Protein AF-A0A6V8E3Z1-F1 (afdb_monomer)

Radius of gyration: 27.83 Å; Cα contacts (8 Å, |Δi|>4): 1842; chains: 1; bounding box: 78×87×77 Å

Sequence (719 aa):
GAAIDVRRLSSWERVEYLELDKPLEFFYLPSEWGGQPNPGIMMHETTHVVRATDAWDRVIVTPSGEILRETDLSFTEWDGDGTAIVDLDTGVDAGHPDYDYLEPWTGEKTLYSAKWTPADNDWVETRNSDTSSGHGTHVGGTIAGNGDASAGRRAGVAKGGQLVALGAGDGASIFAGVQGLEWTHAHSVPGQNPYHIRVVSNSWGSDGDYNPDGAITQLTDRLTYENGVAVIFAASNSGGSGGECSGDLRTNVYANTPSAISVAALTHDGTAVTSFSSRGCMNQQHTWPDVGAPGRDIWATAPRGTAIDASTRTQGDLYYMSISGTSMATPHVGGMAGILIDVAPSLGAADYHRDDHDFGDSLVGGDGTAAYGQFEDWDERNNSRVHEVELILELTARYEGMENSCEDGNGDDSCNDIPEECYRSSTGQCHDWRIGHGLTDVDAAVALARTLQLMRDQDGDGIVDRPEYTVFDAFDIYESMMTTVSIPTNTDRIRHAWKGDWNHFNNGQTGAVYYTEDSHYVWIPNGTVRLEATFSATEVDLDTGQAGALQLAIDLGEDGSDDAQGQGNRLADSWYYDLPVDESAWGKWAHFDISGSAVTLWGFFNDIEFFESRIPYTVDVMLTMDLSQPVNVQFEQRPDFYSDLNPTTPSDEYDESMDGMLTFTRPAYDQATVVSLIQPKSMSGGTSSSDGFFSTLGGIIADHPFAVIFSLLMLIGAA

Foldseek 3Di:
DPPVVVVVLVPDPVDPDDDDQDWWFFWFDFCVGLPDFDLPDFLLLQLVLQCLLQQQQFFAQDLVRDTDADPQQFGDGLQLAPAEEELAEQWALCVFFQNCPPHPSPDRAEVFTWEQDPVVRDTHTDNTSNQAAFLSRQLSQQQARLCQLALRLHHHSRVNHHYYIYNQDHHRTGRCLLVSLVVLLQCQQVVNNPNNAQEYFERIAFFDAADCPDSLLVSLLCSQARRQHAAEYEQHQQAAALCQDDPRGGGGRNCLQLAHQYEFAAASSQQEGELRTGFHNQQAQSSAHAAYGHFRFNKGAGDPPYPVQVSFVVSQDHGIGTIGGSSSRRSSLSNLVSSLCVLAVPWGWALDFQQCHQAQQHLRPGGRRRDDDDDPCRNPDSRRTYTLSSVLQLLQADCPNHQLGYDPPSPRHNSPPQDPCARAGPSRAHAGRRGGSGYGHSNSSSLLSNLQRCLQCVVPPPDGPCPVDGSVNSSVCSVLQKDKDKAFDQAQKKKWKTKHKWKWKQQQVPRDIDIRWHKAKDAAAPQFFKKKKKKFKPQADPVQQKGKDKDKFKDQQPPPDRQQVPQWDDDPRMTIHMGTDDPNRHRGMIMMTMDIDMDGDPQCPPDPRIDMHIMMMMMMMMTGGDLPAQGEDDDDADSSHRIHMGDGDHDPPRDPVSGRSYIYIGIHRNSNSSSVVNDDDPPDDDDDPPPPPVVVVVVCCVVCVPVVVVVVVVVVVVD

Solvent-accessible surface area (backbone atoms only — not comparable to full-atom values): 36319 Å² total; per-residue (Å²): 135,53,78,70,50,55,60,51,51,70,67,36,94,86,46,90,78,85,80,81,91,64,85,25,35,52,34,72,40,57,56,92,77,56,42,82,65,67,82,82,70,50,21,24,40,42,29,48,58,31,25,34,54,59,33,35,66,24,40,38,27,36,70,86,64,49,75,47,56,46,98,66,51,30,62,44,65,60,34,5,49,91,21,22,33,30,35,48,33,32,6,27,37,30,71,42,66,37,28,25,41,85,40,96,64,68,43,68,36,32,76,44,38,19,25,61,38,86,90,76,73,43,76,45,78,35,62,57,20,25,78,34,27,26,58,23,20,24,30,46,14,31,16,26,12,43,9,24,56,22,42,43,33,38,25,19,43,4,41,50,17,24,34,32,30,35,6,27,30,57,58,71,32,37,75,31,61,59,61,47,48,51,50,48,42,66,42,19,32,79,98,54,34,93,61,52,40,40,34,38,28,30,38,46,42,49,66,30,77,51,49,82,86,35,72,58,46,47,43,43,42,45,26,20,72,73,37,34,23,47,36,36,19,12,17,26,57,65,8,57,62,21,79,38,38,95,96,57,29,29,20,10,22,64,19,36,30,53,32,30,41,12,17,10,15,12,28,49,77,49,58,22,36,36,55,39,24,14,15,5,23,52,36,27,53,58,42,25,24,46,30,16,30,44,9,32,65,43,36,18,36,38,26,79,88,10,55,49,36,74,73,45,62,86,60,78,50,74,58,41,44,63,47,24,23,8,26,47,6,24,19,40,55,38,8,46,48,29,31,33,39,46,63,12,72,82,56,29,64,34,101,42,51,64,70,53,43,31,63,43,39,16,95,70,66,35,85,67,43,24,55,67,92,60,55,100,55,47,94,77,39,76,76,32,24,24,32,33,67,48,56,39,41,41,75,39,23,53,40,88,80,36,74,45,31,58,36,90,83,35,81,69,36,85,51,75,78,64,54,96,85,49,43,65,45,87,88,68,44,55,39,42,33,59,31,11,17,17,32,42,32,40,40,55,25,42,38,31,35,32,37,35,30,48,61,18,24,75,84,68,82,83,56,79,78,32,78,86,63,46,68,67,68,17,61,77,48,18,69,64,17,63,45,74,47,78,46,64,36,79,30,45,22,35,33,38,74,52,52,29,36,50,39,36,38,47,40,67,89,77,72,49,75,49,67,50,66,38,50,42,63,45,81,33,54,71,51,39,46,31,42,38,36,41,40,34,46,57,37,67,37,82,90,72,32,32,40,44,49,77,47,76,42,32,18,70,34,71,76,84,48,58,74,40,69,91,57,59,48,76,58,92,62,31,34,42,35,76,42,82,40,53,82,83,29,40,77,31,42,31,42,34,39,52,49,70,53,59,44,54,77,62,50,75,79,83,41,84,63,58,53,69,22,73,35,47,34,39,42,41,40,37,38,36,45,56,60,94,49,78,38,74,46,69,82,79,80,51,68,68,41,86,65,71,81,22,51,31,74,53,52,96,85,60,55,82,90,43,56,52,26,31,29,38,51,44,49,24,40,30,38,29,58,37,63,73,64,66,72,85,79,73,94,72,78,74,82,84,76,80,72,56,73,66,43,57,51,47,46,51,45,69,78,34,52,66,60,54,52,51,54,52,50,53,56,61,71,74,108

Mean predicted aligned error: 9.28 Å

Nearest PDB structures (foldseek):
  1ea7-assembly1_A  TM=7.908E-01  e=9.989E-15  Lysinibacillus sphaericus
  3d43-assembly1_A  TM=7.743E-01  e=1.830E-14  Lysinibacillus sphaericus
  7eox-assembly2_B  TM=4.513E-01  e=3.327E-11  Euphorbia resinifera
  6yg8-assembly1_C  TM=3.545E-01  e=1.312E-02  Escherichia coli
  9fmt-assembly1_D  TM=2.488E-01  e=7.609E-03  Escherichia coli

Structure (mmCIF, N/CA/C/O backbone):
data_AF-A0A6V8E3Z1-F1
#
_entry.id   AF-A0A6V8E3Z1-F1
#
loop_
_atom_site.group_PDB
_atom_site.id
_atom_site.type_symbol
_atom_site.label_atom_id
_atom_site.label_alt_id
_atom_site.label_comp_id
_atom_site.label_asym_id
_atom_site.label_entity_id
_atom_site.label_seq_id
_atom_site.pdbx_PDB_ins_code
_atom_site.Cartn_x
_atom_site.Cartn_y
_atom_site.Cartn_z
_atom_site.occupancy
_atom_site.B_iso_or_equiv
_atom_site.auth_seq_id
_atom_site.auth_comp_id
_atom_site.auth_asym_id
_atom_site.auth_atom_id
_atom_site.pdbx_PDB_model_num
ATOM 1 N N . GLY A 1 1 ? 42.110 -3.058 -12.020 1.00 54.94 1 GLY A N 1
ATOM 2 C CA . GLY A 1 1 ? 41.184 -2.895 -13.147 1.00 54.94 1 GLY A CA 1
ATOM 3 C C . GLY A 1 1 ? 41.612 -1.733 -14.007 1.00 54.94 1 GLY A C 1
ATOM 4 O O . GLY A 1 1 ? 41.089 -0.643 -13.851 1.00 54.94 1 GLY A O 1
ATOM 5 N N . ALA A 1 2 ? 42.591 -1.936 -14.886 1.00 68.75 2 ALA A N 1
ATOM 6 C CA . ALA A 1 2 ? 42.811 -1.022 -16.005 1.00 68.75 2 ALA A CA 1
ATOM 7 C C . ALA A 1 2 ? 41.962 -1.487 -17.203 1.00 68.75 2 ALA A C 1
ATOM 9 O O . ALA A 1 2 ? 41.634 -2.668 -17.297 1.00 68.75 2 ALA A O 1
ATOM 10 N N . ALA A 1 3 ? 41.661 -0.608 -18.166 1.00 72.81 3 ALA A N 1
ATOM 11 C CA . ALA A 1 3 ? 40.892 -0.962 -19.372 1.00 72.81 3 ALA A CA 1
ATOM 12 C C . ALA A 1 3 ? 41.469 -2.172 -20.146 1.00 72.81 3 ALA A C 1
ATOM 14 O O . ALA A 1 3 ? 40.753 -2.895 -20.836 1.00 72.81 3 ALA A O 1
ATOM 15 N N . ILE A 1 4 ? 42.775 -2.428 -20.005 1.00 82.12 4 ILE A N 1
ATOM 16 C CA . ILE A 1 4 ? 43.441 -3.596 -20.589 1.00 82.12 4 ILE A CA 1
ATOM 17 C C . ILE A 1 4 ? 43.056 -4.923 -19.918 1.00 82.12 4 ILE A C 1
ATOM 19 O O . ILE A 1 4 ? 43.084 -5.956 -20.584 1.00 82.12 4 ILE A O 1
ATOM 23 N N . ASP A 1 5 ? 42.689 -4.906 -18.637 1.00 85.94 5 ASP A N 1
ATOM 24 C CA . ASP A 1 5 ? 42.245 -6.091 -17.900 1.00 85.94 5 ASP A CA 1
ATOM 25 C C . ASP A 1 5 ? 40.824 -6.469 -18.327 1.00 85.94 5 ASP A C 1
ATOM 27 O O . ASP A 1 5 ? 40.585 -7.622 -18.677 1.00 85.94 5 ASP A O 1
ATOM 31 N N . VAL A 1 6 ? 39.922 -5.484 -18.423 1.00 81.19 6 VAL A N 1
ATOM 32 C CA . VAL A 1 6 ? 38.545 -5.671 -18.922 1.00 81.19 6 VAL A CA 1
ATOM 33 C C . VAL A 1 6 ? 38.560 -6.231 -20.343 1.00 81.19 6 VAL A C 1
ATOM 35 O O . VAL A 1 6 ? 37.928 -7.243 -20.622 1.00 81.19 6 VAL A O 1
ATOM 38 N N . ARG A 1 7 ? 39.386 -5.660 -21.230 1.00 81.38 7 ARG A N 1
ATOM 39 C CA . ARG A 1 7 ? 39.561 -6.169 -22.600 1.00 81.38 7 ARG A CA 1
ATOM 40 C C . ARG A 1 7 ? 40.110 -7.599 -22.659 1.00 81.38 7 ARG A C 1
ATOM 42 O O . ARG A 1 7 ? 39.868 -8.319 -23.623 1.00 81.38 7 ARG A O 1
ATOM 49 N N . ARG A 1 8 ? 40.923 -8.010 -21.684 1.00 86.88 8 ARG A N 1
ATOM 50 C CA . ARG A 1 8 ? 41.407 -9.396 -21.612 1.00 86.88 8 ARG A CA 1
ATOM 51 C C . ARG A 1 8 ? 40.294 -10.322 -21.147 1.00 86.88 8 ARG A C 1
ATOM 53 O O . ARG A 1 8 ? 40.115 -11.361 -21.771 1.00 86.88 8 ARG A O 1
ATOM 60 N N . LEU A 1 9 ? 39.543 -9.939 -20.118 1.00 87.19 9 LEU A N 1
ATOM 61 C CA . LEU A 1 9 ? 38.388 -10.699 -19.636 1.00 87.19 9 LEU A CA 1
ATOM 62 C C . LEU A 1 9 ? 37.338 -10.876 -20.737 1.00 87.19 9 LEU A C 1
ATOM 64 O O . LEU A 1 9 ? 36.880 -11.990 -20.949 1.00 87.19 9 LEU A O 1
ATOM 68 N N . SER A 1 10 ? 37.077 -9.834 -21.530 1.00 84.38 10 SER A N 1
ATOM 69 C CA . SER A 1 10 ? 36.123 -9.882 -22.649 1.00 84.38 10 SER A CA 1
ATOM 70 C C . SER A 1 10 ? 36.515 -10.849 -23.771 1.00 84.38 10 SER A C 1
ATOM 72 O O . SER A 1 10 ? 35.745 -11.060 -24.698 1.00 84.38 10 SER A O 1
ATOM 74 N N . SER A 1 11 ? 37.743 -11.375 -23.754 1.00 88.25 11 SER A N 1
ATOM 75 C CA . SER A 1 11 ? 38.229 -12.363 -24.726 1.00 88.25 11 SER A CA 1
ATOM 76 C C . SER A 1 11 ? 38.246 -13.791 -24.183 1.00 88.25 11 SER A C 1
ATOM 78 O O . SER A 1 11 ? 38.696 -14.703 -24.876 1.00 88.25 11 SER A O 1
ATOM 80 N N . TRP A 1 12 ? 37.828 -13.999 -22.933 1.00 91.75 12 TRP A N 1
ATOM 81 C CA . TRP A 1 12 ? 37.769 -15.331 -22.347 1.00 91.75 12 TRP A CA 1
ATOM 82 C C . TRP A 1 12 ? 36.524 -16.057 -22.843 1.00 91.75 12 TRP A C 1
ATOM 84 O O . TRP A 1 12 ? 35.425 -15.544 -22.717 1.00 91.75 12 TRP A O 1
ATOM 94 N N . GLU A 1 13 ? 36.682 -17.297 -23.305 1.00 88.50 13 GLU A N 1
ATOM 95 C CA . GLU A 1 13 ? 35.562 -18.115 -23.810 1.00 88.50 13 GLU A CA 1
ATOM 96 C C . GLU A 1 13 ? 34.462 -18.383 -22.768 1.00 88.50 13 GLU A C 1
ATOM 98 O O . GLU A 1 13 ? 33.356 -18.754 -23.132 1.00 88.50 13 GLU A O 1
ATOM 103 N N . ARG A 1 14 ? 34.760 -18.210 -21.472 1.00 88.44 14 ARG A N 1
ATOM 104 C CA . ARG A 1 14 ? 33.788 -18.363 -20.375 1.00 88.44 14 ARG A CA 1
ATOM 105 C C . ARG A 1 14 ? 32.980 -17.097 -20.076 1.00 88.44 14 ARG A C 1
ATOM 107 O O . ARG A 1 14 ? 32.151 -17.127 -19.178 1.00 88.44 14 ARG A O 1
ATOM 114 N N . VAL A 1 15 ? 33.337 -15.975 -20.695 1.00 80.94 15 VAL A N 1
ATOM 115 C CA . VAL A 1 15 ? 32.708 -14.677 -20.465 1.00 80.94 15 VAL A CA 1
ATOM 116 C C . VAL A 1 15 ? 31.730 -14.455 -21.606 1.00 80.94 15 VAL A C 1
ATOM 118 O O . VAL A 1 15 ? 32.143 -14.211 -22.736 1.00 80.94 15 VAL A O 1
ATOM 121 N N . GLU A 1 16 ? 30.448 -14.602 -21.295 1.00 75.12 16 GLU A N 1
ATOM 122 C CA . GLU A 1 16 ? 29.352 -14.442 -22.251 1.00 75.12 16 GLU A CA 1
ATOM 123 C C . GLU A 1 16 ? 28.930 -12.974 -22.373 1.00 75.12 16 GLU A C 1
ATOM 125 O O . GLU A 1 16 ? 28.787 -12.460 -23.480 1.00 75.12 16 GLU A O 1
ATOM 130 N N . TYR A 1 17 ? 28.859 -12.272 -21.240 1.00 73.75 17 TYR A N 1
ATOM 131 C CA . TYR A 1 17 ? 28.532 -10.853 -21.162 1.00 73.75 17 TYR A CA 1
ATOM 132 C C . TYR A 1 17 ? 29.468 -10.117 -20.194 1.00 73.75 17 TYR A C 1
ATOM 134 O O . TYR A 1 17 ? 30.032 -10.710 -19.270 1.00 73.75 17 TYR A O 1
ATOM 142 N N . LEU A 1 18 ? 29.665 -8.819 -20.432 1.00 75.56 18 LEU A N 1
ATOM 143 C CA . LEU A 1 18 ? 30.359 -7.910 -19.523 1.00 75.56 18 LEU A CA 1
ATOM 144 C C . LEU A 1 18 ? 29.613 -6.590 -19.476 1.00 75.56 18 LEU A C 1
ATOM 146 O O . LEU A 1 18 ? 29.539 -5.884 -20.482 1.00 75.56 18 LEU A O 1
ATOM 150 N N . GLU A 1 19 ? 29.174 -6.232 -18.279 1.00 76.38 19 GLU A N 1
ATOM 151 C CA . GLU A 1 19 ? 28.590 -4.934 -17.994 1.00 76.38 19 GLU A CA 1
ATOM 152 C C . GLU A 1 19 ? 29.566 -4.068 -17.204 1.00 76.38 19 GLU A C 1
ATOM 154 O O . GLU A 1 19 ? 30.387 -4.567 -16.426 1.00 76.38 19 GLU A O 1
ATOM 159 N N . LEU A 1 20 ? 29.496 -2.756 -17.421 1.00 74.12 20 LEU A N 1
ATOM 160 C CA . LEU A 1 20 ? 30.153 -1.815 -16.529 1.00 74.12 20 LEU A CA 1
ATOM 161 C C . LEU A 1 20 ? 29.284 -1.668 -15.284 1.00 74.12 20 LEU A C 1
ATOM 163 O O . LEU A 1 20 ? 28.168 -1.175 -15.391 1.00 74.12 20 LEU A O 1
ATOM 167 N N . ASP A 1 21 ? 29.836 -2.018 -14.128 1.00 73.12 21 ASP A N 1
ATOM 168 C CA . ASP A 1 21 ? 29.236 -1.673 -12.844 1.00 73.12 21 ASP A CA 1
ATOM 169 C C . ASP A 1 21 ? 29.167 -0.143 -12.709 1.00 73.12 21 ASP A C 1
ATOM 171 O O . ASP A 1 21 ? 30.198 0.549 -12.735 1.00 73.12 21 ASP A O 1
ATOM 175 N N . LYS A 1 22 ? 27.944 0.388 -12.672 1.00 72.69 22 LYS A N 1
ATOM 176 C CA . LYS A 1 22 ? 27.664 1.816 -12.543 1.00 72.69 22 LYS A CA 1
ATOM 177 C C . LYS A 1 22 ? 27.099 2.061 -11.148 1.00 72.69 22 LYS A C 1
ATOM 179 O O . LYS A 1 22 ? 26.131 1.400 -10.787 1.00 72.69 22 LYS A O 1
ATOM 184 N N . PRO A 1 23 ? 27.634 3.038 -10.396 1.00 70.19 23 PRO A N 1
ATOM 185 C CA . PRO A 1 23 ? 26.958 3.530 -9.206 1.00 70.19 23 PRO A CA 1
ATOM 186 C C . PRO A 1 23 ? 25.550 3.990 -9.580 1.00 70.19 23 PRO A C 1
ATOM 188 O O . PRO A 1 23 ? 25.394 4.781 -10.513 1.00 70.19 23 PRO A O 1
ATOM 191 N N . LEU A 1 24 ? 24.557 3.467 -8.871 1.00 83.31 24 LEU A N 1
ATOM 192 C CA . LEU A 1 24 ? 23.164 3.873 -9.000 1.00 83.31 24 LEU A CA 1
ATOM 193 C C . LEU A 1 24 ? 22.839 4.840 -7.873 1.00 83.31 24 LEU A C 1
ATOM 195 O O . LEU A 1 24 ? 23.464 4.789 -6.812 1.00 83.31 24 LEU A O 1
ATOM 199 N N . GLU A 1 25 ? 21.875 5.717 -8.101 1.00 79.38 25 GLU A N 1
ATOM 200 C CA . GLU A 1 25 ? 21.430 6.690 -7.108 1.00 79.38 25 GLU A CA 1
ATOM 201 C C . GLU A 1 25 ? 19.988 6.363 -6.716 1.00 79.38 25 GLU A C 1
ATOM 203 O O . GLU A 1 25 ? 19.215 5.840 -7.523 1.00 79.38 25 GLU A O 1
ATOM 208 N N . PHE A 1 26 ? 19.630 6.630 -5.463 1.00 71.06 26 PHE A N 1
ATOM 209 C CA . PHE A 1 26 ? 18.222 6.653 -5.081 1.00 71.06 26 PHE A CA 1
ATOM 210 C C . PHE A 1 26 ? 17.612 8.015 -5.398 1.00 71.06 26 PHE A C 1
ATOM 212 O O . PHE A 1 26 ? 18.281 9.051 -5.368 1.00 71.06 26 PHE A O 1
ATOM 219 N N . PHE A 1 27 ? 16.314 8.024 -5.674 1.00 69.00 27 PHE A N 1
ATOM 220 C CA . PHE A 1 27 ? 15.602 9.206 -6.139 1.00 69.00 27 PHE A CA 1
ATOM 221 C C . PHE A 1 27 ? 15.003 9.999 -4.966 1.00 69.00 27 PHE A C 1
ATOM 223 O O . PHE A 1 27 ? 13.787 10.126 -4.821 1.00 69.00 27 PHE A O 1
ATOM 230 N N . TYR A 1 28 ? 15.873 10.587 -4.141 1.00 68.75 28 TYR A N 1
ATOM 231 C CA . TYR A 1 28 ? 15.505 11.520 -3.067 1.00 68.75 28 TYR A CA 1
ATOM 232 C C . TYR A 1 28 ? 15.688 12.977 -3.494 1.00 68.75 28 TYR A C 1
ATOM 234 O O . TYR A 1 28 ? 16.707 13.336 -4.089 1.00 68.75 28 TYR A O 1
ATOM 242 N N . LEU A 1 29 ? 14.745 13.841 -3.113 1.00 60.31 29 LEU A N 1
ATOM 243 C CA . LEU A 1 29 ? 14.886 15.288 -3.244 1.00 60.31 29 LEU A CA 1
ATOM 244 C C . LEU A 1 29 ? 15.178 15.944 -1.892 1.00 60.31 29 LEU A C 1
ATOM 246 O O . LEU A 1 29 ? 14.310 15.958 -1.018 1.00 60.31 29 LEU A O 1
ATOM 250 N N . PRO A 1 30 ? 16.358 16.573 -1.727 1.00 60.72 30 PRO A N 1
ATOM 251 C CA . PRO A 1 30 ? 16.638 17.409 -0.569 1.00 60.72 30 PRO A CA 1
ATOM 252 C C . PRO A 1 30 ? 15.585 18.508 -0.406 1.00 60.72 30 PRO A C 1
ATOM 254 O O . PRO A 1 30 ? 15.048 19.011 -1.392 1.00 60.72 30 PRO A O 1
ATOM 257 N N . SER A 1 31 ? 15.368 18.968 0.826 1.00 61.47 31 SER A N 1
ATOM 258 C CA . SER A 1 31 ? 14.378 20.011 1.157 1.00 61.47 31 SER A CA 1
ATOM 259 C C . SER A 1 31 ? 14.560 21.346 0.410 1.00 61.47 31 SER A C 1
ATOM 261 O O . SER A 1 31 ? 13.623 22.137 0.308 1.00 61.47 31 SER A O 1
ATOM 263 N N . GLU A 1 32 ? 15.743 21.609 -0.155 1.00 53.47 32 GLU A N 1
ATOM 264 C CA . GLU A 1 32 ? 15.988 22.752 -1.051 1.00 53.47 32 GLU A CA 1
ATOM 265 C C . GLU A 1 32 ? 15.201 22.662 -2.373 1.00 53.47 32 GLU A C 1
ATOM 267 O O . GLU A 1 32 ? 14.860 23.694 -2.949 1.00 53.47 32 GLU A O 1
ATOM 272 N N . TRP A 1 33 ? 14.900 21.442 -2.830 1.00 46.38 33 TRP A N 1
ATOM 273 C CA . TRP A 1 33 ? 14.231 21.129 -4.098 1.00 46.38 33 TRP A CA 1
ATOM 274 C C . TRP A 1 33 ? 12.840 20.518 -3.881 1.00 46.38 33 TRP A C 1
ATOM 276 O O . TRP A 1 33 ? 11.903 20.877 -4.586 1.00 46.38 33 TRP A O 1
ATOM 286 N N . GLY A 1 34 ? 12.684 19.661 -2.866 1.00 57.06 34 GLY A N 1
ATOM 287 C CA . GLY A 1 34 ? 11.402 19.066 -2.464 1.00 57.06 34 GLY A CA 1
ATOM 288 C C . GLY A 1 34 ? 10.471 20.024 -1.707 1.00 57.06 34 GLY A C 1
ATOM 289 O O . GLY A 1 34 ? 9.296 19.729 -1.523 1.00 57.06 34 GLY A O 1
ATOM 290 N N . GLY A 1 35 ? 10.966 21.198 -1.302 1.00 57.50 35 GLY A N 1
ATOM 291 C CA . GLY A 1 35 ? 10.232 22.144 -0.463 1.00 57.50 35 GLY A CA 1
ATOM 292 C C . GLY A 1 35 ? 10.381 21.859 1.036 1.00 57.50 35 GLY A C 1
ATOM 293 O O . GLY A 1 35 ? 11.034 20.906 1.458 1.00 57.50 35 GLY A O 1
ATOM 294 N N . GLN A 1 36 ? 9.817 22.748 1.859 1.00 59.56 36 GLN A N 1
ATOM 295 C CA . GLN A 1 36 ? 9.729 22.530 3.304 1.00 59.56 36 GLN A CA 1
ATOM 296 C C . GLN A 1 36 ? 8.416 21.798 3.594 1.00 59.56 36 GLN A C 1
ATOM 298 O O . GLN A 1 36 ? 7.362 22.393 3.347 1.00 59.56 36 GLN A O 1
ATOM 303 N N . PRO A 1 37 ? 8.459 20.561 4.113 1.00 60.28 37 PRO A N 1
ATOM 304 C CA . PRO A 1 37 ? 7.244 19.826 4.412 1.00 60.28 37 PRO A CA 1
ATOM 305 C C . PRO A 1 37 ? 6.446 20.538 5.501 1.00 60.28 37 PRO A C 1
ATOM 307 O O . PRO A 1 37 ? 7.003 21.149 6.421 1.00 60.28 37 PRO A O 1
ATOM 310 N N . ASN A 1 38 ? 5.122 20.479 5.388 1.00 62.12 38 ASN A N 1
ATOM 311 C CA . ASN A 1 38 ? 4.240 21.022 6.408 1.00 62.12 38 ASN A CA 1
ATOM 312 C C . ASN A 1 38 ? 4.260 20.074 7.625 1.00 62.12 38 ASN A C 1
ATOM 314 O O . ASN A 1 38 ? 3.937 18.897 7.465 1.00 62.12 38 ASN A O 1
ATOM 318 N N . PRO A 1 39 ? 4.617 20.550 8.834 1.00 55.09 39 PRO A N 1
ATOM 319 C CA . PRO A 1 39 ? 4.796 19.701 10.018 1.00 55.09 39 PRO A CA 1
ATOM 320 C C . PRO A 1 39 ? 3.516 19.010 10.523 1.00 55.09 39 PRO A C 1
ATOM 322 O O . PRO A 1 39 ? 3.588 18.272 11.496 1.00 55.09 39 PRO A O 1
ATOM 325 N N . GLY A 1 40 ? 2.354 19.270 9.912 1.00 61.06 40 GLY A N 1
ATOM 326 C CA . GLY A 1 40 ? 1.072 18.660 10.280 1.00 61.06 40 GLY A CA 1
ATOM 327 C C . GLY A 1 40 ? 0.542 17.590 9.321 1.00 61.06 40 GLY A C 1
ATOM 328 O O . GLY A 1 40 ? -0.563 17.121 9.558 1.00 61.06 40 GLY A O 1
ATOM 329 N N . ILE A 1 41 ? 1.271 17.249 8.252 1.00 67.00 41 ILE A N 1
ATOM 330 C CA . ILE A 1 41 ? 0.848 16.218 7.287 1.00 67.00 41 ILE A CA 1
ATOM 331 C C . ILE A 1 41 ? 1.107 14.819 7.874 1.00 67.00 41 ILE A C 1
ATOM 333 O O . ILE A 1 41 ? 2.097 14.613 8.581 1.00 67.00 41 ILE A O 1
ATOM 337 N N . MET A 1 42 ? 0.222 13.862 7.588 1.00 73.12 42 MET A N 1
ATOM 338 C CA . MET A 1 42 ? 0.295 12.480 8.082 1.00 73.12 42 MET A CA 1
ATOM 339 C C . MET A 1 42 ? 0.409 11.467 6.932 1.00 73.12 42 MET A C 1
ATOM 341 O O . MET A 1 42 ? -0.134 11.691 5.855 1.00 73.12 42 MET A O 1
ATOM 345 N N . MET A 1 43 ? 1.062 10.316 7.158 1.00 81.88 43 MET A N 1
ATOM 346 C CA . MET A 1 43 ? 1.112 9.221 6.161 1.00 81.88 43 MET A CA 1
ATOM 347 C C . MET A 1 43 ? -0.296 8.744 5.785 1.00 81.88 43 MET A C 1
ATOM 349 O O . MET A 1 43 ? -0.568 8.416 4.631 1.00 81.88 43 MET A O 1
ATOM 353 N N . HIS A 1 44 ? -1.202 8.761 6.766 1.00 83.88 44 HIS A N 1
ATOM 354 C CA . HIS A 1 44 ? -2.588 8.339 6.612 1.00 83.88 44 HIS A CA 1
ATOM 355 C C . HIS A 1 44 ? -3.346 9.067 5.501 1.00 83.88 44 HIS A C 1
ATOM 357 O O . HIS A 1 44 ? -4.208 8.493 4.842 1.00 83.88 44 HIS A O 1
ATOM 363 N N . GLU A 1 45 ? -2.999 10.329 5.250 1.00 89.38 45 GLU A N 1
ATOM 364 C CA . GLU A 1 45 ? -3.592 11.104 4.160 1.00 89.38 45 GLU A CA 1
ATOM 365 C C . GLU A 1 45 ? -3.306 10.431 2.808 1.00 89.38 45 GLU A C 1
ATOM 367 O O . GLU A 1 45 ? -4.197 10.299 1.971 1.00 89.38 45 GLU A O 1
ATOM 372 N N . THR A 1 46 ? -2.092 9.910 2.615 1.00 93.62 46 THR A N 1
ATOM 373 C CA . THR A 1 46 ? -1.701 9.253 1.361 1.00 93.62 46 THR A CA 1
ATOM 374 C C . THR A 1 46 ? -2.210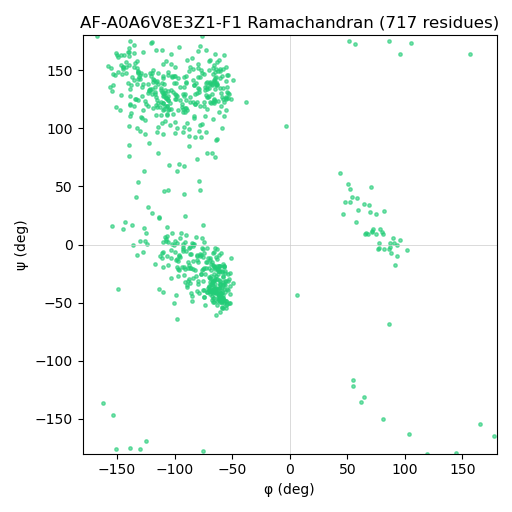 7.819 1.230 1.00 93.62 46 THR A C 1
ATOM 376 O O . THR A 1 46 ? -2.555 7.411 0.120 1.00 93.62 46 THR A O 1
ATOM 379 N N . THR A 1 47 ? -2.362 7.073 2.334 1.00 94.50 47 THR A N 1
ATOM 380 C CA . THR A 1 47 ? -3.025 5.753 2.307 1.00 94.50 47 THR A CA 1
ATOM 381 C C . THR A 1 47 ? -4.518 5.879 1.985 1.00 94.50 47 THR A C 1
ATOM 383 O O . THR A 1 47 ? -5.064 5.033 1.274 1.00 94.50 47 THR A O 1
ATOM 386 N N . HIS A 1 48 ? -5.165 6.973 2.405 1.00 93.44 48 HIS A N 1
ATOM 387 C CA . HIS A 1 48 ? -6.514 7.345 1.961 1.00 93.44 48 HIS A CA 1
ATOM 388 C C . HIS A 1 48 ? -6.577 7.745 0.492 1.00 93.44 48 HIS A C 1
ATOM 390 O O . HIS A 1 48 ? -7.478 7.306 -0.220 1.00 93.44 48 HIS A O 1
ATOM 396 N N . VAL A 1 49 ? -5.628 8.555 0.010 1.00 94.81 49 VAL A N 1
ATOM 397 C CA . VAL A 1 49 ? -5.581 8.975 -1.402 1.00 94.81 49 VAL A CA 1
ATOM 398 C C . VAL A 1 49 ? -5.545 7.759 -2.327 1.00 94.81 49 VAL A C 1
ATOM 400 O O . VAL A 1 49 ? -6.272 7.727 -3.318 1.00 94.81 49 VAL A O 1
ATOM 403 N N . VAL A 1 50 ? -4.784 6.719 -1.983 1.00 96.88 50 VAL A N 1
ATOM 404 C CA . VAL A 1 50 ? -4.732 5.470 -2.764 1.00 96.88 50 VAL A CA 1
ATOM 405 C C . VAL A 1 50 ? -5.850 4.474 -2.420 1.00 96.88 50 VAL A C 1
ATOM 407 O O . VAL A 1 50 ? -5.905 3.401 -3.011 1.00 96.88 50 VAL A O 1
ATOM 410 N N . ARG A 1 51 ? -6.766 4.819 -1.503 1.00 96.19 51 ARG A N 1
ATOM 411 C CA . ARG A 1 51 ? -7.868 3.970 -1.003 1.00 96.19 51 ARG A CA 1
ATOM 412 C C . ARG A 1 51 ? -7.442 2.653 -0.344 1.00 96.19 51 ARG A C 1
ATOM 414 O O . ARG A 1 51 ? -8.189 1.679 -0.357 1.00 96.19 51 ARG A O 1
ATOM 421 N N . ALA A 1 52 ? -6.260 2.608 0.269 1.00 96.06 52 ALA A N 1
ATOM 422 C CA . ALA A 1 52 ? -5.860 1.445 1.066 1.00 96.06 52 ALA A CA 1
ATOM 423 C C . ALA A 1 52 ? -6.769 1.280 2.295 1.00 96.06 52 ALA A C 1
ATOM 425 O O . ALA A 1 52 ? -7.200 0.180 2.616 1.00 96.06 52 ALA A O 1
ATOM 426 N N . THR A 1 53 ? -7.136 2.393 2.925 1.00 94.06 53 THR A N 1
ATOM 427 C CA . THR A 1 53 ? -8.034 2.447 4.087 1.00 94.06 53 THR A CA 1
ATOM 428 C C . THR A 1 53 ? -9.438 1.923 3.795 1.00 94.06 53 THR A C 1
ATOM 430 O O . THR A 1 53 ? -10.009 1.233 4.636 1.00 94.06 53 THR A O 1
ATOM 433 N N . ASP A 1 54 ? -9.976 2.202 2.604 1.00 94.38 54 ASP A N 1
ATOM 434 C CA . ASP A 1 54 ? -11.260 1.660 2.147 1.00 94.38 54 ASP A CA 1
ATOM 435 C C . ASP A 1 54 ? -11.185 0.133 1.989 1.00 94.38 54 ASP A C 1
ATOM 437 O O . ASP A 1 54 ? -12.107 -0.579 2.393 1.00 94.38 54 ASP A O 1
ATOM 441 N N . ALA A 1 55 ? -10.065 -0.379 1.465 1.00 95.38 55 ALA A N 1
ATOM 442 C CA . ALA A 1 55 ? -9.846 -1.814 1.331 1.00 95.38 55 ALA A CA 1
ATOM 443 C C . ALA A 1 55 ? -9.757 -2.516 2.697 1.00 95.38 55 ALA A C 1
ATOM 445 O O . ALA A 1 55 ? -10.330 -3.596 2.848 1.00 95.38 55 ALA A O 1
ATOM 446 N N . TRP A 1 56 ? -9.103 -1.894 3.687 1.00 94.56 56 TRP A N 1
ATOM 447 C CA . TRP A 1 56 ? -9.033 -2.404 5.063 1.00 94.56 56 TRP A CA 1
ATOM 448 C C . TRP A 1 56 ? -10.411 -2.401 5.750 1.00 94.56 56 TRP A C 1
ATOM 450 O O . TRP A 1 56 ? -10.747 -3.344 6.460 1.00 94.56 56 TRP A O 1
ATOM 460 N N . ASP A 1 57 ? -11.234 -1.371 5.506 1.00 93.19 57 ASP A N 1
ATOM 461 C CA . ASP A 1 57 ? -12.545 -1.187 6.153 1.00 93.19 57 ASP A CA 1
ATOM 462 C C . ASP A 1 57 ? -13.646 -2.116 5.601 1.00 93.19 57 ASP A C 1
ATOM 464 O O . ASP A 1 57 ? -14.672 -2.349 6.253 1.00 93.19 57 ASP A O 1
ATOM 468 N N . ARG A 1 58 ? -13.482 -2.653 4.388 1.00 95.06 58 ARG A N 1
ATOM 469 C CA . ARG A 1 58 ? -14.518 -3.472 3.748 1.00 95.06 58 ARG A CA 1
ATOM 470 C C . ARG A 1 58 ? -14.742 -4.794 4.465 1.00 95.06 58 ARG A C 1
ATOM 472 O O . ARG A 1 58 ? -13.848 -5.615 4.623 1.00 95.06 58 ARG A O 1
ATOM 479 N N . VAL A 1 59 ? -16.009 -5.085 4.759 1.00 96.50 59 VAL A N 1
ATOM 480 C CA . VAL A 1 59 ? -16.406 -6.409 5.254 1.00 96.50 59 VAL A CA 1
ATOM 481 C C . VAL A 1 59 ? -16.344 -7.457 4.146 1.00 96.50 59 VAL A C 1
ATOM 483 O O . VAL A 1 59 ? -16.842 -7.263 3.035 1.00 96.50 59 VAL A O 1
ATOM 486 N N . ILE A 1 60 ? -15.789 -8.618 4.469 1.00 97.81 60 ILE A N 1
ATOM 487 C CA . ILE A 1 60 ? -15.625 -9.709 3.512 1.00 97.81 60 ILE A CA 1
ATOM 488 C C . ILE A 1 60 ? -16.833 -10.646 3.598 1.00 97.81 60 ILE A C 1
ATOM 490 O O . ILE A 1 60 ? -17.067 -11.302 4.616 1.00 97.81 60 ILE A O 1
ATOM 494 N N . VAL A 1 61 ? -17.601 -10.754 2.512 1.00 97.88 61 VAL A N 1
ATOM 495 C CA . VAL A 1 61 ? -18.620 -11.800 2.356 1.00 97.88 61 VAL A CA 1
ATOM 496 C C . VAL A 1 61 ? -17.957 -12.955 1.611 1.00 97.88 61 VAL A C 1
ATOM 498 O O . VAL A 1 61 ? -17.440 -12.792 0.507 1.00 97.88 61 VAL A O 1
ATOM 501 N N . THR A 1 62 ? -17.939 -14.131 2.224 1.00 96.81 62 THR A N 1
ATOM 502 C CA . THR A 1 62 ? -17.350 -15.348 1.653 1.00 96.81 62 THR A CA 1
ATOM 503 C C . THR A 1 62 ? -18.109 -15.810 0.400 1.00 96.81 62 THR A C 1
ATOM 505 O O . THR A 1 62 ? -19.275 -15.452 0.221 1.00 96.81 62 THR A O 1
ATOM 508 N N . PRO A 1 63 ? -17.528 -16.701 -0.429 1.00 96.00 63 PRO A N 1
ATOM 509 C CA . PRO A 1 63 ? -18.230 -17.326 -1.558 1.00 96.00 63 PRO A CA 1
ATOM 510 C C . PRO A 1 63 ? -19.572 -17.988 -1.201 1.00 96.00 63 PRO A C 1
ATOM 512 O O . PRO A 1 63 ? -20.445 -18.142 -2.052 1.00 96.00 63 PRO A O 1
ATOM 515 N N . SER A 1 64 ? -19.747 -18.385 0.064 1.00 95.31 64 SER A N 1
ATOM 516 C CA . SER A 1 64 ? -20.972 -19.010 0.573 1.00 95.31 64 SER A CA 1
ATOM 517 C C . SER A 1 64 ? -22.054 -18.015 1.021 1.00 95.31 64 SER A C 1
ATOM 519 O O . SER A 1 64 ? -23.181 -18.427 1.301 1.00 95.31 64 SER A O 1
ATOM 521 N N . GLY A 1 65 ? -21.737 -16.717 1.077 1.00 95.50 65 GLY A N 1
ATOM 522 C CA . GLY A 1 65 ? -22.625 -15.655 1.560 1.00 95.50 65 GLY A CA 1
ATOM 523 C C . GLY A 1 65 ? -22.503 -15.356 3.059 1.00 95.50 65 GLY A C 1
ATOM 524 O O . GLY A 1 65 ? -23.224 -14.504 3.576 1.00 95.50 65 GLY A O 1
ATOM 525 N N . GLU A 1 66 ? -21.614 -16.046 3.777 1.00 96.38 66 GLU A N 1
ATOM 526 C CA . GLU A 1 66 ? -21.323 -15.762 5.186 1.00 96.38 66 GLU A CA 1
ATOM 527 C C . GLU A 1 66 ? -20.381 -14.562 5.322 1.00 96.38 66 GLU A C 1
ATOM 529 O O . GLU A 1 66 ? -19.475 -14.402 4.508 1.00 96.38 66 GLU A O 1
ATOM 534 N N . ILE A 1 67 ? -20.561 -13.743 6.362 1.00 96.94 67 ILE A N 1
ATOM 535 C CA . ILE A 1 67 ? -19.627 -12.657 6.693 1.00 96.94 67 ILE A CA 1
ATOM 536 C C . ILE A 1 67 ? -18.430 -13.240 7.444 1.00 96.94 67 ILE A C 1
ATOM 538 O O . ILE A 1 67 ? -18.619 -13.848 8.504 1.00 96.94 67 ILE A O 1
ATOM 542 N N . LEU A 1 68 ? -17.233 -13.025 6.904 1.00 95.88 68 LEU A N 1
ATOM 543 C CA . LEU A 1 68 ? -15.978 -13.465 7.499 1.00 95.88 68 LEU A CA 1
ATOM 544 C C . LEU A 1 68 ? -15.676 -12.645 8.760 1.00 95.88 68 LEU A C 1
ATOM 546 O O . LEU A 1 68 ? -15.883 -11.429 8.792 1.00 95.88 68 LEU A O 1
ATOM 550 N N . ARG A 1 69 ? -15.270 -13.341 9.821 1.00 94.94 69 ARG A N 1
ATOM 551 C CA . ARG A 1 69 ? -14.987 -12.765 11.135 1.00 94.94 69 ARG A CA 1
ATOM 552 C C . ARG A 1 69 ? -13.840 -13.493 11.800 1.00 94.94 69 ARG A C 1
ATOM 554 O O . ARG A 1 69 ? -13.700 -14.707 11.637 1.00 94.94 69 ARG A O 1
ATOM 561 N N . GLU A 1 70 ? -13.157 -12.764 12.663 1.00 93.25 70 GLU A N 1
ATOM 562 C CA . GLU A 1 70 ? -12.195 -13.312 13.597 1.00 93.25 70 GLU A CA 1
ATOM 563 C C . GLU A 1 70 ? -12.871 -13.962 14.807 1.00 93.25 70 GLU A C 1
ATOM 565 O O . GLU A 1 70 ? -14.081 -13.867 15.051 1.00 93.25 70 GLU A O 1
ATOM 570 N N . THR A 1 71 ? -12.057 -14.648 15.607 1.00 89.50 71 THR A N 1
ATOM 571 C CA . THR A 1 71 ? -12.518 -15.371 16.804 1.00 89.50 71 THR A CA 1
ATOM 572 C C . THR A 1 71 ? -13.170 -14.486 17.870 1.00 89.50 71 THR A C 1
ATOM 574 O O . THR A 1 71 ? -13.963 -14.992 18.667 1.00 89.50 71 THR A O 1
ATOM 577 N N . ASP A 1 72 ? -12.874 -13.186 17.882 1.00 88.88 72 ASP A N 1
ATOM 578 C CA . ASP A 1 72 ? -13.421 -12.198 18.817 1.00 88.88 72 ASP A CA 1
ATOM 579 C C . ASP A 1 72 ? -14.656 -11.454 18.274 1.00 88.88 72 ASP A C 1
ATOM 581 O O . ASP A 1 72 ? -15.141 -10.523 18.919 1.00 88.88 72 ASP A O 1
ATOM 585 N N . LEU A 1 73 ? -15.202 -11.925 17.143 1.00 91.94 73 LEU A N 1
ATOM 586 C CA . LEU A 1 73 ? -16.326 -11.367 16.381 1.00 91.94 73 LEU A CA 1
ATOM 587 C C . LEU A 1 73 ? -16.000 -10.145 15.518 1.00 91.94 73 LEU A C 1
ATOM 589 O O . LEU A 1 73 ? -16.892 -9.720 14.775 1.00 91.94 73 LEU A O 1
ATOM 593 N N . SER A 1 74 ? -14.771 -9.623 15.554 1.00 93.44 74 SER A N 1
ATOM 594 C CA . SER A 1 74 ? -14.362 -8.558 14.638 1.00 93.44 74 SER A CA 1
ATOM 595 C C . SER A 1 74 ? -14.462 -9.009 13.183 1.00 93.44 74 SER A C 1
ATOM 597 O O . SER A 1 74 ? -14.408 -10.201 12.866 1.00 93.44 74 SER A O 1
ATOM 599 N N . PHE A 1 75 ? -14.705 -8.057 12.289 1.00 95.25 75 PHE A N 1
ATOM 600 C CA . PHE A 1 75 ? -14.676 -8.324 10.862 1.00 95.25 75 PHE A CA 1
ATOM 601 C C . PHE A 1 75 ? -13.222 -8.482 10.410 1.00 95.25 75 PHE A C 1
ATOM 603 O O . PHE A 1 75 ? -12.374 -7.689 10.802 1.00 95.25 75 PHE A O 1
ATOM 610 N N . THR A 1 76 ? -12.954 -9.499 9.593 1.00 94.62 76 THR A N 1
ATOM 611 C CA . THR A 1 76 ? -11.629 -9.714 8.995 1.00 94.62 76 THR A CA 1
ATOM 612 C C . THR A 1 76 ? -11.292 -8.580 8.024 1.00 94.62 76 THR A C 1
ATOM 614 O O . THR A 1 76 ? -12.169 -8.151 7.270 1.00 94.62 76 THR A O 1
ATOM 617 N N . GLU A 1 77 ? -10.032 -8.146 8.018 1.00 93.06 77 GLU A N 1
ATOM 618 C CA . GLU A 1 77 ? -9.490 -7.120 7.117 1.00 93.06 77 GLU A CA 1
ATOM 619 C C . GLU A 1 77 ? -8.568 -7.749 6.056 1.00 93.06 77 GLU A C 1
ATOM 621 O O . GLU A 1 77 ? -8.023 -8.835 6.254 1.00 93.06 77 GLU A O 1
ATOM 626 N N . TRP A 1 78 ? -8.381 -7.056 4.930 1.00 95.25 78 TRP A N 1
ATOM 627 C CA . TRP A 1 78 ? -7.326 -7.350 3.953 1.00 95.25 78 TRP A CA 1
ATOM 628 C C . TRP A 1 78 ? -6.346 -6.183 3.900 1.00 95.25 78 TRP A C 1
ATOM 630 O O . TRP A 1 78 ? -6.586 -5.189 3.216 1.00 95.25 78 TRP A O 1
ATOM 640 N N . ASP A 1 79 ? -5.247 -6.298 4.638 1.00 94.12 79 ASP A N 1
ATOM 641 C CA . ASP A 1 79 ? -4.244 -5.247 4.839 1.00 94.12 79 ASP A CA 1
ATOM 642 C C . ASP A 1 79 ? -2.806 -5.701 4.507 1.00 94.12 79 ASP A C 1
ATOM 644 O O . ASP A 1 79 ? -1.828 -5.011 4.827 1.00 94.12 79 ASP A O 1
ATOM 648 N N . GLY A 1 80 ? -2.689 -6.843 3.818 1.00 93.69 80 GLY A N 1
ATOM 649 C CA . GLY A 1 80 ? -1.440 -7.420 3.328 1.00 93.69 80 GLY A CA 1
ATOM 650 C C . GLY A 1 80 ? -0.822 -8.471 4.247 1.00 93.69 80 GLY A C 1
ATOM 651 O O . GLY A 1 80 ? 0.277 -8.940 3.930 1.00 93.69 80 GLY A O 1
ATOM 652 N N . ASP A 1 81 ? -1.481 -8.835 5.353 1.00 90.12 81 ASP A N 1
ATOM 653 C CA . ASP A 1 81 ? -1.044 -9.930 6.226 1.00 90.12 81 ASP A CA 1
ATOM 654 C C . ASP A 1 81 ? -0.724 -11.211 5.428 1.00 90.12 81 ASP A C 1
ATOM 656 O O . ASP A 1 81 ? -1.339 -11.530 4.416 1.00 90.12 81 ASP A O 1
ATOM 660 N N . GLY A 1 82 ? 0.319 -11.933 5.838 1.00 81.38 82 GLY A N 1
ATOM 661 C CA . GLY A 1 82 ? 0.770 -13.149 5.154 1.00 81.38 82 GLY A CA 1
ATOM 662 C C . GLY A 1 82 ? 1.584 -12.947 3.865 1.00 81.38 82 GLY A C 1
ATOM 663 O O . GLY A 1 82 ? 2.018 -13.939 3.270 1.00 81.38 82 GLY A O 1
ATOM 664 N N . THR A 1 83 ? 1.867 -11.708 3.444 1.00 88.31 83 THR A N 1
ATOM 665 C CA . THR A 1 83 ? 2.781 -11.429 2.318 1.00 88.31 83 THR A CA 1
ATOM 666 C C . THR A 1 83 ? 4.082 -10.78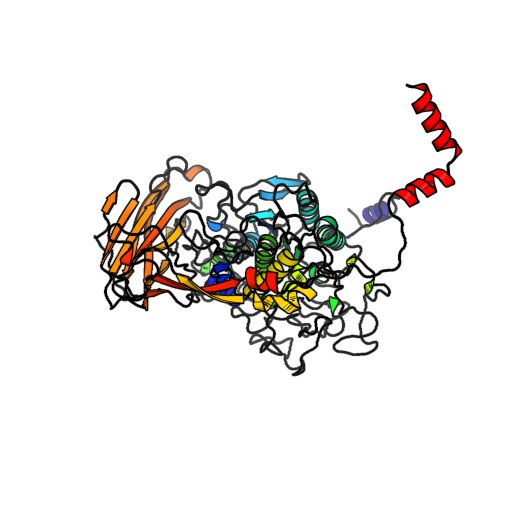7 2.765 1.00 88.31 83 THR A C 1
ATOM 668 O O . THR A 1 83 ? 4.097 -9.965 3.676 1.00 88.31 83 THR A O 1
ATOM 671 N N . ALA A 1 84 ? 5.192 -11.147 2.110 1.00 92.25 84 ALA A N 1
ATOM 672 C CA . ALA A 1 84 ? 6.471 -10.484 2.323 1.00 92.25 84 ALA A CA 1
ATOM 673 C C . ALA A 1 84 ? 6.870 -9.640 1.115 1.00 92.25 84 ALA A C 1
ATOM 675 O O . ALA A 1 84 ? 6.954 -10.130 -0.020 1.00 92.25 84 ALA A O 1
ATOM 676 N N . ILE A 1 85 ? 7.178 -8.380 1.399 1.00 97.81 85 ILE A N 1
ATOM 677 C CA . ILE A 1 85 ? 7.658 -7.403 0.437 1.00 97.81 85 ILE A CA 1
ATOM 678 C C . ILE A 1 85 ? 9.145 -7.168 0.695 1.00 97.81 85 ILE A C 1
ATOM 680 O O . ILE A 1 85 ? 9.561 -6.861 1.814 1.00 97.81 85 ILE A O 1
ATOM 684 N N . VAL A 1 86 ? 9.962 -7.327 -0.345 1.00 98.44 86 VAL A N 1
ATOM 685 C CA . VAL A 1 86 ? 11.385 -6.993 -0.276 1.00 98.44 86 VAL A CA 1
ATOM 686 C C . VAL A 1 86 ? 11.555 -5.496 -0.504 1.00 98.44 86 VAL A C 1
ATOM 688 O O . VAL A 1 86 ? 11.205 -4.984 -1.567 1.00 98.44 86 VAL A O 1
ATOM 691 N N . ASP A 1 87 ? 12.139 -4.820 0.476 1.00 97.81 87 ASP A N 1
ATOM 692 C CA . ASP A 1 87 ? 12.704 -3.484 0.328 1.00 97.81 87 ASP A CA 1
ATOM 693 C C . ASP A 1 87 ? 14.189 -3.618 -0.028 1.00 97.81 87 ASP A C 1
ATOM 695 O O . ASP A 1 87 ? 15.030 -3.942 0.821 1.00 97.81 87 ASP A O 1
ATOM 699 N N . LEU A 1 88 ? 14.501 -3.451 -1.315 1.00 97.62 88 LEU A N 1
ATOM 700 C CA . LEU A 1 88 ? 15.868 -3.472 -1.822 1.00 97.62 88 LEU A CA 1
ATOM 701 C C . LEU A 1 88 ? 16.348 -2.034 -2.004 1.00 97.62 88 LEU A C 1
ATOM 703 O O . LEU A 1 88 ? 16.104 -1.424 -3.041 1.00 97.62 88 LEU A O 1
ATOM 707 N N . ASP A 1 89 ? 17.057 -1.506 -1.009 1.00 95.06 89 ASP A N 1
ATOM 708 C CA . ASP A 1 89 ? 17.438 -0.091 -0.961 1.00 95.06 89 ASP A CA 1
ATOM 709 C C . ASP A 1 89 ? 18.736 0.112 -0.142 1.00 95.06 89 ASP A C 1
ATOM 711 O O . ASP A 1 89 ? 19.639 -0.727 -0.157 1.00 95.06 89 ASP A O 1
ATOM 715 N N . THR A 1 90 ? 18.909 1.223 0.575 1.00 92.19 90 THR A N 1
ATOM 716 C CA . THR A 1 90 ? 20.079 1.494 1.422 1.00 92.19 90 THR A CA 1
ATOM 717 C C . THR A 1 90 ? 20.105 0.637 2.685 1.00 92.19 90 THR A C 1
ATOM 719 O O . THR A 1 90 ? 21.166 0.492 3.302 1.00 92.19 90 THR A O 1
ATOM 722 N N . GLY A 1 91 ? 18.977 0.010 3.012 1.00 91.38 91 GLY A N 1
ATOM 723 C CA . GLY A 1 91 ? 18.726 -0.822 4.185 1.00 91.38 91 GLY A CA 1
ATOM 724 C C . GLY A 1 91 ? 17.600 -0.233 5.026 1.00 91.38 91 GLY A C 1
ATOM 725 O O . GLY A 1 91 ? 17.091 0.835 4.705 1.00 91.38 91 GLY A O 1
ATOM 726 N N . VAL A 1 92 ? 17.265 -0.893 6.132 1.00 91.56 92 VAL A N 1
ATOM 727 C CA . VAL A 1 92 ? 16.241 -0.442 7.086 1.00 91.56 92 VAL A CA 1
ATOM 728 C C . VAL A 1 92 ? 16.811 -0.445 8.507 1.00 91.56 92 VAL A C 1
ATOM 730 O O . VAL A 1 92 ? 17.459 -1.417 8.924 1.00 91.56 92 VAL A O 1
ATOM 733 N N . ASP A 1 93 ? 16.561 0.619 9.281 1.00 90.75 93 ASP A N 1
ATOM 734 C CA . ASP A 1 93 ? 16.661 0.567 10.747 1.00 90.75 93 ASP A CA 1
ATOM 735 C C . ASP A 1 93 ? 15.481 -0.245 11.291 1.00 90.75 93 ASP A C 1
ATOM 737 O O . ASP A 1 93 ? 14.499 0.303 11.788 1.00 90.75 93 ASP A O 1
ATOM 741 N N . ALA A 1 94 ? 15.572 -1.575 11.209 1.00 88.12 94 ALA A N 1
ATOM 742 C CA . ALA A 1 94 ? 14.520 -2.474 11.683 1.00 88.12 94 ALA A CA 1
ATOM 743 C C . ALA A 1 94 ? 14.347 -2.412 13.216 1.00 88.12 94 ALA A C 1
ATOM 745 O O . ALA A 1 94 ? 13.418 -2.987 13.770 1.00 88.12 94 ALA A O 1
ATOM 746 N N . GLY A 1 95 ? 15.221 -1.680 13.919 1.00 83.12 95 GLY A N 1
ATOM 747 C CA . GLY A 1 95 ? 15.026 -1.318 15.314 1.00 83.12 95 GLY A CA 1
ATOM 748 C C . GLY A 1 95 ? 14.022 -0.192 15.562 1.00 83.12 95 GLY A C 1
ATOM 749 O O . GLY A 1 95 ? 13.826 0.141 16.733 1.00 83.12 95 GLY A O 1
ATOM 750 N N . HIS A 1 96 ? 13.452 0.414 14.522 1.00 87.56 96 HIS A N 1
ATOM 751 C CA . HIS A 1 96 ? 12.318 1.330 14.625 1.00 87.56 96 HIS A CA 1
ATOM 752 C C . HIS A 1 96 ? 11.061 0.578 15.118 1.00 87.56 96 HIS A C 1
ATOM 754 O O . HIS A 1 96 ? 10.865 -0.566 14.700 1.00 87.56 96 HIS A O 1
ATOM 760 N N . PRO A 1 97 ? 10.205 1.177 15.977 1.00 85.94 97 PRO A N 1
ATOM 761 C CA . PRO A 1 97 ? 9.004 0.508 16.486 1.00 85.94 97 PRO A CA 1
ATOM 762 C C . PRO A 1 97 ? 8.115 -0.088 15.397 1.00 85.94 97 PRO A C 1
ATOM 764 O O . PRO A 1 97 ? 7.753 -1.249 15.496 1.00 85.94 97 PRO A O 1
ATOM 767 N N . ASP A 1 98 ? 7.902 0.640 14.302 1.00 90.50 98 ASP A N 1
ATOM 768 C CA . ASP A 1 98 ? 7.032 0.186 13.212 1.00 90.50 98 ASP A CA 1
ATOM 769 C C . ASP A 1 98 ? 7.434 -1.120 12.491 1.00 90.50 98 ASP A C 1
ATOM 771 O O . ASP A 1 98 ? 6.667 -1.622 11.665 1.00 90.50 98 ASP A O 1
ATOM 775 N N . TYR A 1 99 ? 8.629 -1.657 12.766 1.00 90.56 99 TYR A N 1
ATOM 776 C CA . TYR A 1 99 ? 9.171 -2.868 12.139 1.00 90.56 99 TYR A CA 1
ATOM 777 C C . TYR A 1 99 ? 9.287 -4.077 13.060 1.00 90.56 99 TYR A C 1
ATOM 779 O O . TYR A 1 99 ? 9.645 -5.148 12.559 1.00 90.56 99 TYR A O 1
ATOM 787 N N . ASP A 1 100 ? 9.041 -3.918 14.366 1.00 80.19 100 ASP A N 1
ATOM 788 C CA . ASP A 1 100 ? 8.961 -4.997 15.364 1.00 80.19 100 ASP A CA 1
ATOM 789 C C . ASP A 1 100 ? 10.099 -6.054 15.305 1.00 80.19 100 ASP A C 1
ATOM 791 O O . ASP A 1 100 ? 9.941 -7.217 15.699 1.00 80.19 100 ASP A O 1
ATOM 795 N N . TYR A 1 101 ? 11.290 -5.691 14.807 1.00 78.44 101 TYR A N 1
ATOM 796 C CA . TYR A 1 101 ? 12.356 -6.667 14.570 1.00 78.44 101 TYR A CA 1
ATOM 797 C C . TYR A 1 101 ? 13.144 -6.956 15.848 1.00 78.44 101 TYR A C 1
ATOM 799 O O . TYR A 1 101 ? 13.934 -6.134 16.323 1.00 78.44 101 TYR A O 1
ATOM 807 N N . LEU A 1 102 ? 12.974 -8.179 16.367 1.00 61.88 102 LEU A N 1
ATOM 808 C CA . LEU A 1 102 ? 13.599 -8.651 17.610 1.00 61.88 102 LEU A CA 1
ATOM 809 C C . LEU A 1 102 ? 13.231 -7.769 18.825 1.00 61.88 102 LEU A C 1
ATOM 811 O O . LEU A 1 102 ? 14.084 -7.479 19.665 1.00 61.88 102 LEU A O 1
ATOM 815 N N . GLU A 1 103 ? 11.967 -7.343 18.888 1.00 65.19 103 GLU A N 1
ATOM 816 C CA . GLU A 1 103 ? 11.390 -6.432 19.891 1.00 65.19 103 GLU A CA 1
ATOM 817 C C . GLU A 1 103 ? 10.225 -7.094 20.678 1.00 65.19 103 GLU A C 1
ATOM 819 O O . GLU A 1 103 ? 9.855 -8.230 20.364 1.00 65.19 103 GLU A O 1
ATOM 824 N N . PRO A 1 104 ? 9.668 -6.445 21.730 1.00 51.38 104 PRO A N 1
ATOM 825 C CA . PRO A 1 104 ? 8.604 -6.985 22.587 1.00 51.38 104 PRO A CA 1
ATOM 826 C C . PRO A 1 104 ? 7.372 -7.507 21.843 1.00 51.38 104 PRO A C 1
ATOM 828 O O . PRO A 1 104 ? 6.792 -8.513 22.258 1.00 51.38 104 PRO A O 1
ATOM 831 N N . TRP A 1 105 ? 6.997 -6.857 20.739 1.00 55.25 105 TRP A N 1
ATOM 832 C CA . TRP A 1 105 ? 6.089 -7.412 19.740 1.00 55.25 105 TRP A CA 1
ATOM 833 C C . TRP A 1 105 ? 6.937 -8.314 18.837 1.00 55.25 105 TRP A C 1
ATOM 835 O O . TRP A 1 105 ? 7.639 -7.853 17.946 1.00 55.25 105 TRP A O 1
ATOM 845 N N . THR A 1 106 ? 7.026 -9.600 19.153 1.00 52.59 106 THR A N 1
ATOM 846 C CA . THR A 1 106 ? 8.080 -10.454 18.592 1.00 52.59 106 THR A CA 1
ATOM 847 C C . THR A 1 106 ? 7.954 -10.670 17.077 1.00 52.59 106 THR A C 1
ATOM 849 O O . THR A 1 106 ? 7.137 -11.477 16.659 1.00 52.59 106 THR A O 1
ATOM 852 N N . GLY A 1 107 ? 8.840 -10.064 16.274 1.00 57.03 107 GLY A N 1
ATOM 853 C CA . GLY A 1 107 ? 9.499 -10.674 15.102 1.00 57.03 107 GLY A CA 1
ATOM 854 C C . GLY A 1 107 ? 8.655 -11.061 13.882 1.00 57.03 107 GLY A C 1
ATOM 855 O O . GLY A 1 107 ? 9.179 -11.736 12.998 1.00 57.03 107 GLY A O 1
ATOM 856 N N . GLU A 1 108 ? 7.387 -10.664 13.816 1.00 71.44 108 GLU A N 1
ATOM 857 C CA . GLU A 1 108 ? 6.501 -11.006 12.694 1.00 71.44 108 GLU A CA 1
ATOM 858 C C . GLU A 1 108 ? 6.510 -9.949 11.591 1.00 71.44 108 GLU A C 1
ATOM 860 O O . GLU A 1 108 ? 6.172 -10.259 10.456 1.00 71.44 108 GLU A O 1
ATOM 865 N N . LYS A 1 109 ? 6.942 -8.718 11.875 1.00 88.06 109 LYS A N 1
ATOM 866 C CA . LYS A 1 109 ? 6.850 -7.637 10.894 1.00 88.06 109 LYS A CA 1
ATOM 867 C C . LYS A 1 109 ? 8.027 -7.591 9.923 1.00 88.06 109 LYS A C 1
ATOM 869 O O . LYS A 1 109 ? 7.819 -7.549 8.718 1.00 88.06 109 LYS A O 1
ATOM 874 N N . THR A 1 110 ? 9.261 -7.649 10.420 1.00 92.19 110 THR A N 1
ATOM 875 C CA . THR A 1 110 ? 10.455 -7.813 9.573 1.00 92.19 110 THR A CA 1
ATOM 876 C C . THR A 1 110 ? 10.951 -9.249 9.662 1.00 92.19 110 THR A C 1
ATOM 878 O O . THR A 1 110 ? 11.376 -9.695 10.724 1.00 92.19 110 THR A O 1
ATOM 881 N N . LEU A 1 111 ? 10.934 -9.973 8.544 1.00 91.94 111 LEU A N 1
ATOM 882 C CA . LEU A 1 111 ? 11.369 -11.372 8.479 1.00 91.94 111 LEU A CA 1
ATOM 883 C C . LEU A 1 111 ? 12.889 -11.510 8.409 1.00 91.94 111 LEU A C 1
ATOM 885 O O . LEU A 1 111 ? 13.460 -12.478 8.913 1.00 91.94 111 LEU A O 1
ATOM 889 N N . TYR A 1 112 ? 13.540 -10.557 7.747 1.00 92.88 112 TYR A N 1
ATOM 890 C CA . TYR A 1 112 ? 14.979 -10.552 7.533 1.00 92.88 112 TYR A CA 1
ATOM 891 C C . TYR A 1 112 ? 15.458 -9.124 7.284 1.00 92.88 112 TYR A C 1
ATOM 893 O O . TYR A 1 112 ? 14.838 -8.393 6.516 1.00 92.88 112 TYR A O 1
ATOM 901 N N . SER A 1 113 ? 16.563 -8.728 7.916 1.00 93.31 113 SER A N 1
ATOM 902 C CA . SER A 1 113 ? 17.249 -7.466 7.628 1.00 93.31 113 SER A CA 1
ATOM 903 C C . SER A 1 113 ? 18.741 -7.720 7.512 1.00 93.31 113 SER A C 1
ATOM 905 O O . SER A 1 113 ? 19.358 -8.290 8.415 1.00 93.31 113 SER A O 1
ATOM 907 N N . ALA A 1 114 ? 19.338 -7.327 6.391 1.00 93.88 114 ALA A N 1
ATOM 908 C CA . ALA A 1 114 ? 20.752 -7.562 6.143 1.00 93.88 114 ALA A CA 1
ATOM 909 C C . ALA A 1 114 ? 21.415 -6.431 5.371 1.00 93.88 114 ALA A C 1
ATOM 911 O O . ALA A 1 114 ? 20.792 -5.727 4.582 1.00 93.88 114 ALA A O 1
ATOM 912 N N . LYS A 1 115 ? 22.723 -6.284 5.584 1.00 93.81 115 LYS A N 1
ATOM 913 C CA . LYS A 1 115 ? 23.585 -5.381 4.824 1.00 93.81 115 LYS A CA 1
ATOM 914 C C . LYS A 1 115 ? 24.492 -6.185 3.907 1.00 93.81 115 LYS A C 1
ATOM 916 O O . LYS A 1 115 ? 25.165 -7.106 4.368 1.00 93.81 115 LYS A O 1
ATOM 921 N N . TRP A 1 116 ? 24.587 -5.789 2.645 1.00 93.94 116 TRP A N 1
ATOM 922 C CA . TRP A 1 116 ? 25.625 -6.305 1.764 1.00 93.94 116 TRP A CA 1
ATOM 923 C C . TRP A 1 116 ? 26.996 -5.741 2.147 1.00 93.94 116 TRP A C 1
ATOM 925 O O . TRP A 1 116 ? 27.179 -4.521 2.210 1.00 93.94 116 TRP A O 1
ATOM 935 N N . THR A 1 117 ? 27.988 -6.608 2.364 1.00 88.62 117 THR A N 1
ATOM 936 C CA . THR A 1 117 ? 29.359 -6.175 2.663 1.00 88.62 117 THR A CA 1
ATOM 937 C C . THR A 1 117 ? 30.294 -6.460 1.480 1.00 88.62 117 THR A C 1
ATOM 939 O O . THR A 1 117 ? 30.576 -7.614 1.151 1.00 88.62 117 THR A O 1
ATOM 942 N N . PRO A 1 118 ? 30.884 -5.427 0.843 1.00 82.38 118 PRO A N 1
ATOM 943 C CA . PRO A 1 118 ? 31.847 -5.643 -0.242 1.00 82.38 118 PRO A CA 1
ATOM 944 C C . PRO A 1 118 ? 33.113 -6.401 0.187 1.00 82.38 118 PRO A C 1
ATOM 946 O O . PRO A 1 118 ? 33.806 -6.975 -0.649 1.00 82.38 118 PRO A O 1
ATOM 949 N N . ALA A 1 119 ? 33.450 -6.368 1.482 1.00 83.50 119 ALA A N 1
ATOM 950 C CA . ALA A 1 119 ? 34.631 -7.036 2.024 1.00 83.50 119 ALA A CA 1
ATOM 951 C C . ALA A 1 119 ? 34.497 -8.566 2.015 1.00 83.50 119 ALA A C 1
ATOM 953 O O . ALA A 1 119 ? 35.474 -9.250 1.701 1.00 83.50 119 ALA A O 1
ATOM 954 N N . ASP A 1 120 ? 33.304 -9.073 2.329 1.00 81.31 120 ASP A N 1
ATOM 955 C CA . ASP A 1 120 ? 33.026 -10.508 2.409 1.00 81.31 120 ASP A CA 1
ATOM 956 C C . ASP A 1 120 ? 32.264 -11.020 1.177 1.00 81.31 120 ASP A C 1
ATOM 958 O O . ASP A 1 120 ? 32.228 -12.227 0.945 1.00 81.31 120 ASP A O 1
ATOM 962 N N . ASN A 1 121 ? 31.746 -10.104 0.343 1.00 85.94 121 ASN A N 1
ATOM 963 C CA . ASN A 1 121 ? 30.883 -10.397 -0.801 1.00 85.94 121 ASN A CA 1
ATOM 964 C C . ASN A 1 121 ? 29.700 -11.277 -0.369 1.00 85.94 121 ASN A C 1
ATOM 966 O O . ASN A 1 121 ? 29.431 -12.313 -0.984 1.00 85.94 121 ASN A O 1
ATOM 970 N N . ASP A 1 122 ? 29.061 -10.876 0.732 1.00 91.75 122 ASP A N 1
ATOM 971 C CA . ASP A 1 122 ? 27.975 -11.613 1.368 1.00 91.75 122 ASP A CA 1
ATOM 972 C C . ASP A 1 122 ? 26.989 -10.671 2.085 1.00 91.75 122 ASP A C 1
ATOM 974 O O . ASP A 1 122 ? 27.297 -9.505 2.366 1.00 91.75 122 ASP A O 1
ATOM 978 N N . TRP A 1 123 ? 25.802 -11.199 2.384 1.00 94.19 123 TRP A N 1
ATOM 979 C CA . TRP A 1 123 ? 24.772 -10.542 3.184 1.00 94.19 123 TRP A CA 1
ATOM 980 C C . TRP A 1 123 ? 25.000 -10.823 4.668 1.00 94.19 123 TRP A C 1
ATOM 982 O O . TRP A 1 123 ? 25.018 -11.972 5.108 1.00 94.19 123 TRP A O 1
ATOM 992 N N . VAL A 1 124 ? 25.151 -9.765 5.462 1.00 93.50 124 VAL A N 1
ATOM 993 C CA . VAL A 1 124 ? 25.306 -9.866 6.915 1.00 93.50 124 VAL A CA 1
ATOM 994 C C . VAL A 1 124 ? 24.016 -9.410 7.580 1.00 93.50 124 VAL A C 1
ATOM 996 O O . VAL A 1 124 ? 23.668 -8.230 7.514 1.00 93.50 124 VAL A O 1
ATOM 999 N N . GLU A 1 125 ? 23.318 -10.348 8.220 1.00 91.56 125 GLU A N 1
ATOM 1000 C CA . GLU A 1 125 ? 22.106 -10.063 8.992 1.00 91.56 125 GLU A CA 1
ATOM 1001 C C . GLU A 1 125 ? 22.415 -9.073 10.122 1.00 91.56 125 GLU A C 1
ATOM 1003 O O . GLU A 1 125 ? 23.387 -9.221 10.871 1.00 91.56 125 GLU A O 1
ATOM 1008 N N . THR A 1 126 ? 21.604 -8.027 10.218 1.00 88.00 126 THR A N 1
ATOM 1009 C CA . THR A 1 126 ? 21.763 -6.951 11.190 1.00 88.00 126 THR A CA 1
ATOM 1010 C C . THR A 1 126 ? 20.412 -6.327 11.478 1.00 88.00 126 THR A C 1
ATOM 1012 O O . THR A 1 126 ? 19.571 -6.182 10.600 1.00 88.00 126 THR A O 1
ATOM 1015 N N . ARG A 1 127 ? 20.220 -5.884 12.717 1.00 85.25 127 ARG A N 1
ATOM 1016 C CA . ARG A 1 127 ? 19.006 -5.169 13.107 1.00 85.25 127 ARG A CA 1
ATOM 1017 C C . ARG A 1 127 ? 18.899 -3.778 12.476 1.00 85.25 127 ARG A C 1
ATOM 1019 O O . ARG A 1 127 ? 17.797 -3.302 12.252 1.00 85.25 127 ARG A O 1
ATOM 1026 N N . ASN A 1 128 ? 20.022 -3.137 12.176 1.00 87.69 128 ASN A N 1
ATOM 1027 C CA . ASN A 1 128 ? 20.035 -1.884 11.431 1.00 87.69 128 ASN A CA 1
ATOM 1028 C C . ASN A 1 128 ? 20.959 -2.051 10.222 1.00 87.69 128 ASN A C 1
ATOM 1030 O O . ASN A 1 128 ? 22.181 -2.150 10.376 1.00 87.69 128 ASN A O 1
ATOM 1034 N N . SER A 1 129 ? 20.358 -2.149 9.035 1.00 89.38 129 SER A N 1
ATOM 1035 C CA . SER A 1 129 ? 21.061 -2.201 7.750 1.00 89.38 129 SER A CA 1
ATOM 1036 C C . SER A 1 129 ? 21.148 -0.820 7.078 1.00 89.38 129 SER A C 1
ATOM 1038 O O . SER A 1 129 ? 21.937 -0.645 6.147 1.00 89.38 129 SER A O 1
ATOM 1040 N N . ASP A 1 130 ? 20.437 0.193 7.581 1.00 87.31 130 ASP A N 1
ATOM 1041 C CA . ASP A 1 130 ? 20.462 1.575 7.081 1.00 87.31 130 ASP A CA 1
ATOM 1042 C C . ASP A 1 130 ? 21.426 2.468 7.874 1.00 87.31 130 ASP A C 1
ATOM 1044 O O . ASP A 1 130 ? 21.054 3.364 8.630 1.00 87.31 130 ASP A O 1
ATOM 1048 N N . THR A 1 131 ? 22.722 2.216 7.725 1.00 79.56 131 THR A N 1
ATOM 1049 C CA . THR A 1 131 ? 23.746 2.835 8.582 1.00 79.56 131 THR A CA 1
ATOM 1050 C C . THR A 1 131 ? 24.197 4.233 8.148 1.00 79.56 131 THR A C 1
ATOM 1052 O O . THR A 1 131 ? 25.091 4.801 8.773 1.00 79.56 131 THR A O 1
ATOM 1055 N N . SER A 1 132 ? 23.673 4.773 7.044 1.00 75.19 132 SER A N 1
ATOM 1056 C CA . SER A 1 132 ? 24.291 5.931 6.375 1.00 75.19 132 SER A CA 1
ATOM 1057 C C . SER A 1 132 ? 23.330 6.873 5.659 1.00 75.19 132 SER A C 1
ATOM 1059 O O . SER A 1 132 ? 23.567 8.081 5.671 1.00 75.19 132 SER A O 1
ATOM 1061 N N . SER A 1 133 ? 22.286 6.354 5.007 1.00 82.56 133 SER A N 1
ATOM 1062 C CA . SER A 1 133 ? 21.431 7.149 4.119 1.00 82.56 133 SER A CA 1
ATOM 1063 C C . SER A 1 133 ? 20.178 7.605 4.838 1.00 82.56 133 SER A C 1
ATOM 1065 O O . SER A 1 133 ? 20.004 8.793 5.101 1.00 82.56 133 SER A O 1
ATOM 1067 N N . GLY A 1 134 ? 19.362 6.633 5.221 1.00 85.75 134 GLY A N 1
ATOM 1068 C CA . GLY A 1 134 ? 18.054 6.820 5.795 1.00 85.75 134 GLY A CA 1
ATOM 1069 C C . GLY A 1 134 ? 16.877 6.605 4.841 1.00 85.75 134 GLY A C 1
ATOM 1070 O O . GLY A 1 134 ? 15.724 6.698 5.255 1.00 85.75 134 GLY A O 1
ATOM 1071 N N . HIS A 1 135 ? 17.178 6.360 3.566 1.00 91.81 135 HIS A N 1
ATOM 1072 C CA . HIS A 1 135 ? 16.204 6.281 2.487 1.00 91.81 135 HIS A CA 1
ATOM 1073 C C . HIS A 1 135 ? 15.382 4.988 2.544 1.00 91.81 135 HIS A C 1
ATOM 1075 O O . HIS A 1 135 ? 14.158 5.062 2.595 1.00 91.81 135 HIS A O 1
ATOM 1081 N N . GLY A 1 136 ? 16.039 3.827 2.615 1.00 93.19 136 GLY A N 1
ATOM 1082 C CA . GLY A 1 136 ? 15.357 2.533 2.676 1.00 93.19 136 GLY A CA 1
ATOM 1083 C C . GLY A 1 136 ? 14.447 2.396 3.896 1.00 93.19 136 GLY A C 1
ATOM 1084 O O . GLY A 1 136 ? 13.324 1.933 3.772 1.00 93.19 136 GLY A O 1
ATOM 1085 N N . THR A 1 137 ? 14.837 2.934 5.056 1.00 94.00 137 THR A N 1
ATOM 1086 C CA . THR A 1 137 ? 13.926 2.970 6.213 1.00 94.00 137 THR A CA 1
ATOM 1087 C C . THR A 1 137 ? 12.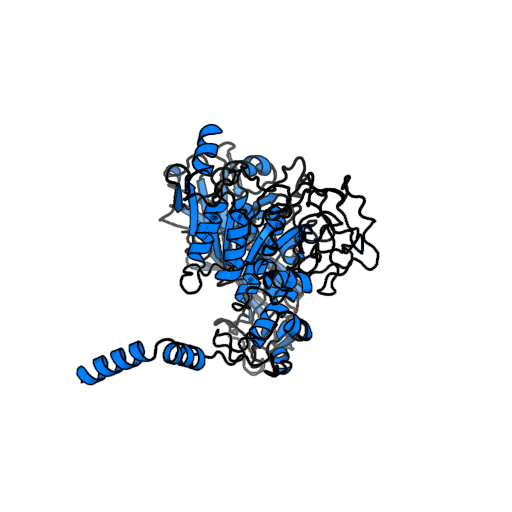623 3.694 5.862 1.00 94.00 137 THR A C 1
ATOM 1089 O O . THR A 1 137 ? 11.555 3.124 6.023 1.00 94.00 137 THR A O 1
ATOM 1092 N N . HIS A 1 138 ? 12.675 4.890 5.278 1.00 94.19 138 HIS A N 1
ATOM 1093 C CA . HIS A 1 138 ? 11.458 5.605 4.873 1.00 94.19 138 HIS A CA 1
ATOM 1094 C C . HIS A 1 138 ? 10.616 4.824 3.844 1.00 94.19 138 HIS A C 1
ATOM 1096 O O . HIS A 1 138 ? 9.390 4.720 3.977 1.00 94.19 138 HIS A O 1
ATOM 1102 N N . VAL A 1 139 ? 11.281 4.196 2.868 1.00 96.19 139 VAL A N 1
ATOM 1103 C CA . VAL A 1 139 ? 10.661 3.327 1.853 1.00 96.19 139 VAL A CA 1
ATOM 1104 C C . VAL A 1 139 ? 9.927 2.159 2.516 1.00 96.19 139 VAL A C 1
ATOM 1106 O O . VAL A 1 139 ? 8.721 2.013 2.316 1.00 96.19 139 VAL A O 1
ATOM 1109 N N . GLY A 1 140 ? 10.593 1.378 3.369 1.00 96.38 140 GLY A N 1
ATOM 1110 C CA . GLY A 1 140 ? 9.985 0.260 4.090 1.00 96.38 140 GLY A CA 1
ATOM 1111 C C . GLY A 1 140 ? 8.794 0.676 4.959 1.00 96.38 140 GLY A C 1
ATOM 1112 O O . GLY A 1 140 ? 7.843 -0.089 5.118 1.00 96.38 140 GLY A O 1
ATOM 1113 N N . GLY A 1 141 ? 8.808 1.899 5.502 1.00 95.88 141 GLY A N 1
ATOM 1114 C CA . GLY A 1 141 ? 7.707 2.448 6.300 1.00 95.88 141 GLY A CA 1
ATOM 1115 C C . GLY A 1 141 ? 6.481 2.747 5.447 1.00 95.88 141 GLY A C 1
ATOM 1116 O O . GLY A 1 141 ? 5.365 2.418 5.834 1.00 95.88 141 GLY A O 1
ATOM 1117 N N . THR A 1 142 ? 6.704 3.281 4.248 1.00 97.75 142 THR A N 1
ATOM 1118 C CA . THR A 1 142 ? 5.648 3.530 3.259 1.00 97.75 142 THR A CA 1
ATOM 1119 C C . THR A 1 142 ? 5.025 2.219 2.757 1.00 97.75 142 THR A C 1
ATOM 1121 O O . THR A 1 142 ? 3.804 2.138 2.612 1.00 97.75 142 THR A O 1
ATOM 1124 N N . ILE A 1 143 ? 5.844 1.176 2.546 1.00 98.00 143 ILE A N 1
ATOM 1125 C CA . ILE A 1 143 ? 5.371 -0.163 2.152 1.00 98.00 143 ILE A CA 1
ATOM 1126 C C . ILE A 1 143 ? 4.505 -0.755 3.260 1.00 98.00 143 ILE A C 1
ATOM 1128 O O . ILE A 1 143 ? 3.342 -1.072 3.026 1.00 98.00 143 ILE A O 1
ATOM 1132 N N . ALA A 1 144 ? 5.084 -0.935 4.449 1.00 95.56 144 ALA A N 1
ATOM 1133 C CA . ALA A 1 144 ? 4.510 -1.803 5.464 1.00 95.56 144 ALA A CA 1
ATOM 1134 C C . ALA A 1 144 ? 4.710 -1.313 6.901 1.00 95.56 144 ALA A C 1
ATOM 1136 O O . ALA A 1 144 ? 4.477 -2.099 7.796 1.00 95.56 144 ALA A O 1
ATOM 1137 N N . GLY A 1 145 ? 5.115 -0.078 7.205 1.00 94.31 145 GLY A N 1
ATOM 1138 C CA . GLY A 1 145 ? 5.193 0.364 8.611 1.00 94.31 145 GLY A CA 1
ATOM 1139 C C . GLY A 1 145 ? 3.858 0.145 9.342 1.00 94.31 145 GLY A C 1
ATOM 1140 O O . GLY A 1 145 ? 2.811 0.496 8.805 1.00 94.31 145 GLY A O 1
ATOM 1141 N N . ASN A 1 146 ? 3.854 -0.469 10.530 1.00 91.50 146 ASN A N 1
ATOM 1142 C CA . ASN A 1 146 ? 2.596 -0.754 11.244 1.00 91.50 146 ASN A CA 1
ATOM 1143 C C . ASN A 1 146 ? 2.031 0.471 12.007 1.00 91.50 146 ASN A C 1
ATOM 1145 O O . ASN A 1 146 ? 0.899 0.429 12.482 1.00 91.50 146 ASN A O 1
ATOM 1149 N N . GLY A 1 147 ? 2.793 1.569 12.102 1.00 90.81 147 GLY A N 1
ATOM 1150 C CA . GLY A 1 147 ? 2.385 2.796 12.782 1.00 90.81 147 GLY A CA 1
ATOM 1151 C C . GLY A 1 147 ? 2.517 2.780 14.310 1.00 90.81 147 GLY A C 1
ATOM 1152 O O . GLY A 1 147 ? 2.003 3.703 14.945 1.00 90.81 147 GLY A O 1
ATOM 1153 N N . ASP A 1 148 ? 3.175 1.791 14.921 1.00 89.19 148 ASP A N 1
ATOM 1154 C CA . ASP A 1 148 ? 3.262 1.644 16.382 1.00 89.19 148 ASP A CA 1
ATOM 1155 C C . ASP A 1 148 ? 3.847 2.884 17.086 1.00 89.19 148 ASP A C 1
ATOM 1157 O O . ASP A 1 148 ? 3.375 3.242 18.166 1.00 89.19 148 ASP A O 1
ATOM 1161 N N . ALA A 1 149 ? 4.801 3.604 16.477 1.00 87.00 149 ALA A N 1
ATOM 1162 C CA . ALA A 1 149 ? 5.355 4.850 17.035 1.00 87.00 149 ALA A CA 1
ATOM 1163 C C . ALA A 1 149 ? 4.432 6.083 16.891 1.00 87.00 149 ALA A C 1
ATOM 1165 O O . ALA A 1 149 ? 4.850 7.208 17.176 1.00 87.00 149 ALA A O 1
ATOM 1166 N N . SER A 1 150 ? 3.204 5.898 16.400 1.00 87.31 150 SER A N 1
ATOM 1167 C CA . SER A 1 150 ? 2.215 6.961 16.167 1.00 87.31 150 SER A CA 1
ATOM 1168 C C . SER A 1 150 ? 0.775 6.529 16.471 1.00 87.31 150 SER A C 1
ATOM 1170 O O . SER A 1 150 ? -0.169 7.132 15.959 1.00 87.31 150 SER A O 1
ATOM 1172 N N . ALA A 1 151 ? 0.592 5.455 17.249 1.00 88.50 151 ALA A N 1
ATOM 1173 C CA . ALA A 1 151 ? -0.715 4.845 17.514 1.00 88.50 151 ALA A CA 1
ATOM 1174 C C . ALA A 1 151 ? -1.513 4.520 16.229 1.00 88.50 151 ALA A C 1
ATOM 1176 O O . ALA A 1 151 ? -2.731 4.690 16.189 1.00 88.50 151 ALA A O 1
ATOM 1177 N N . GLY A 1 152 ? -0.831 4.099 15.158 1.00 88.12 152 GLY A N 1
ATOM 1178 C CA . GLY A 1 152 ? -1.427 3.739 13.866 1.00 88.12 152 GLY A CA 1
ATOM 1179 C C . GLY A 1 152 ? -1.606 4.898 12.875 1.00 88.12 152 GLY A C 1
ATOM 1180 O O . GLY A 1 152 ? -1.915 4.655 11.712 1.00 88.12 152 GLY A O 1
ATOM 1181 N N . ARG A 1 153 ? -1.361 6.157 13.274 1.00 85.31 153 ARG A N 1
ATOM 1182 C CA . ARG A 1 153 ? -1.541 7.348 12.410 1.00 85.31 153 ARG A CA 1
ATOM 1183 C C . ARG A 1 153 ? -0.610 7.400 11.209 1.00 85.31 153 ARG A C 1
ATOM 1185 O O . ARG A 1 153 ? -0.847 8.166 10.276 1.00 85.31 153 ARG A O 1
ATOM 1192 N N . ARG A 1 154 ? 0.507 6.682 11.269 1.00 89.00 154 ARG A N 1
ATOM 1193 C CA . ARG A 1 154 ? 1.510 6.676 10.206 1.00 89.00 154 ARG A CA 1
ATOM 1194 C C . ARG A 1 154 ? 1.802 5.288 9.651 1.00 89.00 154 ARG A C 1
ATOM 1196 O O . ARG A 1 154 ? 2.925 5.011 9.242 1.00 89.00 154 ARG A O 1
ATOM 1203 N N . ALA A 1 155 ? 0.779 4.437 9.638 1.00 92.44 155 ALA A N 1
ATOM 1204 C CA . ALA A 1 155 ? 0.858 3.132 9.006 1.00 92.44 155 ALA A CA 1
ATOM 1205 C C . ALA A 1 155 ? 1.053 3.248 7.479 1.00 92.44 155 ALA A C 1
ATOM 1207 O O . ALA A 1 155 ? 0.511 4.151 6.837 1.00 92.44 155 ALA A O 1
ATOM 1208 N N . GLY A 1 156 ? 1.838 2.330 6.915 1.00 95.50 156 GLY A N 1
ATOM 1209 C CA . GLY A 1 156 ? 2.063 2.188 5.478 1.00 95.50 156 GLY A CA 1
ATOM 1210 C C . GLY A 1 156 ? 0.878 1.552 4.747 1.00 95.50 156 GLY A C 1
ATOM 1211 O O . GLY A 1 156 ? -0.151 1.234 5.341 1.00 95.50 156 GLY A O 1
ATOM 1212 N N . VAL A 1 157 ? 1.031 1.340 3.438 1.00 97.56 157 VAL A N 1
ATOM 1213 C CA . VAL A 1 157 ? -0.045 0.808 2.581 1.00 97.56 157 VAL A CA 1
ATOM 1214 C C . VAL A 1 157 ? -0.409 -0.640 2.927 1.00 97.56 157 VAL A C 1
ATOM 1216 O O . VAL A 1 157 ? -1.587 -0.967 2.959 1.00 97.56 157 VAL A O 1
ATOM 1219 N N . ALA A 1 158 ? 0.563 -1.503 3.222 1.00 96.62 158 ALA A N 1
ATOM 1220 C CA . ALA A 1 158 ? 0.345 -2.871 3.694 1.00 96.62 158 ALA A CA 1
ATOM 1221 C C . ALA A 1 158 ? 0.639 -2.965 5.199 1.00 96.62 158 ALA A C 1
ATOM 1223 O O . ALA A 1 158 ? 1.636 -3.560 5.625 1.00 96.62 158 ALA A O 1
ATOM 1224 N N . LYS A 1 159 ? -0.197 -2.328 6.030 1.00 93.69 159 LYS A N 1
ATOM 1225 C CA . LYS A 1 159 ? 0.002 -2.268 7.491 1.00 93.69 159 LYS A CA 1
ATOM 1226 C C . LYS A 1 159 ? 0.046 -3.652 8.166 1.00 93.69 159 LYS A C 1
ATOM 1228 O O . LYS A 1 159 ? 0.696 -3.768 9.206 1.00 93.69 159 LYS A O 1
ATOM 1233 N N . GLY A 1 160 ? -0.535 -4.691 7.559 1.00 93.25 160 GLY A N 1
ATOM 1234 C CA . GLY A 1 160 ? -0.429 -6.089 7.999 1.00 93.25 160 GLY A CA 1
ATOM 1235 C C . GLY A 1 160 ? 0.738 -6.859 7.366 1.00 93.25 160 GLY A C 1
ATOM 1236 O O . GLY A 1 160 ? 1.231 -7.819 7.945 1.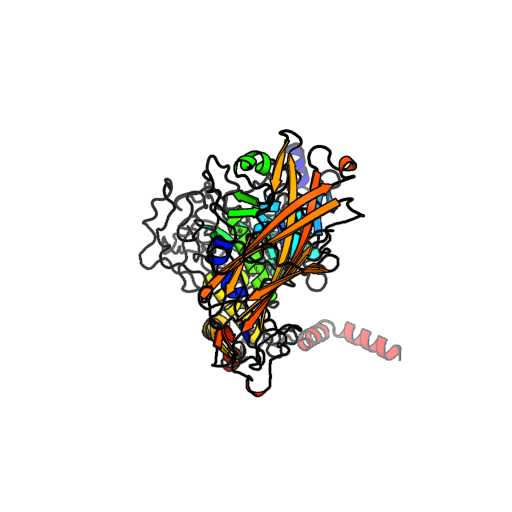00 93.25 160 GLY A O 1
ATOM 1237 N N . GLY A 1 161 ? 1.263 -6.399 6.224 1.00 94.19 161 GLY A N 1
ATOM 1238 C CA . GLY A 1 161 ? 2.304 -7.101 5.463 1.00 94.19 161 GLY A CA 1
ATOM 1239 C C . GLY A 1 161 ? 3.677 -7.157 6.130 1.00 94.19 161 GLY A C 1
ATOM 1240 O O . GLY A 1 161 ? 4.011 -6.354 6.998 1.00 94.19 161 GLY A O 1
ATOM 1241 N N . GLN A 1 162 ? 4.505 -8.107 5.714 1.00 94.62 162 GLN A N 1
ATOM 1242 C CA . GLN A 1 162 ? 5.830 -8.353 6.276 1.00 94.62 162 GLN A CA 1
ATOM 1243 C C . GLN A 1 162 ? 6.937 -7.801 5.368 1.00 94.62 162 GLN A C 1
ATOM 1245 O O . GLN A 1 162 ? 6.770 -7.674 4.155 1.00 94.62 162 GLN A O 1
ATOM 1250 N N . LEU A 1 163 ? 8.097 -7.490 5.946 1.00 95.25 163 LEU A N 1
ATOM 1251 C CA . LEU A 1 163 ? 9.221 -6.867 5.252 1.00 95.25 163 LEU A CA 1
ATOM 1252 C C . LEU A 1 163 ? 10.453 -7.777 5.213 1.00 95.25 163 LEU A C 1
ATOM 1254 O O . LEU A 1 163 ? 10.828 -8.400 6.210 1.00 95.25 163 LEU A O 1
ATOM 1258 N N . VAL A 1 164 ? 11.140 -7.784 4.074 1.00 96.25 164 VAL A N 1
ATOM 1259 C CA . VAL A 1 164 ? 12.523 -8.253 3.942 1.00 96.25 164 VAL A CA 1
ATOM 1260 C C . VAL A 1 164 ? 13.388 -7.066 3.529 1.00 96.25 164 VAL A C 1
ATOM 1262 O O . VAL A 1 164 ? 13.263 -6.563 2.419 1.00 96.25 164 VAL A O 1
ATOM 1265 N N . ALA A 1 165 ? 14.269 -6.615 4.417 1.00 95.19 165 ALA A N 1
ATOM 1266 C CA . ALA A 1 165 ? 15.106 -5.440 4.207 1.00 95.19 165 ALA A CA 1
ATOM 1267 C C . ALA A 1 165 ? 16.505 -5.826 3.707 1.00 95.19 165 ALA A C 1
ATOM 1269 O O . ALA A 1 165 ? 17.296 -6.453 4.421 1.00 95.19 165 ALA A O 1
ATOM 1270 N N . LEU A 1 166 ? 16.840 -5.405 2.489 1.00 96.56 166 LEU A N 1
ATOM 1271 C CA . LEU A 1 166 ? 18.137 -5.642 1.865 1.00 96.56 166 LEU A CA 1
ATOM 1272 C C . LEU A 1 166 ? 18.880 -4.318 1.670 1.00 96.56 166 LEU A C 1
ATOM 1274 O O . LEU A 1 166 ? 18.643 -3.575 0.722 1.00 96.56 166 LEU A O 1
ATOM 1278 N N . GLY A 1 167 ? 19.837 -4.040 2.556 1.00 95.19 167 GLY A N 1
ATOM 1279 C CA . GLY A 1 167 ? 20.727 -2.888 2.456 1.00 95.19 167 GLY A CA 1
ATOM 1280 C C . GLY A 1 167 ? 21.838 -3.077 1.427 1.00 95.19 167 GLY A C 1
ATOM 1281 O O . GLY A 1 167 ? 22.921 -3.568 1.752 1.00 95.19 167 GLY A O 1
ATOM 1282 N N . ALA A 1 168 ? 21.579 -2.628 0.202 1.00 92.69 168 ALA A N 1
ATOM 1283 C CA . ALA A 1 168 ? 22.432 -2.740 -0.979 1.00 92.69 168 ALA A CA 1
ATOM 1284 C C . ALA A 1 168 ? 23.276 -1.486 -1.298 1.00 92.69 168 ALA A C 1
ATOM 1286 O O . ALA A 1 168 ? 23.995 -1.458 -2.305 1.00 92.69 168 ALA A O 1
ATOM 1287 N N . GLY A 1 169 ? 23.190 -0.438 -0.476 1.00 86.19 169 GLY A N 1
ATOM 1288 C CA . GLY A 1 169 ? 23.853 0.846 -0.727 1.00 86.19 169 GLY A CA 1
ATOM 1289 C C . GLY A 1 169 ? 24.495 1.507 0.489 1.00 86.19 169 GLY A C 1
ATOM 1290 O O . GLY A 1 169 ? 24.368 1.029 1.609 1.00 86.19 169 GLY A O 1
ATOM 1291 N N . ASP A 1 170 ? 25.191 2.620 0.277 1.00 79.12 170 ASP A N 1
ATOM 1292 C CA . ASP A 1 170 ? 25.789 3.476 1.314 1.00 79.12 170 ASP A CA 1
ATOM 1293 C C . ASP A 1 170 ? 25.794 4.930 0.809 1.00 79.12 170 ASP A C 1
ATOM 1295 O O . ASP A 1 170 ? 25.906 5.188 -0.394 1.00 79.12 170 ASP A O 1
ATOM 1299 N N . GLY A 1 171 ? 25.669 5.897 1.715 1.00 78.00 171 GLY A N 1
ATOM 1300 C CA . GLY A 1 171 ? 25.533 7.309 1.362 1.00 78.00 171 GLY A CA 1
ATOM 1301 C C . GLY A 1 171 ? 24.361 7.544 0.408 1.00 78.00 171 GLY A C 1
ATOM 1302 O O . GLY A 1 171 ? 23.241 7.215 0.761 1.00 78.00 171 GLY A O 1
ATOM 1303 N N . ALA A 1 172 ? 24.628 8.109 -0.776 1.00 72.62 172 ALA A N 1
ATOM 1304 C CA . ALA A 1 172 ? 23.632 8.370 -1.823 1.00 72.62 172 ALA A CA 1
ATOM 1305 C C . ALA A 1 172 ? 23.538 7.258 -2.895 1.00 72.62 172 ALA A C 1
ATOM 1307 O O . ALA A 1 172 ? 22.889 7.445 -3.921 1.00 72.62 172 ALA A O 1
ATOM 1308 N N . SER A 1 173 ? 24.254 6.140 -2.717 1.00 82.25 173 SER A N 1
ATOM 1309 C CA . SER A 1 173 ? 24.525 5.194 -3.803 1.00 82.25 173 SER A CA 1
ATOM 1310 C C . SER A 1 173 ? 24.060 3.775 -3.502 1.00 82.25 173 SER A C 1
ATOM 1312 O O . SER A 1 173 ? 24.340 3.247 -2.428 1.00 82.25 173 SER A O 1
ATOM 1314 N N . ILE A 1 174 ? 23.460 3.122 -4.497 1.00 87.62 174 ILE A N 1
ATOM 1315 C CA . ILE A 1 174 ? 23.220 1.676 -4.533 1.00 87.62 174 ILE A CA 1
ATOM 1316 C C . ILE A 1 174 ? 24.316 1.027 -5.384 1.00 87.62 174 ILE A C 1
ATOM 1318 O O . ILE A 1 174 ? 24.549 1.421 -6.528 1.00 87.62 174 ILE A O 1
ATOM 1322 N N . PHE A 1 175 ? 25.010 0.039 -4.818 1.00 87.62 175 PHE A N 1
ATOM 1323 C CA . PHE A 1 175 ? 26.102 -0.680 -5.492 1.00 87.62 175 PHE A CA 1
ATOM 1324 C C . PHE A 1 175 ? 25.934 -2.202 -5.472 1.00 87.62 175 PHE A C 1
ATOM 1326 O O . PHE A 1 175 ? 26.722 -2.905 -6.094 1.00 87.62 175 PHE A O 1
ATOM 1333 N N . ALA A 1 176 ? 24.926 -2.718 -4.765 1.00 91.31 176 ALA A N 1
ATOM 1334 C CA . ALA A 1 176 ? 24.633 -4.146 -4.688 1.00 91.31 176 ALA A CA 1
ATOM 1335 C C . ALA A 1 176 ? 23.233 -4.503 -5.220 1.00 91.31 176 ALA A C 1
ATOM 1337 O O . ALA A 1 176 ? 22.641 -5.488 -4.788 1.00 91.31 176 ALA A O 1
ATOM 1338 N N . GLY A 1 177 ? 22.690 -3.707 -6.152 1.00 93.12 177 GLY A N 1
ATOM 1339 C CA . GLY A 1 177 ? 21.360 -3.945 -6.733 1.00 93.12 177 GLY A CA 1
ATOM 1340 C C . GLY A 1 177 ? 21.252 -5.308 -7.428 1.00 93.12 177 GLY A C 1
ATOM 1341 O O . GLY A 1 177 ? 20.290 -6.038 -7.210 1.00 93.12 177 GLY A O 1
ATOM 1342 N N . VAL A 1 178 ? 22.290 -5.712 -8.174 1.00 94.00 178 VAL A N 1
ATOM 1343 C CA . VAL A 1 178 ? 22.369 -7.053 -8.789 1.00 94.00 178 VAL A CA 1
ATOM 1344 C C . VAL A 1 178 ? 22.326 -8.145 -7.718 1.00 94.00 178 VAL A C 1
ATOM 1346 O O . VAL A 1 178 ? 21.517 -9.059 -7.814 1.00 94.00 178 VAL A O 1
ATOM 1349 N N . GLN A 1 179 ? 23.149 -8.035 -6.673 1.00 95.31 179 GLN A N 1
ATOM 1350 C CA . GLN A 1 179 ? 23.216 -9.038 -5.605 1.00 95.31 179 GLN A CA 1
ATOM 1351 C C . GLN A 1 179 ? 21.929 -9.100 -4.778 1.00 95.31 179 GLN A C 1
ATOM 1353 O O . GLN A 1 179 ? 21.573 -10.168 -4.284 1.00 95.31 179 GLN A O 1
ATOM 1358 N N . GLY A 1 180 ? 21.228 -7.974 -4.635 1.00 96.75 180 GLY A N 1
ATOM 1359 C CA . GLY A 1 180 ? 19.906 -7.913 -4.020 1.00 96.75 180 GLY A CA 1
ATOM 1360 C C . GLY A 1 180 ? 18.880 -8.702 -4.814 1.00 96.75 180 GLY A C 1
ATOM 1361 O O . GLY A 1 180 ? 18.242 -9.592 -4.264 1.00 96.75 180 GLY A O 1
ATOM 1362 N N . LEU A 1 181 ? 18.776 -8.452 -6.120 1.00 98.12 181 LEU A N 1
ATOM 1363 C CA . LEU A 1 181 ? 17.844 -9.184 -6.980 1.00 98.12 181 LEU A CA 1
ATOM 1364 C C . LEU A 1 181 ? 18.218 -10.669 -7.128 1.00 98.12 181 LEU A C 1
ATOM 1366 O O . LEU A 1 181 ? 17.327 -11.514 -7.161 1.00 98.12 181 LEU A O 1
ATOM 1370 N N . GLU A 1 182 ? 19.510 -11.016 -7.150 1.00 97.19 182 GLU A N 1
ATOM 1371 C CA . GLU A 1 182 ? 19.971 -12.414 -7.093 1.00 97.19 182 GLU A CA 1
ATOM 1372 C C . GLU A 1 182 ? 19.544 -13.100 -5.789 1.00 97.19 182 GLU A C 1
ATOM 1374 O O . GLU A 1 182 ? 19.065 -14.237 -5.815 1.00 97.19 182 GLU A O 1
ATOM 1379 N N . TRP A 1 183 ? 19.690 -12.417 -4.648 1.00 97.19 183 TRP A N 1
ATOM 1380 C CA . TRP A 1 183 ? 19.232 -12.929 -3.359 1.00 97.19 183 TRP A CA 1
ATOM 1381 C C . TRP A 1 183 ? 17.715 -13.119 -3.364 1.00 97.19 183 TRP A C 1
ATOM 1383 O O . TRP A 1 183 ? 17.240 -14.196 -3.005 1.00 97.19 183 TRP A O 1
ATOM 1393 N N . THR A 1 184 ? 16.964 -12.121 -3.836 1.00 98.19 184 THR A N 1
ATOM 1394 C CA . THR A 1 184 ? 15.503 -12.181 -3.950 1.00 98.19 184 THR A CA 1
ATOM 1395 C C . THR A 1 184 ? 15.076 -13.347 -4.828 1.00 98.19 184 THR A C 1
ATOM 1397 O O . THR A 1 184 ? 14.204 -14.115 -4.430 1.00 98.19 184 THR A O 1
ATOM 1400 N N . HIS A 1 185 ? 15.712 -13.548 -5.986 1.00 98.00 185 HIS A N 1
ATOM 1401 C CA . HIS A 1 185 ? 15.412 -14.666 -6.886 1.00 98.00 185 HIS A CA 1
ATOM 1402 C C . HIS A 1 185 ? 15.657 -16.010 -6.202 1.00 98.00 185 HIS A C 1
ATOM 1404 O O . HIS A 1 185 ? 14.771 -16.862 -6.193 1.00 98.00 185 HIS A O 1
ATOM 1410 N N . ALA A 1 186 ? 16.802 -16.170 -5.536 1.00 96.81 186 ALA A N 1
ATOM 1411 C CA . ALA A 1 186 ? 17.141 -17.403 -4.832 1.00 96.81 186 ALA A CA 1
ATOM 1412 C C . ALA A 1 186 ? 16.180 -17.737 -3.674 1.00 96.81 186 ALA A C 1
ATOM 1414 O O . ALA A 1 186 ? 15.971 -18.916 -3.390 1.00 96.81 186 ALA A O 1
ATOM 1415 N N . HIS A 1 187 ? 15.588 -16.727 -3.026 1.00 96.38 187 HIS A N 1
ATOM 1416 C CA . HIS A 1 187 ? 14.690 -16.895 -1.876 1.00 96.38 187 HIS A CA 1
ATOM 1417 C C . HIS A 1 187 ? 13.201 -16.794 -2.224 1.00 96.38 187 HIS A C 1
ATOM 1419 O O . HIS A 1 187 ? 12.375 -16.964 -1.334 1.00 96.38 187 HIS A O 1
ATOM 1425 N N . SER A 1 188 ? 12.852 -16.559 -3.492 1.00 96.94 188 SER A N 1
ATOM 1426 C CA . SER A 1 188 ? 11.462 -16.510 -3.975 1.00 96.94 188 SER A CA 1
ATOM 1427 C C . SER A 1 188 ? 11.081 -17.690 -4.871 1.00 96.94 188 SER A C 1
ATOM 1429 O O . SER A 1 188 ? 9.942 -17.765 -5.330 1.00 96.94 188 SER A O 1
ATOM 1431 N N . VAL A 1 189 ? 11.995 -18.644 -5.093 1.00 96.69 189 VAL A N 1
ATOM 1432 C CA . VAL A 1 189 ? 11.738 -19.824 -5.933 1.00 96.69 189 VAL A CA 1
ATOM 1433 C C . VAL A 1 189 ? 10.491 -20.575 -5.437 1.00 96.69 189 VAL A C 1
ATOM 1435 O O . VAL A 1 189 ? 10.447 -20.968 -4.265 1.00 96.69 189 VAL A O 1
ATOM 1438 N N . PRO A 1 190 ? 9.489 -20.846 -6.297 1.00 91.62 190 PRO A N 1
ATOM 1439 C CA . PRO A 1 190 ? 8.281 -21.566 -5.908 1.00 91.62 190 PRO A CA 1
ATOM 1440 C C . PRO A 1 190 ? 8.592 -22.908 -5.229 1.00 91.62 190 PRO A C 1
ATOM 1442 O O . PRO A 1 190 ? 9.383 -23.717 -5.718 1.00 91.62 190 PRO A O 1
ATOM 1445 N N . GLY A 1 191 ? 7.985 -23.144 -4.063 1.00 87.62 191 GLY A N 1
ATOM 1446 C CA . GLY A 1 191 ? 8.249 -24.322 -3.224 1.00 87.62 191 GLY A CA 1
ATOM 1447 C C . GLY A 1 191 ? 9.558 -24.278 -2.415 1.00 87.62 191 GLY A C 1
ATOM 1448 O O . GLY A 1 191 ? 9.806 -25.185 -1.621 1.00 87.62 191 GLY A O 1
ATOM 1449 N N . GLN A 1 192 ? 10.379 -23.238 -2.583 1.00 91.25 192 GLN A N 1
ATOM 1450 C CA . GLN A 1 192 ? 11.599 -22.938 -1.818 1.00 91.25 192 GLN A CA 1
ATOM 1451 C C . GLN A 1 192 ? 11.619 -21.459 -1.395 1.00 91.25 192 GLN A C 1
ATOM 1453 O O . GLN A 1 192 ? 12.650 -20.796 -1.448 1.00 91.25 192 GLN A O 1
ATOM 1458 N N . ASN A 1 193 ? 10.460 -20.954 -0.974 1.00 92.12 193 ASN A N 1
ATOM 1459 C CA . ASN A 1 193 ? 10.247 -19.560 -0.609 1.00 92.12 193 ASN A CA 1
ATOM 1460 C C . ASN A 1 193 ? 9.921 -19.458 0.894 1.00 92.12 193 ASN A C 1
ATOM 1462 O O . ASN A 1 193 ? 8.747 -19.399 1.259 1.00 92.12 193 ASN A O 1
ATOM 1466 N N . PRO A 1 194 ? 10.930 -19.535 1.786 1.00 88.94 194 PRO A N 1
ATOM 1467 C CA . PRO A 1 194 ? 10.717 -19.581 3.237 1.00 88.94 194 PRO A CA 1
ATOM 1468 C C . PRO A 1 194 ? 10.180 -18.267 3.812 1.00 88.94 194 PRO A C 1
ATOM 1470 O O . PRO A 1 194 ? 9.704 -18.258 4.943 1.00 88.94 194 PRO A O 1
ATOM 1473 N N . TYR A 1 195 ? 10.293 -17.187 3.042 1.00 90.44 195 TYR A N 1
ATOM 1474 C CA . TYR A 1 195 ? 9.829 -15.854 3.393 1.00 90.44 195 TYR A CA 1
ATOM 1475 C C . TYR A 1 195 ? 8.607 -15.442 2.579 1.00 90.44 195 TYR A C 1
ATOM 1477 O O . TYR A 1 195 ? 8.255 -14.280 2.649 1.00 90.44 195 TYR A O 1
ATOM 1485 N N . HIS A 1 196 ? 8.010 -16.330 1.767 1.00 91.06 196 HIS A N 1
ATOM 1486 C CA . HIS A 1 196 ? 6.818 -16.030 0.949 1.00 91.06 196 HIS A CA 1
ATOM 1487 C C . HIS A 1 196 ? 6.933 -14.713 0.150 1.00 91.06 196 HIS A C 1
ATOM 1489 O O . HIS A 1 196 ? 5.961 -13.993 -0.065 1.00 91.06 196 HIS A O 1
ATOM 1495 N N . ILE A 1 197 ? 8.143 -14.425 -0.343 1.00 95.75 197 ILE A N 1
ATOM 1496 C CA . ILE A 1 197 ? 8.469 -13.248 -1.151 1.00 95.75 197 ILE A CA 1
ATOM 1497 C C . ILE A 1 197 ? 7.758 -13.337 -2.491 1.00 95.75 197 ILE A C 1
ATOM 1499 O O . ILE A 1 197 ? 7.980 -14.279 -3.257 1.00 95.75 197 ILE A O 1
ATOM 1503 N N . ARG A 1 198 ? 6.949 -12.324 -2.789 1.00 96.06 198 ARG A N 1
ATOM 1504 C CA . ARG A 1 198 ? 6.233 -12.180 -4.065 1.00 96.06 198 ARG A CA 1
ATOM 1505 C C . ARG A 1 198 ? 6.278 -10.757 -4.621 1.00 96.06 198 ARG A C 1
ATOM 1507 O O . ARG A 1 198 ? 5.753 -10.516 -5.702 1.00 96.06 198 ARG A O 1
ATOM 1514 N N . VAL A 1 199 ? 6.935 -9.837 -3.917 1.00 98.50 199 VAL A N 1
ATOM 1515 C CA . VAL A 1 199 ? 7.087 -8.435 -4.315 1.00 98.50 199 VAL A CA 1
ATOM 1516 C C . VAL A 1 199 ? 8.502 -7.969 -3.982 1.00 98.50 199 VAL A C 1
ATOM 1518 O O . VAL A 1 199 ? 9.023 -8.289 -2.912 1.00 98.50 199 VAL A O 1
ATOM 1521 N N . VAL A 1 200 ? 9.116 -7.195 -4.875 1.00 98.69 200 VAL A N 1
ATOM 1522 C CA . VAL A 1 200 ? 10.335 -6.428 -4.590 1.00 98.69 200 VAL A CA 1
ATOM 1523 C C . VAL A 1 200 ? 10.177 -4.989 -5.075 1.00 98.69 200 VAL A C 1
ATOM 1525 O O . VAL A 1 200 ? 9.876 -4.740 -6.243 1.00 98.69 200 VAL A O 1
ATOM 1528 N N . SER A 1 201 ? 10.376 -4.046 -4.158 1.00 98.50 201 SER A N 1
ATOM 1529 C CA . SER A 1 201 ? 10.309 -2.606 -4.406 1.00 98.50 201 SER A CA 1
ATOM 1530 C C . SER A 1 201 ? 11.719 -2.033 -4.526 1.00 98.50 201 SER A C 1
ATOM 1532 O O . SER A 1 201 ? 12.575 -2.308 -3.685 1.00 98.50 201 SER A O 1
ATOM 1534 N N . ASN A 1 202 ? 11.958 -1.237 -5.571 1.00 98.12 202 ASN A N 1
ATOM 1535 C CA . ASN A 1 202 ? 13.271 -0.690 -5.908 1.00 98.12 202 ASN A CA 1
ATOM 1536 C C . ASN A 1 202 ? 13.179 0.825 -6.150 1.00 98.12 202 ASN A C 1
ATOM 1538 O O . ASN A 1 202 ? 12.849 1.294 -7.244 1.00 98.12 202 ASN A O 1
ATOM 1542 N N . SER A 1 203 ? 13.516 1.613 -5.132 1.00 96.12 203 SER A N 1
ATOM 1543 C CA . SER A 1 203 ? 13.454 3.082 -5.170 1.00 96.12 203 SER A CA 1
ATOM 1544 C C . SER A 1 203 ? 14.783 3.724 -5.611 1.00 96.12 203 SER A C 1
ATOM 1546 O O . SER A 1 203 ? 15.261 4.712 -5.049 1.00 96.12 203 SER A O 1
ATOM 1548 N N . TRP A 1 204 ? 15.405 3.151 -6.642 1.00 94.88 204 TRP A N 1
ATOM 1549 C CA . TRP A 1 204 ? 16.717 3.545 -7.158 1.00 94.88 204 TRP A CA 1
ATOM 1550 C C . TRP A 1 204 ? 16.851 3.270 -8.652 1.00 94.88 204 TRP A C 1
ATOM 1552 O O . TRP A 1 204 ? 16.077 2.519 -9.251 1.00 94.88 204 TRP A O 1
ATOM 1562 N N . GLY A 1 205 ? 17.860 3.873 -9.276 1.00 92.81 205 GLY A N 1
ATOM 1563 C CA . GLY A 1 205 ? 18.122 3.639 -10.685 1.00 92.81 205 GLY A CA 1
ATOM 1564 C C . GLY A 1 205 ? 19.063 4.642 -11.321 1.00 92.81 205 GLY A C 1
ATOM 1565 O O . GLY A 1 205 ? 19.927 5.234 -10.673 1.00 92.81 205 GLY A O 1
ATOM 1566 N N . SER A 1 206 ? 18.905 4.789 -12.632 1.00 90.25 206 SER A N 1
ATOM 1567 C CA . SER A 1 206 ? 19.594 5.802 -13.427 1.00 90.25 206 SER A CA 1
ATOM 1568 C C . SER A 1 206 ? 18.800 6.116 -14.683 1.00 90.25 206 SER A C 1
ATOM 1570 O O . SER A 1 206 ? 18.147 5.226 -15.221 1.00 90.25 206 SER A O 1
ATOM 1572 N N . ASP A 1 207 ? 18.935 7.331 -15.193 1.00 91.94 207 ASP A N 1
ATOM 1573 C CA . ASP A 1 207 ? 18.251 7.749 -16.412 1.00 91.94 207 ASP A CA 1
ATOM 1574 C C . ASP A 1 207 ? 18.780 7.016 -17.650 1.00 91.94 207 ASP A C 1
ATOM 1576 O O . ASP A 1 207 ? 19.994 6.837 -17.834 1.00 91.94 207 ASP A O 1
ATOM 1580 N N . GLY A 1 208 ? 17.863 6.615 -18.520 1.00 89.62 208 GLY A N 1
ATOM 1581 C CA . GLY A 1 208 ? 18.177 6.039 -19.813 1.00 89.62 208 GLY A CA 1
ATOM 1582 C C . GLY A 1 208 ? 17.205 4.948 -20.220 1.00 89.62 208 GLY A C 1
ATOM 1583 O O . GLY A 1 208 ? 16.259 4.614 -19.518 1.00 89.62 208 GLY A O 1
ATOM 1584 N N . ASP A 1 209 ? 17.459 4.390 -21.394 1.00 85.69 209 ASP A N 1
ATOM 1585 C CA . ASP A 1 209 ? 16.644 3.315 -21.941 1.00 85.69 209 ASP A CA 1
ATOM 1586 C C . ASP A 1 209 ? 17.205 1.947 -21.544 1.00 85.69 209 ASP A C 1
ATOM 1588 O O . ASP A 1 209 ? 18.432 1.787 -21.454 1.00 85.69 209 ASP A O 1
ATOM 1592 N N . TYR A 1 210 ? 16.314 0.986 -21.299 1.00 87.00 210 TYR A N 1
ATOM 1593 C CA . TYR A 1 210 ? 16.663 -0.334 -20.797 1.00 87.00 210 TYR A CA 1
ATOM 1594 C C . TYR A 1 210 ? 17.531 -1.108 -21.791 1.00 87.00 210 TYR A C 1
ATOM 1596 O O . TYR A 1 210 ? 17.487 -0.937 -23.011 1.00 87.00 210 TYR A O 1
ATOM 1604 N N . ASN A 1 211 ? 18.367 -1.988 -21.247 1.00 85.44 211 ASN A N 1
ATOM 1605 C CA . ASN A 1 211 ? 19.107 -2.956 -22.039 1.00 85.44 211 ASN A CA 1
ATOM 1606 C C . ASN A 1 211 ? 18.536 -4.352 -21.755 1.00 85.44 211 ASN A C 1
ATOM 1608 O O . ASN A 1 211 ? 18.705 -4.819 -20.625 1.00 85.44 211 ASN A O 1
ATOM 1612 N N . PRO A 1 212 ? 17.934 -5.043 -22.743 1.00 84.00 212 PRO A N 1
ATOM 1613 C CA . PRO A 1 212 ? 17.442 -6.415 -22.587 1.00 84.00 212 PRO A CA 1
ATOM 1614 C C . PRO A 1 212 ? 18.503 -7.399 -22.074 1.00 84.00 212 PRO A C 1
ATOM 1616 O O . PRO A 1 212 ? 18.187 -8.330 -21.342 1.00 84.00 212 PRO A O 1
ATOM 1619 N N . ASP A 1 213 ? 19.776 -7.171 -22.415 1.00 84.44 213 ASP A N 1
ATOM 1620 C CA . ASP A 1 213 ? 20.891 -8.022 -21.983 1.00 84.44 213 ASP A CA 1
ATOM 1621 C C . ASP A 1 213 ? 21.485 -7.601 -20.621 1.00 84.44 213 ASP A C 1
ATOM 1623 O O . ASP A 1 213 ? 22.417 -8.242 -20.132 1.00 84.44 213 ASP A O 1
ATOM 1627 N N . GLY A 1 214 ? 20.995 -6.516 -20.010 1.00 88.38 214 GLY A N 1
ATOM 1628 C CA . GLY A 1 214 ? 21.497 -5.994 -18.734 1.00 88.38 214 GLY A CA 1
ATOM 1629 C C . GLY A 1 214 ? 21.232 -6.945 -17.566 1.00 88.38 214 GLY A C 1
ATOM 1630 O O . GLY A 1 214 ? 20.217 -7.641 -17.539 1.00 88.38 214 GLY A O 1
ATOM 1631 N N . ALA A 1 215 ? 22.138 -6.986 -16.586 1.00 92.12 215 ALA A N 1
ATOM 1632 C CA . ALA A 1 215 ? 22.039 -7.939 -15.477 1.00 92.12 215 ALA A CA 1
ATOM 1633 C C . ALA A 1 215 ? 20.758 -7.752 -14.646 1.00 92.12 215 ALA A C 1
ATOM 1635 O O . ALA A 1 215 ? 20.090 -8.732 -14.323 1.00 92.12 215 ALA A O 1
ATOM 1636 N N . ILE A 1 216 ? 20.402 -6.501 -14.336 1.00 94.25 216 ILE A N 1
ATOM 1637 C CA . ILE A 1 216 ? 19.180 -6.177 -13.585 1.00 94.25 216 ILE A CA 1
ATOM 1638 C C . ILE A 1 216 ? 17.938 -6.528 -14.406 1.00 94.25 216 ILE A C 1
ATOM 1640 O O . ILE A 1 216 ? 17.076 -7.220 -13.884 1.00 94.25 216 ILE A O 1
ATOM 1644 N N . THR A 1 217 ? 17.888 -6.170 -15.692 1.00 92.19 217 THR A N 1
ATOM 1645 C CA . THR A 1 217 ? 16.785 -6.524 -16.601 1.00 92.19 217 THR A CA 1
ATOM 1646 C C . THR A 1 217 ? 16.540 -8.033 -16.642 1.00 92.19 217 THR A C 1
ATOM 1648 O O . THR A 1 217 ? 15.419 -8.495 -16.457 1.00 92.19 217 THR A O 1
ATOM 1651 N N . GLN A 1 218 ? 17.602 -8.828 -16.812 1.00 93.19 218 GLN A N 1
ATOM 1652 C CA . GLN A 1 218 ? 17.488 -10.287 -16.836 1.00 93.19 218 GLN A CA 1
ATOM 1653 C C . GLN A 1 218 ? 17.025 -10.861 -15.491 1.00 93.19 218 GLN A C 1
ATOM 1655 O O . GLN A 1 218 ? 16.338 -11.882 -15.464 1.00 93.19 218 GLN A O 1
ATOM 1660 N N . LEU A 1 219 ? 17.417 -10.250 -14.370 1.00 96.56 219 LEU A N 1
ATOM 1661 C CA . LEU A 1 219 ? 16.951 -10.660 -13.046 1.00 96.56 219 LEU A CA 1
ATOM 1662 C C . LEU A 1 219 ? 15.485 -10.281 -12.825 1.00 96.56 219 LEU A C 1
ATOM 1664 O O . LEU A 1 219 ? 14.750 -11.116 -12.308 1.00 96.56 219 LEU A O 1
ATOM 1668 N N . THR A 1 220 ? 15.054 -9.095 -13.265 1.00 96.88 220 THR A N 1
ATOM 1669 C CA . THR A 1 220 ? 13.644 -8.676 -13.286 1.00 96.88 220 THR A CA 1
ATOM 1670 C C . THR A 1 220 ? 12.804 -9.693 -14.054 1.00 96.88 220 THR A C 1
ATOM 1672 O O . THR A 1 220 ? 11.867 -10.255 -13.494 1.00 96.88 220 THR A O 1
ATOM 1675 N N . ASP A 1 221 ? 13.202 -10.034 -15.284 1.00 94.44 221 ASP A N 1
ATOM 1676 C CA . ASP A 1 221 ? 12.497 -11.031 -16.093 1.00 94.44 221 ASP A CA 1
ATOM 1677 C C . ASP A 1 221 ? 12.418 -12.388 -15.377 1.00 94.44 221 ASP A C 1
ATOM 1679 O O . ASP A 1 221 ? 11.356 -13.004 -15.298 1.00 94.44 221 ASP A O 1
ATOM 1683 N N . ARG A 1 222 ? 13.525 -12.874 -14.804 1.00 95.94 222 ARG A N 1
ATOM 1684 C CA . ARG A 1 222 ? 13.517 -14.156 -14.079 1.00 95.94 222 ARG A CA 1
ATOM 1685 C C . ARG A 1 222 ? 12.622 -14.119 -12.845 1.00 95.94 222 ARG A C 1
ATOM 1687 O O . ARG A 1 222 ? 11.897 -15.077 -12.601 1.00 95.94 222 ARG A O 1
ATOM 1694 N N . LEU A 1 223 ? 12.648 -13.033 -12.079 1.00 97.62 223 LEU A N 1
ATOM 1695 C CA . LEU A 1 223 ? 11.773 -12.838 -10.924 1.00 97.62 223 LEU A CA 1
ATOM 1696 C C . LEU A 1 223 ? 10.297 -12.897 -11.334 1.00 97.62 223 LEU A C 1
ATOM 1698 O O . LEU A 1 223 ? 9.539 -13.681 -10.759 1.00 97.62 223 LEU A O 1
ATOM 1702 N N . THR A 1 224 ? 9.916 -12.158 -12.374 1.00 95.94 224 THR A N 1
ATOM 1703 C CA . THR A 1 224 ? 8.541 -12.112 -12.880 1.00 95.94 224 THR A CA 1
ATOM 1704 C C . THR A 1 224 ? 8.097 -13.463 -13.453 1.00 95.94 224 THR A C 1
ATOM 1706 O O . THR A 1 224 ? 7.048 -13.981 -13.069 1.00 95.94 224 THR A O 1
ATOM 1709 N N . TYR A 1 225 ? 8.883 -14.091 -14.334 1.00 94.25 225 TYR A N 1
ATOM 1710 C CA . TYR A 1 225 ? 8.429 -15.273 -15.085 1.00 94.25 225 TYR A CA 1
ATOM 1711 C C . TYR A 1 225 ? 8.724 -16.619 -14.424 1.00 94.25 225 TYR A C 1
ATOM 1713 O O . TYR A 1 225 ? 7.967 -17.567 -14.630 1.00 94.25 225 TYR A O 1
ATOM 1721 N N . GLU A 1 226 ? 9.824 -16.744 -13.677 1.00 95.00 226 GLU A N 1
ATOM 1722 C CA . GLU A 1 226 ? 10.184 -18.006 -13.017 1.00 95.00 226 GLU A CA 1
ATOM 1723 C C . GLU A 1 226 ? 9.567 -18.100 -11.620 1.00 95.00 226 GLU A C 1
ATOM 1725 O O . GLU A 1 226 ? 9.139 -19.184 -11.215 1.00 95.00 226 GLU A O 1
ATOM 1730 N N . ASN A 1 227 ? 9.486 -16.970 -10.906 1.00 96.00 227 ASN A N 1
ATOM 1731 C CA . ASN A 1 227 ? 9.058 -16.939 -9.508 1.00 96.00 227 ASN A CA 1
ATOM 1732 C C . ASN A 1 227 ? 7.713 -16.231 -9.277 1.00 96.00 227 ASN A C 1
ATOM 1734 O O . ASN A 1 227 ? 7.168 -16.331 -8.178 1.00 96.00 227 ASN A O 1
ATOM 1738 N N . GLY A 1 228 ? 7.155 -15.544 -10.283 1.00 95.38 228 GLY A N 1
ATOM 1739 C CA . GLY A 1 228 ? 5.907 -14.789 -10.133 1.00 95.38 228 GLY A CA 1
ATOM 1740 C C . GLY A 1 228 ? 6.044 -13.624 -9.152 1.00 95.38 228 GLY A C 1
ATOM 1741 O O . GLY A 1 228 ? 5.132 -13.379 -8.366 1.00 95.38 228 GLY A O 1
ATOM 1742 N N . VAL A 1 229 ? 7.212 -12.983 -9.104 1.00 97.94 229 VAL A N 1
ATOM 1743 C CA . VAL A 1 229 ? 7.471 -11.831 -8.234 1.00 97.94 229 VAL A CA 1
ATOM 1744 C C . VAL A 1 229 ? 7.133 -10.550 -8.991 1.00 97.94 229 VAL A C 1
ATOM 1746 O O . VAL A 1 229 ? 7.639 -10.344 -10.089 1.00 97.94 229 VAL A O 1
ATOM 1749 N N . ALA A 1 230 ? 6.332 -9.668 -8.393 1.00 98.12 230 ALA A N 1
ATOM 1750 C CA . ALA A 1 230 ? 6.120 -8.321 -8.911 1.00 98.12 230 ALA A CA 1
ATOM 1751 C C . ALA A 1 230 ? 7.359 -7.457 -8.619 1.00 98.12 230 ALA A C 1
ATOM 1753 O O . ALA A 1 230 ? 7.735 -7.276 -7.456 1.00 98.12 230 ALA A O 1
ATOM 1754 N N . VAL A 1 231 ? 8.004 -6.942 -9.667 1.00 98.56 231 VAL A N 1
ATOM 1755 C CA . VAL A 1 231 ? 9.210 -6.111 -9.561 1.00 98.56 231 VAL A CA 1
ATOM 1756 C C . VAL A 1 231 ? 8.841 -4.666 -9.864 1.00 98.56 231 VAL A C 1
ATOM 1758 O O . VAL A 1 231 ? 8.364 -4.366 -10.951 1.00 98.56 231 VAL A O 1
ATOM 1761 N N . ILE A 1 232 ? 9.048 -3.766 -8.907 1.00 98.75 232 ILE A N 1
ATOM 1762 C CA . ILE A 1 232 ? 8.544 -2.389 -8.977 1.00 98.75 232 ILE A CA 1
ATOM 1763 C C . ILE A 1 232 ? 9.731 -1.430 -8.928 1.00 98.75 232 ILE A C 1
ATOM 1765 O O . ILE A 1 232 ? 10.621 -1.599 -8.090 1.00 98.75 232 ILE A O 1
ATOM 1769 N N . PHE A 1 233 ? 9.748 -0.434 -9.813 1.00 98.31 233 PHE A N 1
ATOM 1770 C CA . PHE A 1 233 ? 10.803 0.568 -9.912 1.00 98.31 233 PHE A CA 1
ATOM 1771 C C . PHE A 1 233 ? 10.249 1.995 -9.981 1.00 98.31 233 PHE A C 1
ATOM 1773 O O . PHE A 1 233 ? 9.265 2.292 -10.658 1.00 98.31 233 PHE A O 1
ATOM 1780 N N . ALA A 1 234 ? 10.964 2.910 -9.334 1.00 97.88 234 ALA A N 1
ATOM 1781 C CA . ALA A 1 234 ? 10.736 4.344 -9.470 1.00 97.88 234 ALA A CA 1
ATOM 1782 C C . ALA A 1 234 ? 11.018 4.830 -10.898 1.00 97.88 234 ALA A C 1
ATOM 1784 O O . ALA A 1 234 ? 12.058 4.486 -11.466 1.00 97.88 234 ALA A O 1
ATOM 1785 N N . ALA A 1 235 ? 10.160 5.701 -11.444 1.00 95.81 235 ALA A N 1
ATOM 1786 C CA . ALA A 1 235 ? 10.324 6.242 -12.796 1.00 95.81 235 ALA A CA 1
ATOM 1787 C C . ALA A 1 235 ? 11.514 7.212 -12.966 1.00 95.81 235 ALA A C 1
ATOM 1789 O O . ALA A 1 235 ? 11.887 7.468 -14.108 1.00 95.81 235 ALA A O 1
ATOM 1790 N N . SER A 1 236 ? 12.149 7.684 -11.877 1.00 94.81 236 SER A N 1
ATOM 1791 C CA . SER A 1 236 ? 13.194 8.738 -11.785 1.00 94.81 236 SER A CA 1
ATOM 1792 C C . SER A 1 236 ? 12.664 10.149 -11.446 1.00 94.81 236 SER A C 1
ATOM 1794 O O . SER A 1 236 ? 11.463 10.415 -11.487 1.00 94.81 236 SER A O 1
ATOM 1796 N N . ASN A 1 237 ? 13.567 11.048 -11.030 1.00 93.94 237 ASN A N 1
ATOM 1797 C CA . ASN A 1 237 ? 13.293 12.416 -10.554 1.00 93.94 237 ASN A CA 1
ATOM 1798 C C . ASN A 1 237 ? 13.840 13.519 -11.485 1.00 93.94 237 ASN A C 1
ATOM 1800 O O . ASN A 1 237 ? 14.115 14.640 -11.045 1.00 93.94 237 ASN A O 1
ATOM 1804 N N . SER A 1 238 ? 14.033 13.211 -12.763 1.00 92.69 238 SER A N 1
ATOM 1805 C CA . SER A 1 238 ? 14.664 14.120 -13.723 1.00 92.69 238 SER A CA 1
ATOM 1806 C C . SER A 1 238 ? 13.665 15.020 -14.468 1.00 92.69 238 SER A C 1
ATOM 1808 O O . SER A 1 238 ? 14.072 15.835 -15.300 1.00 92.69 238 SER A O 1
ATOM 1810 N N . GLY A 1 239 ? 12.366 14.940 -14.163 1.00 92.62 239 GLY A N 1
ATOM 1811 C CA . GLY A 1 239 ? 11.326 15.777 -14.766 1.00 92.62 239 GLY A CA 1
ATOM 1812 C C . GLY A 1 239 ? 11.216 15.579 -16.281 1.00 92.62 239 GLY A C 1
ATOM 1813 O O . GLY A 1 239 ? 11.263 14.457 -16.788 1.00 92.62 239 GLY A O 1
ATOM 1814 N N . GLY A 1 240 ? 11.112 16.685 -17.016 1.00 92.19 240 GLY A N 1
ATOM 1815 C CA . GLY A 1 240 ? 11.051 16.697 -18.480 1.00 92.19 240 GLY A CA 1
ATOM 1816 C C . GLY A 1 240 ? 9.656 16.975 -19.027 1.00 92.19 240 GLY A C 1
ATOM 1817 O O . GLY A 1 240 ? 8.685 17.069 -18.284 1.00 92.19 240 GLY A O 1
ATOM 1818 N N . SER A 1 241 ? 9.584 17.122 -20.347 1.00 91.88 241 SER A N 1
ATOM 1819 C CA . SER A 1 241 ? 8.381 17.492 -21.109 1.00 91.88 241 SER A CA 1
ATOM 1820 C C . SER A 1 241 ? 7.778 16.330 -21.901 1.00 91.88 241 SER A C 1
ATOM 1822 O O . SER A 1 241 ? 6.694 16.455 -22.465 1.00 91.88 241 SER A O 1
ATOM 1824 N N . GLY A 1 242 ? 8.502 15.213 -21.980 1.00 91.00 242 GLY A N 1
ATOM 1825 C CA . GLY A 1 242 ? 8.231 14.105 -22.896 1.00 91.00 242 GLY A CA 1
ATOM 1826 C C . GLY A 1 242 ? 8.865 14.283 -24.279 1.00 91.00 242 GLY A C 1
ATOM 1827 O O . GLY A 1 242 ? 8.809 13.378 -25.111 1.00 91.00 242 GLY A O 1
ATOM 1828 N N . GLY A 1 243 ? 9.519 15.422 -24.537 1.00 90.62 243 GLY A N 1
ATOM 1829 C CA . GLY A 1 243 ? 10.368 15.621 -25.715 1.00 90.62 243 GLY A CA 1
ATOM 1830 C C . GLY A 1 243 ? 11.762 14.995 -25.579 1.00 90.62 243 GLY A C 1
ATOM 1831 O O . GLY A 1 243 ? 12.483 14.863 -26.571 1.00 90.62 243 GLY A O 1
ATOM 1832 N N . GLU A 1 244 ? 12.150 14.629 -24.360 1.00 91.94 244 GLU A N 1
ATOM 1833 C CA . GLU A 1 244 ? 13.417 13.991 -24.034 1.00 91.94 244 GLU A CA 1
ATOM 1834 C C . GLU A 1 244 ? 13.390 12.501 -24.380 1.00 91.94 244 GLU A C 1
ATOM 1836 O O . GLU A 1 244 ? 12.812 11.674 -23.681 1.00 91.94 244 GLU A O 1
ATOM 1841 N N . CYS A 1 245 ? 14.031 12.171 -25.495 1.00 86.44 245 CYS A N 1
ATOM 1842 C CA . CYS A 1 245 ? 14.111 10.821 -26.043 1.00 86.44 245 CYS A CA 1
ATOM 1843 C C . CYS A 1 245 ? 15.584 10.424 -26.249 1.00 86.44 245 CYS A C 1
ATOM 1845 O O . CYS A 1 245 ? 16.495 11.123 -25.805 1.00 86.44 245 CYS A O 1
ATOM 1847 N N . SER A 1 246 ? 15.825 9.306 -26.944 1.00 75.38 246 SER A N 1
ATOM 1848 C CA . SER A 1 246 ? 17.135 8.768 -27.370 1.00 75.38 246 SER A CA 1
ATOM 1849 C C . SER A 1 246 ? 18.376 9.631 -27.047 1.00 75.38 246 SER A C 1
ATOM 1851 O O . SER A 1 246 ? 18.713 10.570 -27.772 1.00 75.38 246 SER A O 1
ATOM 1853 N N . GLY A 1 247 ? 19.113 9.246 -26.001 1.00 76.69 247 GLY A N 1
ATOM 1854 C CA . GLY A 1 247 ? 20.356 9.903 -25.570 1.00 76.69 247 GLY A CA 1
ATOM 1855 C C . GLY A 1 247 ? 20.191 10.984 -24.495 1.00 76.69 247 GLY A C 1
ATOM 1856 O O . GLY A 1 247 ? 21.204 11.402 -23.941 1.00 76.69 247 GLY A O 1
ATOM 1857 N N . ASP A 1 248 ? 18.954 11.383 -24.194 1.00 86.75 248 ASP A N 1
ATOM 1858 C CA . ASP A 1 248 ? 18.573 12.277 -23.087 1.00 86.75 248 ASP A CA 1
ATOM 1859 C C . ASP A 1 248 ? 17.308 11.773 -22.358 1.00 86.75 248 ASP A C 1
ATOM 1861 O O . ASP A 1 248 ? 16.650 12.532 -21.658 1.00 86.75 248 ASP A O 1
ATOM 1865 N N . LEU A 1 249 ? 16.931 10.499 -22.555 1.00 90.38 249 LEU A N 1
ATOM 1866 C CA . LEU A 1 249 ? 15.767 9.901 -21.895 1.00 90.38 249 LEU A CA 1
ATOM 1867 C C . LEU A 1 249 ? 15.943 9.982 -20.375 1.00 90.38 249 LEU A C 1
ATOM 1869 O O . LEU A 1 249 ? 16.965 9.540 -19.852 1.00 90.38 249 LEU A O 1
ATOM 1873 N N . ARG A 1 250 ? 14.940 10.546 -19.698 1.00 92.56 250 ARG A N 1
ATOM 1874 C CA . ARG A 1 250 ? 14.985 10.880 -18.269 1.00 92.56 250 ARG A CA 1
ATOM 1875 C C . ARG A 1 250 ? 14.372 9.814 -17.364 1.00 92.56 250 ARG A C 1
ATOM 1877 O O . ARG A 1 250 ? 14.459 9.941 -16.146 1.00 92.56 250 ARG A O 1
ATOM 1884 N N . THR A 1 251 ? 13.715 8.803 -17.926 1.00 93.62 251 THR A N 1
ATOM 1885 C CA . THR A 1 251 ? 13.125 7.721 -17.135 1.00 93.62 251 THR A CA 1
ATOM 1886 C C . THR A 1 251 ? 14.168 6.704 -16.711 1.00 93.62 251 THR A C 1
ATOM 1888 O O . THR A 1 251 ? 15.229 6.576 -17.326 1.00 93.62 251 THR A O 1
ATOM 1891 N N . ASN A 1 252 ? 13.878 6.002 -15.621 1.00 94.31 252 ASN A N 1
ATOM 1892 C CA . ASN A 1 252 ? 14.762 4.997 -15.062 1.00 94.31 252 ASN A CA 1
ATOM 1893 C C . ASN A 1 252 ? 14.926 3.806 -16.018 1.00 94.31 252 ASN A C 1
ATOM 1895 O O . ASN A 1 252 ? 13.960 3.122 -16.355 1.00 94.31 252 ASN A O 1
ATOM 1899 N N . VAL A 1 253 ? 16.179 3.504 -16.355 1.00 92.12 253 VAL A N 1
ATOM 1900 C CA . VAL A 1 253 ? 16.600 2.377 -17.197 1.00 92.12 253 VAL A CA 1
ATOM 1901 C C . VAL A 1 253 ? 15.995 1.040 -16.774 1.00 92.12 253 VAL A C 1
ATOM 1903 O O . VAL A 1 253 ? 15.741 0.198 -17.626 1.00 92.12 253 VAL A O 1
ATOM 1906 N N . TYR A 1 254 ? 15.759 0.828 -15.479 1.00 94.75 254 TYR A N 1
ATOM 1907 C CA . TYR A 1 254 ? 15.205 -0.430 -14.978 1.00 94.75 254 TYR A CA 1
ATOM 1908 C C . TYR A 1 254 ? 13.678 -0.436 -14.964 1.00 94.75 254 TYR A C 1
ATOM 1910 O O . TYR A 1 254 ? 13.090 -1.486 -15.208 1.00 94.75 254 TYR A O 1
ATOM 1918 N N . ALA A 1 255 ? 13.051 0.725 -14.751 1.00 94.31 255 ALA A N 1
ATOM 1919 C CA . ALA A 1 255 ? 11.598 0.883 -14.806 1.00 94.31 255 ALA A CA 1
ATOM 1920 C C . ALA A 1 255 ? 11.051 0.723 -16.231 1.00 94.31 255 ALA A C 1
ATOM 1922 O O . ALA A 1 255 ? 9.934 0.269 -16.404 1.00 94.31 255 ALA A O 1
ATOM 1923 N N . ASN A 1 256 ? 11.864 1.016 -17.250 1.00 90.62 256 ASN A N 1
ATOM 1924 C CA . ASN A 1 256 ? 11.524 0.780 -18.658 1.00 90.62 256 ASN A CA 1
ATOM 1925 C C . ASN A 1 256 ? 11.596 -0.715 -19.061 1.00 90.62 256 ASN A C 1
ATOM 1927 O O . ASN A 1 256 ? 11.422 -1.046 -20.233 1.00 90.62 256 ASN A O 1
ATOM 1931 N N . THR A 1 257 ? 11.909 -1.630 -18.130 1.00 91.06 257 THR A N 1
ATOM 1932 C CA . THR A 1 257 ? 11.871 -3.076 -18.400 1.00 91.06 257 THR A CA 1
ATOM 1933 C C . THR A 1 257 ? 10.412 -3.526 -18.499 1.00 91.06 257 THR A C 1
ATOM 1935 O O . THR A 1 257 ? 9.680 -3.300 -17.545 1.00 91.06 257 THR A O 1
ATOM 1938 N N . PRO A 1 258 ? 9.979 -4.240 -19.554 1.00 88.06 258 PRO A N 1
ATOM 1939 C CA . PRO A 1 258 ? 8.557 -4.559 -19.750 1.00 88.06 258 PRO A CA 1
ATOM 1940 C C . PRO A 1 258 ? 7.907 -5.407 -18.650 1.00 88.06 258 PRO A C 1
ATOM 1942 O O . PRO A 1 258 ? 6.692 -5.433 -18.537 1.00 88.06 258 PRO A O 1
ATOM 1945 N N . SER A 1 259 ? 8.711 -6.152 -17.890 1.00 91.88 259 SER A N 1
ATOM 1946 C CA . SER A 1 259 ? 8.270 -6.995 -16.775 1.00 91.88 259 SER A CA 1
ATOM 1947 C C . SER A 1 259 ? 8.318 -6.288 -15.414 1.00 91.88 259 SER A C 1
ATOM 1949 O O . SER A 1 259 ? 8.043 -6.930 -14.393 1.00 91.88 259 SER A O 1
ATOM 1951 N N . ALA A 1 260 ? 8.726 -5.014 -15.393 1.00 95.44 260 ALA A N 1
ATOM 1952 C CA . ALA A 1 260 ? 8.791 -4.162 -14.216 1.00 95.44 260 ALA A CA 1
ATOM 1953 C C . ALA A 1 260 ? 7.664 -3.125 -14.224 1.00 95.44 260 ALA A C 1
ATOM 1955 O O . ALA A 1 260 ? 7.338 -2.565 -15.261 1.00 95.44 260 ALA A O 1
ATOM 1956 N N . ILE A 1 261 ? 7.172 -2.800 -13.031 1.00 97.81 261 ILE A N 1
ATOM 1957 C CA . ILE A 1 261 ? 6.148 -1.777 -12.817 1.00 97.81 261 ILE A CA 1
ATOM 1958 C C . ILE A 1 261 ? 6.836 -0.430 -12.572 1.00 97.81 261 ILE A C 1
ATOM 1960 O O . ILE A 1 261 ? 7.512 -0.253 -11.554 1.00 97.81 261 ILE A O 1
ATOM 1964 N N . SER A 1 262 ? 6.661 0.518 -13.487 1.00 97.38 262 SER A N 1
ATOM 1965 C CA . SER A 1 262 ? 7.199 1.878 -13.455 1.00 97.38 262 SER A CA 1
ATOM 1966 C C . SER A 1 262 ? 6.238 2.847 -12.771 1.00 97.38 262 SER A C 1
ATOM 1968 O O . SER A 1 262 ? 5.084 2.994 -13.176 1.00 97.38 262 SER A O 1
ATOM 1970 N N . VAL A 1 263 ? 6.715 3.548 -11.737 1.00 98.62 263 VAL A N 1
ATOM 1971 C CA . VAL A 1 263 ? 5.854 4.387 -10.887 1.00 98.62 263 VAL A CA 1
ATOM 1972 C C . VAL A 1 263 ? 6.206 5.873 -10.986 1.00 98.62 263 VAL A C 1
ATOM 1974 O O . VAL A 1 263 ? 7.305 6.297 -10.608 1.00 98.62 263 VAL A O 1
ATOM 1977 N N . ALA A 1 264 ? 5.244 6.676 -11.446 1.00 98.06 264 ALA A N 1
ATOM 1978 C CA . ALA A 1 264 ? 5.303 8.137 -11.444 1.00 98.06 264 ALA A CA 1
ATOM 1979 C C . ALA A 1 264 ? 4.963 8.731 -10.068 1.00 98.06 264 ALA A C 1
ATOM 1981 O O . ALA A 1 264 ? 4.178 8.174 -9.298 1.00 98.06 264 ALA A O 1
ATOM 1982 N N . ALA A 1 265 ? 5.516 9.912 -9.777 1.00 97.56 265 ALA A N 1
ATOM 1983 C CA . ALA A 1 265 ? 5.218 10.659 -8.561 1.00 97.56 265 ALA A CA 1
ATOM 1984 C C . ALA A 1 265 ? 4.122 11.702 -8.792 1.00 97.56 265 ALA A C 1
ATOM 1986 O O . ALA A 1 265 ? 4.251 12.608 -9.622 1.00 97.56 265 ALA A O 1
ATOM 1987 N N . LEU A 1 266 ? 3.077 11.607 -7.978 1.00 97.31 266 LEU A N 1
ATOM 1988 C CA . LEU A 1 266 ? 1.986 12.568 -7.894 1.00 97.31 266 LEU A CA 1
ATOM 1989 C C . LEU A 1 266 ? 2.133 13.456 -6.653 1.00 97.31 266 LEU A C 1
ATOM 1991 O O . LEU A 1 266 ? 2.909 13.159 -5.735 1.00 97.31 266 LEU A O 1
ATOM 1995 N N . THR A 1 267 ? 1.400 14.566 -6.630 1.00 94.75 267 THR A N 1
ATOM 1996 C CA . THR A 1 267 ? 1.252 15.421 -5.449 1.00 94.75 267 THR A CA 1
ATOM 1997 C C . THR A 1 267 ? 0.696 14.629 -4.264 1.00 94.75 267 THR A C 1
ATOM 1999 O O . THR A 1 267 ? 0.163 13.534 -4.429 1.00 94.75 267 THR A O 1
ATOM 2002 N N . HIS A 1 268 ? 0.828 15.176 -3.054 1.00 92.94 268 HIS A N 1
ATOM 2003 C CA . HIS A 1 268 ? 0.411 14.509 -1.816 1.00 92.94 268 HIS A CA 1
ATOM 2004 C C . HIS A 1 268 ? -1.058 14.043 -1.860 1.00 92.94 268 HIS A C 1
ATOM 2006 O O . HIS A 1 268 ? -1.382 12.942 -1.435 1.00 92.94 268 HIS A O 1
ATOM 2012 N N . ASP A 1 269 ? -1.930 14.864 -2.450 1.00 93.06 269 ASP A N 1
ATOM 2013 C CA . ASP A 1 269 ? -3.357 14.591 -2.649 1.00 93.06 269 ASP A CA 1
ATOM 2014 C C . ASP A 1 269 ? -3.675 13.762 -3.911 1.00 93.06 269 ASP A C 1
ATOM 2016 O O . ASP A 1 269 ? -4.840 13.493 -4.199 1.00 93.06 269 ASP A O 1
ATOM 2020 N N . GLY A 1 270 ? -2.655 13.378 -4.685 1.00 94.94 270 GLY A N 1
ATOM 2021 C CA . GLY A 1 270 ? -2.779 12.581 -5.903 1.00 94.94 270 GLY A CA 1
ATOM 2022 C C . GLY A 1 270 ? -3.391 13.310 -7.105 1.00 94.94 270 GLY A C 1
ATOM 2023 O O . GLY A 1 270 ? -3.723 12.658 -8.090 1.00 94.94 270 GLY A O 1
ATOM 2024 N N . THR A 1 271 ? -3.562 14.635 -7.055 1.00 94.62 271 THR A N 1
ATOM 2025 C CA . THR A 1 271 ? -4.324 15.384 -8.076 1.00 94.62 271 THR A CA 1
ATOM 2026 C C . THR A 1 271 ? -3.509 15.840 -9.286 1.00 94.62 271 THR A C 1
ATOM 2028 O O . THR A 1 271 ? -4.083 16.183 -10.322 1.00 94.62 271 THR A O 1
ATOM 2031 N N . ALA A 1 272 ? -2.181 15.872 -9.180 1.00 95.31 272 ALA A N 1
ATOM 2032 C CA . ALA A 1 272 ? -1.301 16.368 -10.232 1.00 95.31 272 ALA A CA 1
ATOM 2033 C C . ALA A 1 272 ? 0.029 15.613 -10.262 1.00 95.31 272 ALA A C 1
ATOM 2035 O O . ALA A 1 272 ? 0.499 15.123 -9.236 1.00 95.31 272 ALA A O 1
ATOM 2036 N N . VAL A 1 273 ? 0.688 15.570 -11.422 1.00 96.00 273 VAL A N 1
ATOM 2037 C CA . VAL A 1 273 ? 2.068 15.069 -11.500 1.00 96.00 273 VAL A CA 1
ATOM 2038 C C . VAL A 1 273 ? 3.035 16.079 -10.885 1.00 96.00 273 VAL A C 1
ATOM 2040 O O . VAL A 1 273 ? 2.913 17.291 -11.097 1.00 96.00 273 VAL A O 1
ATOM 2043 N N . THR A 1 274 ? 4.024 15.601 -10.132 1.00 94.50 274 THR A N 1
ATOM 2044 C CA . THR A 1 274 ? 5.031 16.487 -9.533 1.00 94.50 274 THR A CA 1
ATOM 2045 C C . THR A 1 274 ? 5.965 17.063 -10.592 1.00 94.50 274 THR A C 1
ATOM 2047 O O . THR A 1 274 ? 6.136 16.501 -11.675 1.00 94.50 274 THR A O 1
ATOM 2050 N N . SER A 1 275 ? 6.610 18.189 -10.293 1.00 92.12 275 SER A N 1
ATOM 2051 C CA . SER A 1 275 ? 7.585 18.816 -11.201 1.00 92.12 275 SER A CA 1
ATOM 2052 C C . SER A 1 275 ? 8.813 17.937 -11.489 1.00 92.12 275 SER A C 1
ATOM 2054 O O . SER A 1 275 ? 9.437 18.062 -12.540 1.00 92.12 275 SER A O 1
ATOM 2056 N N . PHE A 1 276 ? 9.146 17.030 -10.571 1.00 92.31 276 PHE A N 1
ATOM 2057 C CA . PHE A 1 276 ? 10.337 16.192 -10.647 1.00 92.31 276 PHE A CA 1
ATOM 2058 C C . PHE A 1 276 ? 10.093 14.802 -11.231 1.00 92.31 276 PHE A C 1
ATOM 2060 O O . PHE A 1 276 ? 11.053 14.205 -11.699 1.00 92.31 276 PHE A O 1
ATOM 2067 N N . SER A 1 277 ? 8.866 14.263 -11.215 1.00 95.81 277 SER A N 1
ATOM 2068 C CA . SER A 1 277 ? 8.612 12.918 -11.759 1.00 95.81 277 SER A CA 1
ATOM 2069 C C . SER A 1 277 ? 9.129 12.820 -13.195 1.00 95.81 277 SER A C 1
ATOM 2071 O O . SER A 1 277 ? 8.791 13.663 -14.022 1.00 95.81 277 SER A O 1
ATOM 2073 N N . SER A 1 278 ? 9.964 11.845 -13.529 1.00 95.81 278 SER A N 1
ATOM 2074 C CA . SER A 1 278 ? 10.442 11.740 -14.908 1.00 95.81 278 SER A CA 1
ATOM 2075 C C . SER A 1 278 ? 9.289 11.471 -15.875 1.00 95.81 278 SER A C 1
ATOM 2077 O O . SER A 1 278 ? 8.390 10.683 -15.584 1.00 95.81 278 SER A O 1
ATOM 2079 N N . ARG A 1 279 ? 9.313 12.152 -17.024 1.00 94.56 279 ARG A N 1
ATOM 2080 C CA . ARG A 1 279 ? 8.382 11.926 -18.136 1.00 94.56 279 ARG A CA 1
ATOM 2081 C C . ARG A 1 279 ? 8.983 10.916 -19.107 1.00 94.56 279 ARG A C 1
ATOM 2083 O O . ARG A 1 279 ? 10.151 11.052 -19.476 1.00 94.56 279 ARG A O 1
ATOM 2090 N N . GLY A 1 280 ? 8.179 9.956 -19.554 1.00 93.19 280 GLY A N 1
ATOM 2091 C CA . GLY A 1 280 ? 8.530 9.082 -20.671 1.00 93.19 280 GLY A CA 1
ATOM 2092 C C . GLY A 1 280 ? 8.695 9.873 -21.969 1.00 93.19 280 GLY A C 1
ATOM 2093 O O . GLY A 1 280 ? 8.139 10.962 -22.128 1.00 93.19 280 GLY A O 1
ATOM 2094 N N . CYS A 1 281 ? 9.444 9.337 -22.927 1.00 91.44 281 CYS A N 1
ATOM 2095 C CA . CYS A 1 281 ? 9.499 9.919 -24.261 1.00 91.44 281 CYS A CA 1
ATOM 2096 C C . CYS A 1 281 ? 8.141 9.734 -24.944 1.00 91.44 281 CYS A C 1
ATOM 2098 O O . CYS A 1 281 ? 7.684 8.619 -25.175 1.00 91.44 281 CYS A O 1
ATOM 2100 N N . MET A 1 282 ? 7.514 10.834 -25.351 1.00 89.94 282 MET A N 1
ATOM 2101 C CA . MET A 1 282 ? 6.171 10.877 -25.937 1.00 89.94 282 MET A CA 1
ATOM 2102 C C . MET A 1 282 ? 5.994 9.980 -27.180 1.00 89.94 282 MET A C 1
ATOM 2104 O O . MET A 1 282 ? 4.880 9.604 -27.513 1.00 89.94 282 MET A O 1
ATOM 2108 N N . ASN A 1 283 ? 7.078 9.626 -27.879 1.00 86.50 283 ASN A N 1
ATOM 2109 C CA . ASN A 1 283 ? 7.029 8.731 -29.043 1.00 86.50 283 ASN A CA 1
ATOM 2110 C C . ASN A 1 283 ? 7.588 7.320 -28.765 1.00 86.50 283 ASN A C 1
ATOM 2112 O O . ASN A 1 283 ? 7.934 6.616 -29.715 1.00 86.50 283 ASN A O 1
ATOM 2116 N N . GLN A 1 284 ? 7.766 6.956 -27.491 1.00 85.56 284 GLN A N 1
ATOM 2117 C CA . GLN A 1 284 ? 8.307 5.670 -27.042 1.00 85.56 284 GLN A CA 1
ATOM 2118 C C . GLN A 1 284 ? 7.535 5.178 -25.813 1.00 85.56 284 GLN A C 1
ATOM 2120 O O . GLN A 1 284 ? 7.915 5.467 -24.677 1.00 85.56 284 GLN A O 1
ATOM 2125 N N . GLN A 1 285 ? 6.417 4.489 -26.014 1.00 85.81 285 GLN A N 1
ATOM 2126 C CA . GLN A 1 285 ? 5.477 4.235 -24.916 1.00 85.81 285 GLN A CA 1
ATOM 2127 C C . GLN A 1 285 ? 5.968 3.196 -23.894 1.00 85.81 285 GLN A C 1
ATOM 2129 O O . GLN A 1 285 ? 5.565 3.261 -22.736 1.00 85.81 285 GLN A O 1
ATOM 2134 N N . HIS A 1 286 ? 6.929 2.334 -24.244 1.00 84.50 286 HIS A N 1
ATOM 2135 C CA . HIS A 1 286 ? 7.620 1.490 -23.253 1.00 84.50 286 HIS A CA 1
ATOM 2136 C C . HIS A 1 286 ? 8.377 2.303 -22.186 1.00 84.50 286 HIS A C 1
ATOM 2138 O O . HIS A 1 286 ? 8.736 1.772 -21.142 1.00 84.50 286 HIS A O 1
ATOM 2144 N N . THR A 1 287 ? 8.661 3.582 -22.458 1.00 90.12 287 THR A N 1
ATOM 2145 C CA . THR A 1 287 ? 9.330 4.474 -21.501 1.00 90.12 287 THR A CA 1
ATOM 2146 C C . THR A 1 287 ? 8.352 5.214 -20.598 1.00 90.12 287 THR A C 1
ATOM 2148 O O . THR A 1 287 ? 8.780 5.984 -19.740 1.00 90.12 287 THR A O 1
ATOM 2151 N N . TRP A 1 288 ? 7.044 5.081 -20.831 1.00 93.19 288 TRP A N 1
ATOM 2152 C CA . TRP A 1 288 ? 6.036 5.777 -20.039 1.00 93.19 288 TRP A CA 1
ATOM 2153 C C . TRP A 1 288 ? 5.918 5.108 -18.662 1.00 93.19 288 TRP A C 1
ATOM 2155 O O . TRP A 1 288 ? 6.130 3.901 -18.549 1.00 93.19 288 TRP A O 1
ATOM 2165 N N . PRO A 1 289 ? 5.632 5.863 -17.592 1.00 95.81 289 PRO A N 1
ATOM 2166 C CA . PRO A 1 289 ? 5.234 5.253 -16.327 1.00 95.81 289 PRO A CA 1
ATOM 2167 C C . PRO A 1 289 ? 3.985 4.391 -16.518 1.00 95.81 289 PRO A C 1
ATOM 2169 O O . PRO A 1 289 ? 3.162 4.724 -17.359 1.00 95.81 289 PRO A O 1
ATOM 2172 N N . ASP A 1 290 ? 3.811 3.340 -15.723 1.00 96.19 290 ASP A N 1
ATOM 2173 C CA . ASP A 1 290 ? 2.622 2.479 -15.806 1.00 96.19 290 ASP A CA 1
ATOM 2174 C C . ASP A 1 290 ? 1.484 3.063 -14.980 1.00 96.19 290 ASP A C 1
ATOM 2176 O O . ASP A 1 290 ? 0.348 3.179 -15.434 1.00 96.19 290 ASP A O 1
ATOM 2180 N N . VAL A 1 291 ? 1.807 3.519 -13.769 1.00 98.19 291 VAL A N 1
ATOM 2181 C CA . VAL A 1 291 ? 0.857 4.117 -12.829 1.00 98.19 291 VAL A CA 1
ATOM 2182 C C . VAL A 1 291 ? 1.500 5.248 -12.028 1.00 98.19 291 VAL A C 1
ATOM 2184 O O . VAL A 1 291 ? 2.724 5.365 -11.930 1.00 98.19 291 VAL A O 1
ATOM 2187 N N . GLY A 1 292 ? 0.670 6.087 -11.415 1.00 98.25 292 GLY A N 1
ATOM 2188 C CA . GLY A 1 292 ? 1.075 7.138 -10.492 1.00 98.25 292 GLY A CA 1
ATOM 2189 C C . GLY A 1 292 ? 0.657 6.843 -9.053 1.00 98.25 292 GLY A C 1
ATOM 2190 O O . GLY A 1 292 ? -0.422 6.314 -8.794 1.00 98.25 292 GLY A O 1
ATOM 2191 N N . ALA A 1 293 ? 1.494 7.246 -8.101 1.00 98.50 293 ALA A N 1
ATOM 2192 C CA . ALA A 1 293 ? 1.175 7.230 -6.675 1.00 98.50 293 ALA A CA 1
ATOM 2193 C C . ALA A 1 293 ? 1.719 8.496 -5.982 1.00 98.50 293 ALA A C 1
ATOM 2195 O O . ALA A 1 293 ? 2.585 9.178 -6.546 1.00 98.50 293 ALA A O 1
ATOM 2196 N N . PRO A 1 294 ? 1.234 8.851 -4.776 1.00 97.62 294 PRO A N 1
ATOM 2197 C CA . PRO A 1 294 ? 1.740 10.008 -4.043 1.00 97.62 294 PRO A CA 1
ATOM 2198 C C . PRO A 1 294 ? 3.254 9.919 -3.805 1.00 97.62 294 PRO A C 1
ATOM 2200 O O . PRO A 1 294 ? 3.756 8.965 -3.217 1.00 97.62 294 PRO A O 1
ATOM 2203 N N . GLY A 1 295 ? 3.998 10.925 -4.267 1.00 95.12 295 GLY A N 1
ATOM 2204 C CA . GLY A 1 295 ? 5.458 11.003 -4.120 1.00 95.12 295 GLY A CA 1
ATOM 2205 C C . GLY A 1 295 ? 5.953 12.337 -3.562 1.00 95.12 295 GLY A C 1
ATOM 2206 O O . GLY A 1 295 ? 7.160 12.560 -3.475 1.00 95.12 295 GLY A O 1
ATOM 2207 N N . ARG A 1 296 ? 5.041 13.247 -3.212 1.00 91.56 296 ARG A N 1
ATOM 2208 C CA . ARG A 1 296 ? 5.324 14.575 -2.659 1.00 91.56 296 ARG A CA 1
ATOM 2209 C C . ARG A 1 296 ? 4.947 14.617 -1.184 1.00 91.56 296 ARG A C 1
ATOM 2211 O O . ARG A 1 296 ? 3.822 14.276 -0.839 1.00 91.56 296 ARG A O 1
ATOM 2218 N N . ASP A 1 297 ? 5.864 15.106 -0.355 1.00 89.31 297 ASP A N 1
ATOM 2219 C CA . ASP A 1 297 ? 5.661 15.317 1.082 1.00 89.31 297 ASP A CA 1
ATOM 2220 C C . ASP A 1 297 ? 5.098 14.067 1.789 1.00 89.31 297 ASP A C 1
ATOM 2222 O O . ASP A 1 297 ? 4.068 14.112 2.463 1.00 89.31 297 ASP A O 1
ATOM 2226 N N . ILE A 1 298 ? 5.761 12.926 1.576 1.00 91.31 298 ILE A N 1
ATOM 2227 C CA . ILE A 1 298 ? 5.337 11.630 2.109 1.00 91.31 298 ILE A CA 1
ATOM 2228 C C . ILE A 1 298 ? 5.981 11.417 3.468 1.00 91.31 298 ILE A C 1
ATOM 2230 O O . ILE A 1 298 ? 7.207 11.345 3.579 1.00 91.31 298 ILE A O 1
ATOM 2234 N N . TRP A 1 299 ? 5.148 11.306 4.498 1.00 89.50 299 TRP A N 1
ATOM 2235 C CA . TRP A 1 299 ? 5.573 11.000 5.858 1.00 89.50 299 TRP A CA 1
ATOM 2236 C C . TRP A 1 299 ? 5.720 9.501 6.042 1.00 89.50 299 TRP A C 1
ATOM 2238 O O . TRP A 1 299 ? 4.755 8.780 5.882 1.00 89.50 299 TRP A O 1
ATOM 2248 N N . ALA A 1 300 ? 6.890 9.029 6.443 1.00 91.81 300 ALA A N 1
ATOM 2249 C CA . ALA A 1 300 ? 7.079 7.638 6.838 1.00 91.81 300 ALA A CA 1
ATOM 2250 C C . ALA A 1 300 ? 8.204 7.551 7.866 1.00 91.81 300 ALA A C 1
ATOM 2252 O O . ALA A 1 300 ? 8.705 8.577 8.337 1.00 91.81 300 ALA A O 1
ATOM 2253 N N . THR A 1 301 ? 8.544 6.332 8.263 1.00 90.88 301 THR A N 1
ATOM 2254 C CA . THR A 1 301 ? 9.543 6.034 9.290 1.00 90.88 301 THR A CA 1
ATOM 2255 C C . THR A 1 301 ? 10.890 6.704 8.998 1.00 90.88 301 THR A C 1
ATOM 2257 O O . THR A 1 301 ? 11.322 6.874 7.856 1.00 90.88 301 THR A O 1
ATOM 2260 N N . ALA A 1 302 ? 11.573 7.104 10.062 1.00 86.25 302 ALA A N 1
ATOM 2261 C CA . ALA A 1 302 ? 12.843 7.798 10.033 1.00 86.25 302 ALA A CA 1
ATOM 2262 C C . ALA A 1 302 ? 13.908 6.963 10.755 1.00 86.25 302 ALA A C 1
ATOM 2264 O O . ALA A 1 302 ? 13.705 6.558 11.900 1.00 86.25 302 ALA A O 1
ATOM 2265 N N . PRO A 1 303 ? 15.074 6.723 10.140 1.00 79.62 303 PRO A N 1
ATOM 2266 C CA . PRO A 1 303 ? 16.180 6.066 10.819 1.00 79.62 303 PRO A CA 1
ATOM 2267 C C . PRO A 1 303 ? 17.047 7.074 11.558 1.00 79.62 303 PRO A C 1
ATOM 2269 O O . PRO A 1 303 ? 17.257 8.203 11.119 1.00 79.62 303 PRO A O 1
ATOM 2272 N N . ARG A 1 304 ? 17.645 6.626 12.658 1.00 69.94 304 ARG A N 1
ATOM 2273 C CA . ARG A 1 304 ? 18.469 7.472 13.525 1.00 69.94 304 ARG A CA 1
ATOM 2274 C C . ARG A 1 304 ? 19.903 7.587 13.005 1.00 69.94 304 ARG A C 1
ATOM 2276 O O . ARG A 1 304 ? 20.529 6.595 12.644 1.00 69.94 304 ARG A O 1
ATOM 2283 N N . GLY A 1 305 ? 20.466 8.795 13.041 1.00 61.78 305 GLY A N 1
ATOM 2284 C CA . GLY A 1 305 ? 21.906 9.014 12.843 1.00 61.78 305 GLY A CA 1
ATOM 2285 C C . GLY A 1 305 ? 22.379 8.971 11.388 1.00 61.78 305 GLY A C 1
ATOM 2286 O O . GLY A 1 305 ? 23.584 8.916 11.144 1.00 61.78 305 GLY A O 1
ATOM 2287 N N . THR A 1 306 ? 21.456 9.024 10.429 1.00 66.69 306 THR A N 1
ATOM 2288 C CA . THR A 1 306 ? 21.745 8.945 8.992 1.00 66.69 306 THR A CA 1
ATOM 2289 C C . THR A 1 306 ? 21.843 10.328 8.335 1.00 66.69 306 THR A C 1
ATOM 2291 O O . THR A 1 306 ? 21.556 11.360 8.952 1.00 66.69 306 THR A O 1
ATOM 2294 N N . ALA A 1 307 ? 22.302 10.382 7.079 1.00 60.97 307 ALA A N 1
ATOM 2295 C CA . ALA A 1 307 ? 22.462 11.635 6.344 1.00 60.97 307 ALA A CA 1
ATOM 2296 C C . ALA A 1 307 ? 21.127 12.359 6.101 1.00 60.97 307 ALA A C 1
ATOM 2298 O O . ALA A 1 307 ? 21.070 13.582 6.259 1.00 60.97 307 ALA A O 1
ATOM 2299 N N . ILE A 1 308 ? 20.065 11.623 5.749 1.00 65.06 308 ILE A N 1
ATOM 2300 C CA . ILE A 1 308 ? 18.734 12.201 5.546 1.00 65.06 308 ILE A CA 1
ATOM 2301 C C . ILE A 1 308 ? 18.186 12.702 6.883 1.00 65.06 308 ILE A C 1
ATOM 2303 O O . ILE A 1 308 ? 17.824 13.875 6.948 1.00 65.06 308 ILE A O 1
ATOM 2307 N N . ASP A 1 309 ? 18.260 11.906 7.958 1.00 64.50 309 ASP A N 1
ATOM 2308 C CA . ASP A 1 309 ? 17.883 12.331 9.320 1.00 64.50 309 ASP A CA 1
ATOM 2309 C C . ASP A 1 309 ? 18.586 13.637 9.717 1.00 64.50 309 ASP A C 1
ATOM 2311 O O . ASP A 1 309 ? 17.953 14.633 10.067 1.00 64.50 309 ASP A O 1
ATOM 2315 N N . ALA A 1 310 ? 19.908 13.717 9.544 1.00 57.41 310 ALA A N 1
ATOM 2316 C CA . ALA A 1 310 ? 20.656 14.935 9.848 1.00 57.41 310 ALA A CA 1
ATOM 2317 C C . ALA A 1 310 ? 20.167 16.179 9.073 1.00 57.41 310 ALA A C 1
ATOM 2319 O O . ALA A 1 310 ? 20.319 17.297 9.574 1.00 57.41 310 ALA A O 1
ATOM 2320 N N . SER A 1 311 ? 19.583 15.999 7.883 1.00 58.22 311 SER A N 1
ATOM 2321 C CA . SER A 1 311 ? 19.006 17.077 7.069 1.00 58.22 311 SER A CA 1
ATOM 2322 C C . SER A 1 311 ? 17.545 17.404 7.406 1.00 58.22 311 SER A C 1
ATOM 2324 O O . SER A 1 311 ? 17.095 18.512 7.109 1.00 58.22 311 SER A O 1
ATOM 2326 N N . THR A 1 312 ? 16.821 16.482 8.050 1.00 57.41 312 THR A N 1
ATOM 2327 C CA . THR A 1 312 ? 15.379 16.581 8.326 1.00 57.41 312 THR A CA 1
ATOM 2328 C C . THR A 1 312 ? 15.033 16.782 9.802 1.00 57.41 312 THR A C 1
ATOM 2330 O O . THR A 1 312 ? 13.896 17.139 10.091 1.00 57.41 312 THR A O 1
ATOM 2333 N N . ARG A 1 313 ? 15.997 16.721 10.739 1.00 56.28 313 ARG A N 1
ATOM 2334 C CA . ARG A 1 313 ? 15.816 17.026 12.187 1.00 56.28 313 ARG A CA 1
ATOM 2335 C C . ARG A 1 313 ? 15.135 18.360 12.519 1.00 56.28 313 ARG A C 1
ATOM 2337 O O . ARG A 1 313 ? 14.771 18.606 13.667 1.00 56.28 313 ARG A O 1
ATOM 2344 N N . THR A 1 314 ? 14.971 19.254 11.550 1.00 52.62 314 THR A N 1
ATOM 2345 C CA . THR A 1 314 ? 14.192 20.489 11.696 1.00 52.62 314 THR A CA 1
ATOM 2346 C C . THR A 1 314 ? 12.675 20.276 11.642 1.00 52.62 314 THR A C 1
ATOM 2348 O O . THR A 1 314 ? 11.949 21.225 11.924 1.00 52.62 314 THR A O 1
ATOM 2351 N N . GLN A 1 315 ? 12.196 19.076 11.293 1.00 59.97 315 GLN A N 1
ATOM 2352 C CA . GLN A 1 315 ? 10.769 18.742 11.164 1.00 59.97 315 GLN A CA 1
ATOM 2353 C C . GLN A 1 315 ? 10.088 18.433 12.510 1.00 59.97 315 GLN A C 1
ATOM 2355 O O . GLN A 1 315 ? 8.867 18.465 12.593 1.00 59.97 315 GLN A O 1
ATOM 2360 N N . GLY A 1 316 ? 10.861 18.220 13.581 1.00 59.53 316 GLY A N 1
ATOM 2361 C CA . GLY A 1 316 ? 10.350 18.104 14.953 1.00 59.53 316 GLY A CA 1
ATOM 2362 C C . GLY A 1 316 ? 10.015 16.682 15.415 1.00 59.53 316 GLY A C 1
ATOM 2363 O O . GLY A 1 316 ? 9.978 16.467 16.624 1.00 59.53 316 GLY A O 1
ATOM 2364 N N . ASP A 1 317 ? 9.865 15.735 14.488 1.00 70.06 317 ASP A N 1
ATOM 2365 C CA . ASP A 1 317 ? 9.683 14.305 14.754 1.00 70.06 317 ASP A CA 1
ATOM 2366 C C . ASP A 1 317 ? 10.992 13.530 14.507 1.00 70.06 317 ASP A C 1
ATOM 2368 O O . ASP A 1 317 ? 11.790 13.905 13.647 1.00 70.06 317 ASP A O 1
ATOM 2372 N N . LEU A 1 318 ? 11.244 12.498 15.315 1.00 74.44 318 LEU A N 1
ATOM 2373 C CA . LEU A 1 318 ? 12.456 11.669 15.270 1.00 74.44 318 LEU A CA 1
ATOM 2374 C C . LEU A 1 318 ? 12.193 10.242 14.768 1.00 74.44 318 LEU A C 1
ATOM 2376 O O . LEU A 1 318 ? 13.144 9.573 14.374 1.00 74.44 318 LEU A O 1
ATOM 2380 N N . TYR A 1 319 ? 10.939 9.785 14.804 1.00 80.94 319 TYR A N 1
ATOM 2381 C CA . TYR A 1 319 ? 10.513 8.483 14.281 1.00 80.94 319 TYR A CA 1
ATOM 2382 C C . TYR A 1 319 ? 9.932 8.602 12.890 1.00 80.94 319 TYR A C 1
ATOM 2384 O O . TYR A 1 319 ? 9.924 7.636 12.146 1.00 80.94 319 TYR A O 1
ATOM 2392 N N . TYR A 1 320 ? 9.478 9.787 12.505 1.00 84.38 320 TYR A N 1
ATOM 2393 C CA . TYR A 1 320 ? 8.941 9.992 11.177 1.00 84.38 320 TYR A CA 1
ATOM 2394 C C . TYR A 1 320 ? 9.535 11.224 10.527 1.00 84.38 320 TYR A C 1
ATOM 2396 O O . TYR A 1 320 ? 9.892 12.201 11.183 1.00 84.38 320 TYR A O 1
ATOM 2404 N N . MET A 1 321 ? 9.638 11.173 9.209 1.00 84.25 321 MET A N 1
ATOM 2405 C CA . MET A 1 321 ? 10.065 12.304 8.407 1.00 84.25 321 MET A CA 1
ATOM 2406 C C . MET A 1 321 ? 9.283 12.359 7.106 1.00 84.25 321 MET A C 1
ATOM 2408 O O . MET A 1 321 ? 8.850 11.336 6.576 1.00 84.25 321 MET A O 1
ATOM 2412 N N . SER A 1 322 ? 9.161 13.568 6.572 1.00 85.88 322 SER A N 1
ATOM 2413 C CA . SER A 1 322 ? 8.625 13.809 5.243 1.00 85.88 322 SER A CA 1
ATOM 2414 C C . SER A 1 322 ? 9.736 14.025 4.231 1.00 85.88 322 SER A C 1
ATOM 2416 O O . SER A 1 322 ? 10.571 14.925 4.404 1.00 85.88 322 SER A O 1
ATOM 2418 N N . ILE A 1 323 ? 9.709 13.231 3.161 1.00 87.38 323 ILE A N 1
ATOM 2419 C CA . ILE A 1 323 ? 10.584 13.371 1.994 1.00 87.38 323 ILE A CA 1
ATOM 2420 C C . ILE A 1 323 ? 9.786 13.215 0.690 1.00 87.38 323 ILE A C 1
ATOM 2422 O O . ILE A 1 323 ? 8.624 12.814 0.699 1.00 87.38 323 ILE A O 1
ATOM 2426 N N . SER A 1 324 ? 10.387 13.621 -0.433 1.00 90.94 324 SER A N 1
ATOM 2427 C CA . SER A 1 324 ? 9.744 13.615 -1.754 1.00 90.94 324 SER A CA 1
ATOM 2428 C C . SER A 1 324 ? 10.613 12.929 -2.806 1.00 90.94 324 SER A C 1
ATOM 2430 O O . SER A 1 324 ? 11.842 13.046 -2.778 1.00 90.94 324 SER A O 1
ATOM 2432 N N . GLY A 1 325 ? 9.960 12.276 -3.765 1.00 93.00 325 GLY A N 1
ATOM 2433 C CA . GLY A 1 325 ? 10.575 11.591 -4.896 1.00 93.00 325 GLY A CA 1
ATOM 2434 C C . GLY A 1 325 ? 9.674 10.496 -5.473 1.00 93.00 325 GLY A C 1
ATOM 2435 O O . GLY A 1 325 ? 8.755 10.014 -4.811 1.00 93.00 325 GLY A O 1
ATOM 2436 N N . THR A 1 326 ? 9.974 10.035 -6.688 1.00 95.88 326 THR A N 1
ATOM 2437 C CA . THR A 1 326 ? 9.430 8.762 -7.209 1.00 95.88 326 THR A CA 1
ATOM 2438 C C . THR A 1 326 ? 9.804 7.579 -6.316 1.00 95.88 326 THR A C 1
ATOM 2440 O O . THR A 1 326 ? 9.042 6.618 -6.222 1.00 95.88 326 THR A O 1
ATOM 2443 N N . SER A 1 327 ? 10.892 7.700 -5.549 1.00 93.75 327 SER A N 1
ATOM 2444 C CA . SER A 1 327 ? 11.238 6.794 -4.454 1.00 93.75 327 SER A CA 1
ATOM 2445 C C . SER A 1 327 ? 10.174 6.635 -3.372 1.00 93.75 327 SER A C 1
ATOM 2447 O O . SER A 1 327 ? 10.200 5.619 -2.687 1.00 93.75 327 SER A O 1
ATOM 2449 N N . MET A 1 328 ? 9.280 7.610 -3.184 1.00 95.31 328 MET A N 1
ATOM 2450 C CA . MET A 1 328 ? 8.193 7.541 -2.202 1.00 95.31 328 MET A CA 1
ATOM 2451 C C . MET A 1 328 ? 6.879 7.090 -2.848 1.00 95.31 328 MET A C 1
ATOM 2453 O O . MET A 1 328 ? 6.073 6.440 -2.194 1.00 95.31 328 MET A O 1
ATOM 2457 N N . ALA A 1 329 ? 6.685 7.337 -4.145 1.00 98.06 329 ALA A N 1
ATOM 2458 C CA . ALA A 1 329 ? 5.550 6.790 -4.893 1.00 98.06 329 ALA A CA 1
ATOM 2459 C C . ALA A 1 329 ? 5.664 5.264 -5.078 1.00 98.06 329 ALA A C 1
ATOM 2461 O O . ALA A 1 329 ? 4.709 4.524 -4.860 1.00 98.06 329 ALA A O 1
ATOM 2462 N N . THR A 1 330 ? 6.863 4.781 -5.405 1.00 98.56 330 THR A N 1
ATOM 2463 C CA . THR A 1 330 ? 7.180 3.354 -5.614 1.00 98.56 330 THR A CA 1
ATOM 2464 C C . THR A 1 330 ? 6.766 2.446 -4.446 1.00 98.56 330 THR A C 1
ATOM 2466 O O . THR A 1 330 ? 6.055 1.470 -4.686 1.00 98.56 330 THR A O 1
ATOM 2469 N N . PRO A 1 331 ? 7.119 2.738 -3.178 1.00 98.25 331 PRO A N 1
ATOM 2470 C CA . PRO A 1 331 ? 6.735 1.900 -2.049 1.00 98.25 331 PRO A CA 1
ATOM 2471 C C . PRO A 1 331 ? 5.241 1.912 -1.739 1.00 98.25 331 PRO A C 1
ATOM 2473 O O . PRO A 1 331 ? 4.767 0.939 -1.158 1.00 98.25 331 PRO A O 1
ATOM 2476 N N . HIS A 1 332 ? 4.481 2.936 -2.158 1.00 98.69 332 HIS A N 1
ATOM 2477 C CA . HIS A 1 332 ? 3.024 2.830 -2.106 1.00 98.69 332 HIS A CA 1
ATOM 2478 C C . HIS A 1 332 ? 2.588 1.635 -2.954 1.00 98.69 332 HIS A C 1
ATOM 2480 O O . HIS A 1 332 ? 1.963 0.725 -2.422 1.00 98.69 332 HIS A O 1
ATOM 2486 N N . VAL A 1 333 ? 3.003 1.582 -4.227 1.00 98.81 333 VAL A N 1
ATOM 2487 C CA . VAL A 1 333 ? 2.716 0.464 -5.147 1.00 98.81 333 VAL A CA 1
ATOM 2488 C C . VAL A 1 333 ? 3.288 -0.862 -4.628 1.00 98.81 333 VAL A C 1
ATOM 2490 O O . VAL A 1 333 ? 2.636 -1.895 -4.760 1.00 98.81 333 VAL A O 1
ATOM 2493 N N . GLY A 1 334 ? 4.446 -0.837 -3.960 1.00 98.56 334 GLY A N 1
ATOM 2494 C CA . GLY A 1 334 ? 5.006 -1.987 -3.240 1.00 98.56 334 GLY A CA 1
ATOM 2495 C C . GLY A 1 334 ? 4.054 -2.573 -2.196 1.00 98.56 334 GLY A C 1
ATOM 2496 O O . GLY A 1 334 ? 3.814 -3.780 -2.192 1.00 98.56 334 GLY A O 1
ATOM 2497 N N . GLY A 1 335 ? 3.463 -1.725 -1.351 1.00 98.44 335 GLY A N 1
ATOM 2498 C CA . GLY A 1 335 ? 2.447 -2.152 -0.389 1.00 98.44 335 GLY A CA 1
ATOM 2499 C C . GLY A 1 335 ? 1.156 -2.629 -1.065 1.00 98.44 335 GLY A C 1
ATOM 2500 O O . GLY A 1 335 ? 0.611 -3.657 -0.672 1.00 98.44 335 GLY A O 1
ATOM 2501 N N . MET A 1 336 ? 0.705 -1.961 -2.136 1.00 98.69 336 MET A N 1
ATOM 2502 C CA . MET A 1 336 ? -0.476 -2.404 -2.900 1.00 98.69 336 MET A CA 1
ATOM 2503 C C . MET A 1 336 ? -0.271 -3.807 -3.456 1.00 98.69 336 MET A C 1
ATOM 2505 O O . MET A 1 336 ? -1.121 -4.667 -3.270 1.00 98.69 336 MET A O 1
ATOM 2509 N N . ALA A 1 337 ? 0.878 -4.058 -4.087 1.00 98.69 337 ALA A N 1
ATOM 2510 C CA . ALA A 1 337 ? 1.231 -5.371 -4.603 1.00 98.69 337 ALA A CA 1
ATOM 2511 C C . ALA A 1 337 ? 1.217 -6.438 -3.496 1.00 98.69 337 ALA A C 1
ATOM 2513 O O . ALA A 1 337 ? 0.745 -7.544 -3.742 1.00 98.69 337 ALA A O 1
ATOM 2514 N N . GLY A 1 338 ? 1.663 -6.097 -2.280 1.00 97.94 338 GLY A N 1
ATOM 2515 C CA . GLY A 1 338 ? 1.527 -6.956 -1.099 1.00 97.94 338 GLY A CA 1
ATOM 2516 C C . GLY A 1 338 ? 0.073 -7.355 -0.835 1.00 97.94 338 GLY A C 1
ATOM 2517 O O . GLY A 1 338 ? -0.246 -8.540 -0.837 1.00 97.94 338 GLY A O 1
ATOM 2518 N N . ILE A 1 339 ? -0.834 -6.380 -0.725 1.00 98.44 339 ILE A N 1
ATOM 2519 C CA . ILE A 1 339 ? -2.272 -6.642 -0.516 1.00 98.44 339 ILE A CA 1
ATOM 2520 C C . ILE A 1 339 ? -2.868 -7.467 -1.668 1.00 98.44 339 ILE A C 1
ATOM 2522 O O . ILE A 1 339 ? -3.632 -8.402 -1.440 1.00 98.44 339 ILE A O 1
ATOM 2526 N N . LEU A 1 340 ? -2.521 -7.165 -2.922 1.00 98.69 340 LEU A N 1
ATOM 2527 C CA . LEU A 1 340 ? -3.054 -7.902 -4.074 1.00 98.69 340 LEU A CA 1
ATOM 2528 C C . LEU A 1 340 ? -2.611 -9.369 -4.081 1.00 98.69 340 LEU A C 1
ATOM 2530 O O . LEU A 1 340 ? -3.406 -10.244 -4.423 1.00 98.69 340 LEU A O 1
ATOM 2534 N N . ILE A 1 341 ? -1.367 -9.648 -3.689 1.00 97.12 341 ILE A N 1
ATOM 2535 C CA . ILE A 1 341 ? -0.867 -11.020 -3.573 1.00 97.12 341 ILE A CA 1
ATOM 2536 C C . ILE A 1 341 ? -1.516 -11.763 -2.399 1.00 97.12 341 ILE A C 1
ATOM 2538 O O . ILE A 1 341 ? -1.771 -12.959 -2.542 1.00 97.12 341 ILE A O 1
ATOM 2542 N N . ASP A 1 342 ? -1.803 -11.086 -1.285 1.00 95.38 342 ASP A N 1
ATOM 2543 C CA . ASP A 1 342 ? -2.514 -11.666 -0.135 1.00 95.38 342 ASP A CA 1
ATOM 2544 C C . ASP A 1 342 ? -3.886 -12.203 -0.580 1.00 95.38 342 ASP A C 1
ATOM 2546 O O . ASP A 1 342 ? -4.191 -13.396 -0.488 1.00 95.38 342 ASP A O 1
ATOM 2550 N N . VAL A 1 343 ? -4.685 -11.342 -1.216 1.00 96.50 343 VAL A N 1
ATOM 2551 C CA . VAL A 1 343 ? -6.053 -11.700 -1.620 1.00 96.50 343 VAL A CA 1
ATOM 2552 C C . VAL A 1 343 ? -6.109 -12.610 -2.852 1.00 96.50 343 VAL A C 1
ATOM 2554 O O . VAL A 1 343 ? -7.115 -13.306 -3.059 1.00 96.50 343 VAL A O 1
ATOM 2557 N N . ALA A 1 344 ? -5.051 -12.618 -3.671 1.00 97.06 344 ALA A N 1
ATOM 2558 C CA . ALA A 1 344 ? -4.939 -13.403 -4.897 1.00 97.06 344 ALA A CA 1
ATOM 2559 C C . ALA A 1 344 ? -3.534 -14.017 -5.093 1.00 97.06 344 ALA A C 1
ATOM 2561 O O . ALA A 1 344 ? -2.770 -13.597 -5.967 1.00 97.06 344 ALA A O 1
ATOM 2562 N N . PRO A 1 345 ? -3.188 -15.097 -4.367 1.00 94.69 345 PRO A N 1
ATOM 2563 C CA . PRO A 1 345 ? -1.866 -15.721 -4.474 1.00 94.69 345 PRO A CA 1
ATOM 2564 C C . PRO A 1 345 ? -1.545 -16.305 -5.860 1.00 94.69 345 PRO A C 1
ATOM 2566 O O . PRO A 1 345 ? -0.372 -16.548 -6.167 1.00 94.69 345 PRO A O 1
ATOM 2569 N N . SER A 1 346 ? -2.568 -16.535 -6.698 1.00 95.31 346 SER A N 1
ATOM 2570 C CA . SER A 1 346 ? -2.427 -17.050 -8.069 1.00 95.31 346 SER A CA 1
ATOM 2571 C C . SER A 1 346 ? -1.908 -16.038 -9.091 1.00 95.31 346 SER A C 1
ATOM 2573 O O . SER A 1 346 ? -1.653 -16.442 -10.227 1.00 95.31 346 SER A O 1
ATOM 2575 N N . LEU A 1 347 ? -1.768 -14.757 -8.727 1.00 96.88 347 LEU A N 1
ATOM 2576 C CA . LEU A 1 347 ? -1.238 -13.742 -9.637 1.00 96.88 347 LEU A CA 1
ATOM 2577 C C . LEU A 1 347 ? 0.174 -14.112 -10.105 1.00 96.88 347 LEU A C 1
ATOM 2579 O O . LEU A 1 347 ? 0.954 -14.674 -9.340 1.00 96.88 347 LEU A O 1
ATOM 2583 N N . GLY A 1 348 ? 0.516 -13.798 -11.348 1.00 95.19 348 GLY A N 1
ATOM 2584 C CA . GLY A 1 348 ? 1.843 -14.043 -11.913 1.00 95.19 348 GLY A CA 1
ATOM 2585 C C . GLY A 1 348 ? 2.074 -13.212 -13.166 1.00 95.19 348 GLY A C 1
ATOM 2586 O O . GLY A 1 348 ? 1.720 -12.042 -13.204 1.00 95.19 348 GLY A O 1
ATOM 2587 N N . ALA A 1 349 ? 2.645 -13.801 -14.215 1.00 94.44 349 ALA A N 1
ATOM 2588 C CA . ALA A 1 349 ? 2.736 -13.129 -15.510 1.00 94.44 349 ALA A CA 1
ATOM 2589 C C . ALA A 1 349 ? 1.360 -13.079 -16.199 1.00 94.44 349 ALA A C 1
ATOM 2591 O O . ALA A 1 349 ? 0.685 -14.107 -16.309 1.00 94.44 349 ALA A O 1
ATOM 2592 N N . ALA A 1 350 ? 0.971 -11.916 -16.717 1.00 92.38 350 ALA A N 1
ATOM 2593 C CA . ALA A 1 350 ? -0.322 -11.691 -17.359 1.00 92.38 350 ALA A CA 1
ATOM 2594 C C . ALA A 1 350 ? -0.360 -12.262 -18.776 1.00 92.38 350 ALA A C 1
ATOM 2596 O O . ALA A 1 350 ? 0.664 -12.303 -19.454 1.00 92.38 350 ALA A O 1
ATOM 2597 N N . ASP A 1 351 ? -1.527 -12.684 -19.262 1.00 86.88 351 ASP A N 1
ATOM 2598 C CA . ASP A 1 351 ? -1.758 -12.921 -20.701 1.00 86.88 351 ASP A CA 1
ATOM 2599 C C . ASP A 1 351 ? -2.004 -11.582 -21.416 1.00 86.88 351 ASP A C 1
ATOM 2601 O O . ASP A 1 351 ? -3.059 -11.323 -21.992 1.00 86.88 351 ASP A O 1
ATOM 2605 N N . TYR A 1 352 ? -1.051 -10.676 -21.232 1.00 87.69 352 TYR A N 1
ATOM 2606 C CA . TYR A 1 352 ? -1.053 -9.318 -21.735 1.00 87.69 352 TYR A CA 1
ATOM 2607 C C . TYR A 1 352 ? 0.403 -8.918 -21.928 1.00 87.69 352 TYR A C 1
ATOM 2609 O O . TYR A 1 352 ? 1.214 -8.949 -20.997 1.00 87.69 352 TYR A O 1
ATOM 2617 N N . HIS A 1 353 ? 0.735 -8.634 -23.176 1.00 82.69 353 HIS A N 1
ATOM 2618 C CA . HIS A 1 353 ? 1.990 -8.007 -23.530 1.00 82.69 353 HIS A CA 1
ATOM 2619 C C . HIS A 1 353 ? 1.764 -6.516 -23.345 1.00 82.69 353 HIS A C 1
ATOM 2621 O O . HIS A 1 353 ? 0.667 -6.029 -23.625 1.00 82.69 353 HIS A O 1
ATOM 2627 N N . ARG A 1 354 ? 2.762 -5.799 -22.833 1.00 71.81 354 ARG A N 1
ATOM 2628 C CA . ARG A 1 354 ? 2.690 -4.341 -22.769 1.00 71.81 354 ARG A CA 1
ATOM 2629 C C . ARG A 1 354 ? 2.630 -3.824 -24.205 1.00 71.81 354 ARG A C 1
ATOM 2631 O O . ARG A 1 354 ? 3.650 -3.677 -24.865 1.00 71.81 354 ARG A O 1
ATOM 2638 N N . ASP A 1 355 ? 1.418 -3.676 -24.723 1.00 52.38 355 ASP A N 1
ATOM 2639 C CA . ASP A 1 355 ? 1.133 -3.567 -26.159 1.00 52.38 355 ASP A CA 1
ATOM 2640 C C . ASP A 1 355 ? 1.327 -2.148 -26.697 1.00 52.38 355 ASP A C 1
ATOM 2642 O O . ASP A 1 355 ? 1.199 -1.907 -27.897 1.00 52.38 355 ASP A O 1
ATOM 2646 N N . ASP A 1 356 ? 1.731 -1.211 -25.840 1.00 55.16 356 ASP A N 1
ATOM 2647 C CA . ASP A 1 356 ? 2.206 0.102 -26.267 1.00 55.16 356 ASP A CA 1
ATOM 2648 C C . ASP A 1 356 ? 3.655 0.002 -26.785 1.00 55.16 356 ASP A C 1
ATOM 2650 O O . ASP A 1 356 ? 4.557 0.752 -26.416 1.00 55.16 356 ASP A O 1
ATOM 2654 N N . HIS A 1 357 ? 3.890 -0.994 -27.631 1.00 54.75 357 HIS A N 1
ATOM 2655 C CA . HIS A 1 357 ? 5.197 -1.351 -28.127 1.00 54.75 357 HIS A CA 1
ATOM 2656 C C . HIS A 1 357 ? 5.550 -0.609 -29.408 1.00 54.75 357 HIS A C 1
ATOM 2658 O O . HIS A 1 357 ? 4.728 -0.371 -30.292 1.00 54.75 357 HIS A O 1
ATOM 2664 N N . ASP A 1 358 ? 6.836 -0.296 -29.524 1.00 58.66 358 ASP A N 1
ATOM 2665 C CA . ASP A 1 358 ? 7.407 0.626 -30.495 1.00 58.66 358 ASP A CA 1
ATOM 2666 C C . ASP A 1 358 ? 7.506 0.072 -31.919 1.00 58.66 358 ASP A C 1
ATOM 2668 O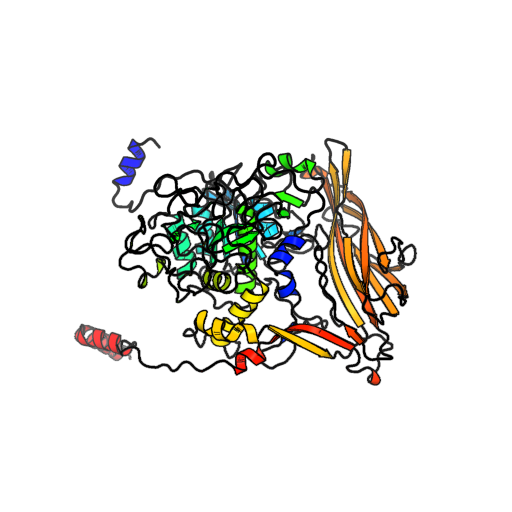 O . ASP A 1 358 ? 8.250 0.628 -32.729 1.00 58.66 358 ASP A O 1
ATOM 2672 N N . PHE A 1 359 ? 6.809 -1.013 -32.279 1.00 58.75 359 PHE A N 1
ATOM 2673 C CA . PHE A 1 359 ? 6.861 -1.500 -33.657 1.00 58.75 359 PHE A CA 1
ATOM 2674 C C . PHE A 1 359 ? 5.953 -0.672 -34.571 1.00 58.75 359 PHE A C 1
ATOM 2676 O O . PHE A 1 359 ? 4.753 -0.899 -34.697 1.00 58.75 359 PHE A O 1
ATOM 2683 N N . GLY A 1 360 ? 6.573 0.281 -35.264 1.00 68.25 360 GLY A N 1
ATOM 2684 C CA . GLY A 1 360 ? 5.911 1.149 -36.231 1.00 68.25 360 GLY A CA 1
ATOM 2685 C C . GLY A 1 360 ? 5.288 2.369 -35.568 1.00 68.25 360 GLY A C 1
ATOM 2686 O O . GLY A 1 360 ? 5.789 3.479 -35.759 1.00 68.25 360 GLY A O 1
ATOM 2687 N N . ASP A 1 361 ? 4.244 2.175 -34.771 1.00 74.44 361 ASP A N 1
ATOM 2688 C CA . ASP A 1 361 ? 3.277 3.240 -34.508 1.00 74.44 361 ASP A CA 1
ATOM 2689 C C . ASP A 1 361 ? 3.350 3.742 -33.065 1.00 74.44 361 ASP A C 1
ATOM 2691 O O . ASP A 1 361 ? 3.330 2.964 -32.116 1.00 74.44 361 ASP A O 1
ATOM 2695 N N . SER A 1 362 ? 3.414 5.064 -32.887 1.00 81.38 362 SER A N 1
ATOM 2696 C CA . SER A 1 362 ? 3.295 5.664 -31.552 1.00 81.38 362 SER A CA 1
ATOM 2697 C C . SER A 1 362 ? 1.863 6.131 -31.296 1.00 81.38 362 SER A C 1
ATOM 2699 O O . SER A 1 362 ? 1.247 6.707 -32.196 1.00 81.38 362 SER A O 1
ATOM 2701 N N . LEU A 1 363 ? 1.366 5.990 -30.058 1.00 80.44 363 LEU A N 1
ATOM 2702 C CA . LEU A 1 363 ? 0.077 6.548 -29.616 1.00 80.44 363 LEU A CA 1
ATOM 2703 C C . LEU A 1 363 ? -0.044 8.053 -29.895 1.00 80.44 363 LEU A C 1
ATOM 2705 O O . LEU A 1 363 ? -1.142 8.549 -30.147 1.00 80.44 363 LEU A O 1
ATOM 2709 N N . VAL A 1 364 ? 1.082 8.772 -29.886 1.00 85.12 364 VAL A N 1
ATOM 2710 C CA . VAL A 1 364 ? 1.101 10.226 -30.064 1.00 85.12 364 VAL A CA 1
ATOM 2711 C C . VAL A 1 364 ? 1.439 10.631 -31.496 1.00 85.12 364 VAL A C 1
ATOM 2713 O O . VAL A 1 364 ? 0.809 11.531 -32.057 1.00 85.12 364 VAL A O 1
ATOM 2716 N N . GLY A 1 365 ? 2.432 9.982 -32.108 1.00 80.19 365 GLY A N 1
ATOM 2717 C CA . GLY A 1 365 ? 2.905 10.341 -33.447 1.00 80.19 365 GLY A CA 1
ATOM 2718 C C . GLY A 1 365 ? 2.179 9.649 -34.615 1.00 80.19 365 GLY A C 1
ATOM 2719 O O . GLY A 1 365 ? 2.194 10.180 -35.730 1.00 80.19 365 GLY A O 1
ATOM 2720 N N . GLY A 1 366 ? 1.497 8.523 -34.378 1.00 78.06 366 GLY A N 1
ATOM 2721 C CA . GLY A 1 366 ? 0.827 7.714 -35.401 1.00 78.06 366 GLY A CA 1
ATOM 2722 C C . GLY A 1 366 ? 1.758 6.761 -36.166 1.00 78.06 366 GLY A C 1
ATOM 2723 O O . GLY A 1 366 ? 2.747 6.273 -35.625 1.00 78.06 366 GLY A O 1
ATOM 2724 N N . ASP A 1 367 ? 1.414 6.479 -37.430 1.00 77.75 367 ASP A N 1
ATOM 2725 C CA . ASP A 1 367 ? 2.070 5.448 -38.254 1.00 77.75 367 ASP A CA 1
ATOM 2726 C C . ASP A 1 367 ? 3.560 5.734 -38.509 1.00 77.75 367 ASP A C 1
ATOM 2728 O O . ASP A 1 367 ? 3.925 6.792 -39.041 1.00 77.75 367 ASP A O 1
ATOM 2732 N N . GLY A 1 368 ? 4.422 4.784 -38.143 1.00 72.25 368 GLY A N 1
ATOM 2733 C CA . GLY A 1 368 ? 5.866 4.837 -38.390 1.00 72.25 368 GLY A CA 1
ATOM 2734 C C . GLY A 1 368 ? 6.650 5.841 -37.533 1.00 72.25 368 GLY A C 1
ATOM 2735 O O . GLY A 1 368 ? 7.790 6.168 -37.884 1.00 72.25 368 GLY A O 1
ATOM 2736 N N . THR A 1 369 ? 6.060 6.383 -36.464 1.00 73.81 369 THR A N 1
ATOM 2737 C CA . THR A 1 369 ? 6.686 7.423 -35.629 1.00 73.81 369 THR A CA 1
ATOM 2738 C C . THR A 1 369 ? 7.315 6.920 -34.336 1.00 73.81 369 THR A C 1
ATOM 2740 O O . THR A 1 369 ? 7.949 7.721 -33.648 1.00 73.81 369 THR A O 1
ATOM 2743 N N . ALA A 1 370 ? 7.149 5.642 -33.991 1.00 74.50 370 ALA A N 1
ATOM 2744 C CA . ALA A 1 370 ? 7.809 5.064 -32.825 1.00 74.50 370 ALA A CA 1
ATOM 2745 C C . ALA A 1 370 ? 9.339 5.073 -33.005 1.00 74.50 370 ALA A C 1
ATOM 2747 O O . ALA A 1 370 ? 9.858 4.805 -34.096 1.00 74.50 370 ALA A O 1
ATOM 2748 N N . ALA A 1 371 ? 10.079 5.424 -31.954 1.00 65.25 371 ALA A N 1
ATOM 2749 C CA . ALA A 1 371 ? 11.535 5.567 -32.008 1.00 65.25 371 ALA A CA 1
ATOM 2750 C C . ALA A 1 371 ? 12.249 4.444 -31.235 1.00 65.25 371 ALA A C 1
ATOM 2752 O O . ALA A 1 371 ? 11.876 4.154 -30.112 1.00 65.25 371 ALA A O 1
ATOM 2753 N N . TYR A 1 372 ? 13.346 3.897 -31.790 1.00 65.56 372 TYR A N 1
ATOM 2754 C CA . TYR A 1 372 ? 14.259 2.924 -31.139 1.00 65.56 372 TYR A CA 1
ATOM 2755 C C . TYR A 1 372 ? 13.568 1.629 -30.625 1.00 65.56 372 TYR A C 1
ATOM 2757 O O . TYR A 1 372 ? 12.366 1.481 -30.756 1.00 65.56 372 TYR A O 1
ATOM 2765 N N . GLY A 1 373 ? 14.328 0.625 -30.168 1.00 60.94 373 GLY A N 1
ATOM 2766 C CA . GLY A 1 373 ? 13.765 -0.521 -29.422 1.00 60.94 373 GLY A CA 1
ATOM 2767 C C . GLY A 1 373 ? 12.807 -1.486 -30.145 1.00 60.94 373 GLY A C 1
ATOM 2768 O O . GLY A 1 373 ? 12.239 -2.348 -29.497 1.00 60.94 373 GLY A O 1
ATOM 2769 N N . GLN A 1 374 ? 12.626 -1.399 -31.467 1.00 66.12 374 GLN A N 1
ATOM 2770 C CA . GLN A 1 374 ? 11.597 -2.189 -32.162 1.00 66.12 374 GLN A CA 1
ATOM 2771 C C . GLN A 1 374 ? 11.935 -3.689 -32.253 1.00 66.12 374 GLN A C 1
ATOM 2773 O O . GLN A 1 374 ? 12.878 -4.085 -32.948 1.00 66.12 374 GLN A O 1
ATOM 2778 N N . PHE A 1 375 ? 11.119 -4.531 -31.620 1.00 71.81 375 PHE A N 1
ATOM 2779 C CA . PHE A 1 375 ? 11.167 -5.994 -31.738 1.00 71.81 375 PHE A CA 1
ATOM 2780 C C . PHE A 1 375 ? 9.996 -6.526 -32.584 1.00 71.81 375 PHE A C 1
ATOM 2782 O O . PHE A 1 375 ? 8.839 -6.335 -32.228 1.00 71.81 375 PHE A O 1
ATOM 2789 N N . GLU A 1 376 ? 10.292 -7.202 -33.704 1.00 73.88 376 GLU A N 1
ATOM 2790 C CA . GLU A 1 376 ? 9.277 -7.739 -34.642 1.00 73.88 376 GLU A CA 1
ATOM 2791 C C . GLU A 1 376 ? 8.390 -8.848 -34.037 1.00 73.88 376 GLU A C 1
ATOM 2793 O O . GLU A 1 376 ? 7.328 -9.148 -34.569 1.00 73.88 376 GLU A O 1
ATOM 2798 N N . ASP A 1 377 ? 8.842 -9.475 -32.955 1.00 78.31 377 ASP A N 1
ATOM 2799 C CA . ASP A 1 377 ? 8.256 -10.636 -32.280 1.00 78.31 377 ASP A CA 1
ATOM 2800 C C . ASP A 1 377 ? 7.733 -10.302 -30.870 1.00 78.31 377 ASP A C 1
ATOM 2802 O O . ASP A 1 377 ? 7.639 -11.187 -30.024 1.00 78.31 377 ASP A O 1
ATOM 2806 N N . TRP A 1 378 ? 7.425 -9.031 -30.593 1.00 79.25 378 TRP A N 1
ATOM 2807 C CA . TRP A 1 378 ? 6.960 -8.573 -29.278 1.00 79.25 378 TRP A CA 1
ATOM 2808 C C . TRP A 1 378 ? 5.738 -9.332 -28.758 1.00 79.25 378 TRP A C 1
ATOM 2810 O O . TRP A 1 378 ? 5.789 -9.907 -27.677 1.00 79.25 378 TRP A O 1
ATOM 2820 N N . ASP A 1 379 ? 4.687 -9.445 -29.564 1.00 79.25 379 ASP A N 1
ATOM 2821 C CA . ASP A 1 379 ? 3.430 -10.096 -29.166 1.00 79.25 379 ASP A CA 1
ATOM 2822 C C . ASP A 1 379 ? 3.588 -11.613 -28.919 1.00 79.25 379 ASP A C 1
ATOM 2824 O O . ASP A 1 379 ? 2.664 -12.286 -28.474 1.00 79.25 379 ASP A O 1
ATOM 2828 N N . GLU A 1 380 ? 4.761 -12.183 -29.220 1.00 82.19 380 GLU A N 1
ATOM 2829 C CA . GLU A 1 380 ? 5.082 -13.599 -29.011 1.00 82.19 380 GLU A CA 1
ATOM 2830 C C . GLU A 1 380 ? 6.124 -13.815 -27.897 1.00 82.19 380 GLU A C 1
ATOM 2832 O O . GLU A 1 380 ? 6.354 -14.948 -27.458 1.00 82.19 380 GLU A O 1
ATOM 2837 N N . ARG A 1 381 ? 6.782 -12.750 -27.426 1.00 80.88 381 ARG A N 1
ATOM 2838 C CA . ARG A 1 381 ? 7.877 -12.832 -26.459 1.00 80.88 381 ARG A CA 1
ATOM 2839 C C . ARG A 1 381 ? 7.369 -12.985 -25.040 1.00 80.88 381 ARG A C 1
ATOM 2841 O O . ARG A 1 381 ? 6.581 -12.196 -24.542 1.00 80.88 381 ARG A O 1
ATOM 2848 N N . ASN A 1 382 ? 7.909 -13.959 -24.314 1.00 78.69 382 ASN A N 1
ATOM 2849 C CA . ASN A 1 382 ? 7.558 -14.066 -22.903 1.00 78.69 382 ASN A CA 1
ATOM 2850 C C . ASN A 1 382 ? 8.084 -12.868 -22.102 1.00 78.69 382 ASN A C 1
ATOM 2852 O O . ASN A 1 382 ? 7.421 -12.479 -21.160 1.00 78.69 382 ASN A O 1
ATOM 2856 N N . ASN A 1 383 ? 9.224 -12.279 -22.490 1.00 78.88 383 ASN A N 1
ATOM 2857 C CA . ASN A 1 383 ? 9.852 -11.163 -21.776 1.00 78.88 383 ASN A CA 1
ATOM 2858 C C . ASN A 1 383 ? 9.260 -9.771 -22.065 1.00 78.88 383 ASN A C 1
ATOM 2860 O O . ASN A 1 383 ? 9.796 -8.774 -21.594 1.00 78.88 383 ASN A O 1
ATOM 2864 N N . SER A 1 384 ? 8.166 -9.703 -22.818 1.00 83.44 384 SER A N 1
ATOM 2865 C CA . SER A 1 384 ? 7.361 -8.491 -23.026 1.00 83.44 384 SER A CA 1
ATOM 2866 C C . SER A 1 384 ? 6.012 -8.535 -22.303 1.00 83.44 384 SER A C 1
ATOM 2868 O O . SER A 1 384 ? 5.182 -7.646 -22.485 1.00 83.44 384 SER A O 1
ATOM 2870 N N . ARG A 1 385 ? 5.753 -9.601 -21.537 1.00 89.06 385 ARG A N 1
ATOM 2871 C CA . ARG A 1 385 ? 4.526 -9.753 -20.758 1.00 89.06 385 ARG A CA 1
ATOM 2872 C C . ARG A 1 385 ? 4.653 -9.014 -19.436 1.00 89.06 385 ARG A C 1
ATOM 2874 O O . ARG A 1 385 ? 5.660 -9.138 -18.748 1.00 89.06 385 ARG A O 1
ATOM 2881 N N . VAL A 1 386 ? 3.601 -8.321 -19.040 1.00 93.50 386 VAL A N 1
ATOM 2882 C CA . VAL A 1 386 ? 3.585 -7.644 -17.740 1.00 93.50 386 VAL A CA 1
ATOM 2883 C C . VAL A 1 386 ? 3.273 -8.624 -16.612 1.00 93.50 386 VAL A C 1
ATOM 2885 O O . VAL A 1 386 ? 2.791 -9.744 -16.840 1.00 93.50 386 VAL A O 1
ATOM 2888 N N . HIS A 1 387 ? 3.495 -8.205 -15.370 1.00 96.50 387 HIS A N 1
ATOM 2889 C CA . HIS A 1 387 ? 2.950 -8.918 -14.215 1.00 96.50 387 HIS A CA 1
ATOM 2890 C C . HIS A 1 387 ? 1.447 -8.607 -14.062 1.00 96.50 387 HIS A C 1
ATOM 2892 O O . HIS A 1 387 ? 0.999 -7.502 -14.334 1.00 96.50 387 HIS A O 1
ATOM 2898 N N . GLU A 1 388 ? 0.627 -9.540 -13.580 1.00 98.12 388 GLU A N 1
ATOM 2899 C CA . GLU A 1 388 ? -0.821 -9.318 -13.413 1.00 98.12 388 GLU A CA 1
ATOM 2900 C C . GLU A 1 388 ? -1.142 -8.228 -12.391 1.00 98.12 388 GLU A C 1
ATOM 2902 O O . GLU A 1 388 ? -2.161 -7.564 -12.514 1.00 98.12 388 GLU A O 1
ATOM 2907 N N . VAL A 1 389 ? -0.252 -8.009 -11.422 1.00 98.44 389 VAL A N 1
ATOM 2908 C CA . VAL A 1 389 ? -0.315 -6.847 -10.514 1.00 98.44 389 VAL A CA 1
ATOM 2909 C C . VAL A 1 389 ? -0.274 -5.534 -11.299 1.00 98.44 389 VAL A C 1
ATOM 2911 O O . VAL A 1 389 ? -1.061 -4.648 -10.998 1.00 98.44 389 VAL A O 1
ATOM 2914 N N . GLU A 1 390 ? 0.590 -5.421 -12.310 1.00 97.88 390 GLU A N 1
ATOM 2915 C CA . GLU A 1 390 ? 0.690 -4.239 -13.179 1.00 97.88 390 GLU A CA 1
ATOM 2916 C C . GLU A 1 390 ? -0.634 -4.006 -13.900 1.00 97.88 390 GLU A C 1
ATOM 2918 O O . GLU A 1 390 ? -1.291 -2.999 -13.664 1.00 97.88 390 GLU A O 1
ATOM 2923 N N . LEU A 1 391 ? -1.102 -5.004 -14.656 1.00 97.81 391 LEU A N 1
ATOM 2924 C CA . LEU A 1 391 ? -2.341 -4.909 -15.427 1.00 97.81 391 LEU A CA 1
ATOM 2925 C C . LEU A 1 391 ? -3.569 -4.612 -14.551 1.00 97.81 391 LEU A C 1
ATOM 2927 O O . LEU A 1 391 ? -4.465 -3.877 -14.959 1.00 97.81 391 LEU A O 1
ATOM 2931 N N . ILE A 1 392 ? -3.635 -5.186 -13.347 1.00 98.75 392 ILE A N 1
ATOM 2932 C CA . ILE A 1 392 ? -4.709 -4.893 -12.392 1.00 98.75 392 ILE A CA 1
ATOM 2933 C C . ILE A 1 392 ? -4.665 -3.421 -11.985 1.00 98.75 392 ILE A C 1
ATOM 2935 O O . ILE A 1 392 ? -5.697 -2.758 -12.046 1.00 98.75 392 ILE A O 1
ATOM 2939 N N . LEU A 1 393 ? -3.489 -2.907 -11.615 1.00 98.50 393 LEU A N 1
ATOM 2940 C CA . LEU A 1 393 ? -3.322 -1.510 -11.221 1.00 98.50 393 LEU A CA 1
ATOM 2941 C C . LEU A 1 393 ? -3.624 -0.550 -12.380 1.00 98.50 393 LEU A C 1
ATOM 2943 O O . LEU A 1 393 ? -4.280 0.462 -12.151 1.00 98.50 393 LEU A O 1
ATOM 2947 N N . GLU A 1 394 ? -3.212 -0.874 -13.607 1.00 97.06 394 GLU A N 1
ATOM 2948 C CA . GLU A 1 394 ? -3.525 -0.098 -14.816 1.00 97.06 394 GLU A CA 1
ATOM 2949 C C . GLU A 1 394 ? -5.035 -0.015 -15.077 1.00 97.06 394 GLU A C 1
ATOM 2951 O O . GLU A 1 394 ? -5.573 1.057 -15.357 1.00 97.06 394 GLU A O 1
ATOM 2956 N N . LEU A 1 395 ? -5.739 -1.148 -14.977 1.00 97.88 395 LEU A N 1
ATOM 2957 C CA . LEU A 1 395 ? -7.175 -1.237 -15.250 1.00 97.88 395 LEU A CA 1
ATOM 2958 C C . LEU A 1 395 ? -8.031 -0.520 -14.204 1.00 97.88 395 LEU A C 1
ATOM 2960 O O . LEU A 1 395 ? -9.135 -0.077 -14.529 1.00 97.88 395 LEU A O 1
ATOM 2964 N N . THR A 1 396 ? -7.550 -0.426 -12.964 1.00 98.38 396 THR A N 1
ATOM 2965 C CA . THR A 1 396 ? -8.289 0.187 -11.854 1.00 98.38 396 THR A CA 1
ATOM 2966 C C . THR A 1 396 ? -7.815 1.595 -11.499 1.00 98.38 396 THR A C 1
ATOM 2968 O O . THR A 1 396 ? -8.422 2.229 -10.636 1.00 98.38 396 THR A O 1
ATOM 2971 N N . ALA A 1 397 ? -6.753 2.099 -12.131 1.00 97.88 397 ALA A N 1
ATOM 2972 C CA . ALA A 1 397 ? -6.247 3.443 -11.886 1.00 97.88 397 ALA A CA 1
ATOM 2973 C C . ALA A 1 397 ? -7.275 4.528 -12.249 1.00 97.88 397 ALA A C 1
ATOM 2975 O O . ALA A 1 397 ? -8.100 4.400 -13.158 1.00 97.88 397 ALA A O 1
ATOM 2976 N N . ARG A 1 398 ? -7.211 5.642 -11.521 1.00 97.31 398 ARG A N 1
ATOM 2977 C CA . ARG A 1 398 ? -8.063 6.815 -11.703 1.00 97.31 398 ARG A CA 1
ATOM 2978 C C . ARG A 1 398 ? -7.292 7.891 -12.451 1.00 97.31 398 ARG A C 1
ATOM 2980 O O . ARG A 1 398 ? -6.360 8.482 -11.913 1.00 97.31 398 ARG A O 1
ATOM 2987 N N . TYR A 1 399 ? -7.728 8.163 -13.674 1.00 96.19 399 TYR A N 1
ATOM 2988 C CA . TYR A 1 399 ? -7.113 9.160 -14.552 1.00 96.19 399 TYR A CA 1
ATOM 2989 C C . TYR A 1 399 ? -7.904 10.478 -14.631 1.00 96.19 399 TYR A C 1
ATOM 2991 O O . TYR A 1 399 ? -7.331 11.538 -14.865 1.00 96.19 399 TYR A O 1
ATOM 2999 N N . GLU A 1 400 ? -9.230 10.427 -14.454 1.00 92.19 400 GLU A N 1
ATOM 3000 C CA . GLU A 1 400 ? -10.121 11.573 -14.688 1.00 92.19 400 GLU A CA 1
ATOM 3001 C C . GLU A 1 400 ? -9.742 12.796 -13.837 1.00 92.19 400 GLU A C 1
ATOM 3003 O O . GLU A 1 400 ? -9.676 12.724 -12.609 1.00 92.19 400 GLU A O 1
ATOM 3008 N N . GLY A 1 401 ? -9.536 13.938 -14.499 1.00 88.81 401 GLY A N 1
ATOM 3009 C CA . GLY A 1 401 ? -9.162 15.202 -13.869 1.00 88.81 401 GLY A CA 1
ATOM 3010 C C . GLY A 1 401 ? -7.655 15.378 -13.675 1.00 88.81 401 GLY A C 1
ATOM 3011 O O . GLY A 1 401 ? -7.234 16.433 -13.197 1.00 88.81 401 GLY A O 1
ATOM 3012 N N . MET A 1 402 ? -6.848 14.383 -14.051 1.00 91.56 402 MET A N 1
ATOM 3013 C CA . MET A 1 402 ? -5.388 14.459 -14.021 1.00 91.56 402 MET A CA 1
ATOM 3014 C C . MET A 1 402 ? -4.783 14.795 -15.386 1.00 91.56 402 MET A C 1
ATOM 3016 O O . MET A 1 402 ? -3.603 15.151 -15.459 1.00 91.56 402 MET A O 1
ATOM 3020 N N . GLU A 1 403 ? -5.569 14.733 -16.465 1.00 90.50 403 GLU A N 1
ATOM 3021 C CA . GLU A 1 403 ? -5.117 15.161 -17.781 1.00 90.50 403 GLU A CA 1
ATOM 3022 C C . GLU A 1 403 ? -4.610 16.603 -17.716 1.00 90.50 403 GLU A C 1
ATOM 3024 O O . GLU A 1 403 ? -5.308 17.513 -17.269 1.00 90.50 403 GLU A O 1
ATOM 3029 N N . ASN A 1 404 ? -3.370 16.831 -18.156 1.00 92.94 404 ASN A N 1
ATOM 3030 C CA . ASN A 1 404 ? -2.745 18.157 -18.106 1.00 92.94 404 ASN A CA 1
ATOM 3031 C C . ASN A 1 404 ? -2.665 18.785 -16.689 1.00 92.94 404 ASN A C 1
ATOM 3033 O O . ASN A 1 404 ? -2.476 19.997 -16.568 1.00 92.94 404 ASN A O 1
ATOM 3037 N N . SER A 1 405 ? -2.770 17.987 -15.621 1.00 93.56 405 SER A N 1
ATOM 3038 C CA . SER A 1 405 ? -2.652 18.450 -14.235 1.00 93.56 405 SER A CA 1
ATOM 3039 C C . SER A 1 405 ? -1.215 18.317 -13.739 1.00 93.56 405 SER A C 1
ATOM 3041 O O . SER A 1 405 ? -0.691 17.214 -13.588 1.00 93.56 405 SER A O 1
ATOM 3043 N N . CYS A 1 406 ? -0.565 19.448 -13.470 1.00 91.44 406 CYS A N 1
ATOM 3044 C CA . CYS A 1 406 ? 0.816 19.493 -13.005 1.00 91.44 406 CYS A CA 1
ATOM 3045 C C . CYS A 1 406 ? 0.973 20.399 -11.799 1.00 91.44 406 CYS A C 1
ATOM 3047 O O . CYS A 1 406 ? 0.318 21.433 -11.685 1.00 91.44 406 CYS A O 1
ATOM 3049 N N . GLU A 1 407 ? 1.904 20.016 -10.936 1.00 90.31 407 GLU A N 1
ATOM 3050 C CA . GLU A 1 407 ? 2.306 20.806 -9.787 1.00 90.31 407 GLU A CA 1
ATOM 3051 C C . GLU A 1 407 ? 2.757 22.220 -10.188 1.00 90.31 407 GLU A C 1
ATOM 3053 O O . GLU A 1 407 ? 3.467 22.433 -11.180 1.00 90.31 407 GLU A O 1
ATOM 3058 N N . ASP A 1 408 ? 2.373 23.198 -9.367 1.00 81.69 408 ASP A N 1
ATOM 3059 C CA . ASP A 1 408 ? 2.792 24.584 -9.525 1.00 81.69 408 ASP A CA 1
ATOM 3060 C C . ASP A 1 408 ? 4.323 24.704 -9.573 1.00 81.69 408 ASP A C 1
ATOM 3062 O O . ASP A 1 408 ? 5.050 24.216 -8.709 1.00 81.69 408 ASP A O 1
ATOM 3066 N N . GLY A 1 409 ? 4.826 25.429 -10.573 1.00 73.12 409 GLY A N 1
ATOM 3067 C CA . GLY A 1 409 ? 6.267 25.615 -10.764 1.00 73.12 409 GLY A CA 1
ATOM 3068 C C . GLY A 1 409 ? 6.936 24.554 -11.639 1.00 73.12 409 GLY A C 1
ATOM 3069 O O . GLY A 1 409 ? 8.151 24.631 -11.820 1.00 73.12 409 GLY A O 1
ATOM 3070 N N . ASN A 1 410 ? 6.170 23.636 -12.239 1.00 79.62 410 ASN A N 1
ATOM 3071 C CA . ASN A 1 410 ? 6.650 22.752 -13.297 1.00 79.62 410 ASN A CA 1
ATOM 3072 C C . ASN A 1 410 ? 7.050 23.552 -14.555 1.00 79.62 410 ASN A C 1
ATOM 3074 O O . ASN A 1 410 ? 6.227 23.876 -15.407 1.00 79.62 410 ASN A O 1
ATOM 3078 N N . GLY A 1 411 ? 8.316 23.968 -14.622 1.00 79.12 411 GLY A N 1
ATOM 3079 C CA . GLY A 1 411 ? 8.818 24.859 -15.673 1.00 79.12 411 GLY A CA 1
ATOM 3080 C C . GLY A 1 411 ? 9.222 24.158 -16.972 1.00 79.12 411 GLY A C 1
ATOM 3081 O O . GLY A 1 411 ? 9.291 24.821 -18.008 1.00 79.12 411 GLY A O 1
ATOM 3082 N N . ASP A 1 412 ? 9.493 22.854 -16.909 1.00 84.25 412 ASP A N 1
ATOM 3083 C CA . ASP A 1 412 ? 9.964 22.053 -18.045 1.00 84.25 412 ASP A CA 1
ATOM 3084 C C . ASP A 1 412 ? 8.803 21.567 -18.924 1.00 84.25 412 ASP A C 1
ATOM 3086 O O . ASP A 1 412 ? 8.969 21.410 -20.131 1.00 84.25 412 ASP A O 1
ATOM 3090 N N . ASP A 1 413 ? 7.621 21.385 -18.339 1.00 88.38 413 ASP A N 1
ATOM 3091 C CA . ASP A 1 413 ? 6.447 20.812 -18.988 1.00 88.38 413 ASP A CA 1
ATOM 3092 C C . ASP A 1 413 ? 5.247 21.754 -18.863 1.00 88.38 413 ASP A C 1
ATOM 3094 O O . ASP A 1 413 ? 4.859 22.169 -17.772 1.00 88.38 413 ASP A O 1
ATOM 3098 N N . SER A 1 414 ? 4.664 22.124 -20.006 1.00 86.50 414 SER A N 1
ATOM 3099 C CA . SER A 1 414 ? 3.557 23.076 -20.055 1.00 86.50 414 SER A CA 1
ATOM 3100 C C . SER A 1 414 ? 2.196 22.478 -19.723 1.00 86.50 414 SER A C 1
ATOM 3102 O O . SER A 1 414 ? 1.247 23.256 -19.613 1.00 86.50 414 SER A O 1
ATOM 3104 N N . CYS A 1 415 ? 2.102 21.145 -19.619 1.00 91.38 415 CYS A N 1
ATOM 3105 C CA . CYS A 1 415 ? 0.917 20.389 -19.210 1.00 91.38 415 CYS A CA 1
ATOM 3106 C C . CYS A 1 415 ? -0.362 20.912 -19.865 1.00 91.38 415 CYS A C 1
ATOM 3108 O O . CYS A 1 415 ? -1.238 21.476 -19.218 1.00 91.38 415 CYS A O 1
ATOM 3110 N N . ASN A 1 416 ? -0.403 20.853 -21.194 1.00 91.81 416 ASN A N 1
ATOM 3111 C CA . ASN A 1 416 ? -1.519 21.366 -21.993 1.00 91.81 416 ASN A CA 1
ATOM 3112 C C . ASN A 1 416 ? -1.660 20.670 -23.357 1.00 91.81 416 ASN A C 1
ATOM 3114 O O . ASN A 1 416 ? -2.314 21.203 -24.258 1.00 91.81 416 ASN A O 1
ATOM 3118 N N . ASP A 1 417 ? -1.007 19.524 -23.522 1.00 91.81 417 ASP A N 1
ATOM 3119 C CA . ASP A 1 417 ? -0.843 18.799 -24.781 1.00 91.81 417 ASP A CA 1
ATOM 3120 C C . ASP A 1 417 ? -1.338 17.343 -24.715 1.00 91.81 417 ASP A C 1
ATOM 3122 O O . ASP A 1 417 ? -1.330 16.659 -25.742 1.00 91.81 417 ASP A O 1
ATOM 3126 N N . ILE A 1 418 ? -1.853 16.888 -23.564 1.00 93.25 418 ILE A N 1
ATOM 3127 C CA . ILE A 1 418 ? -2.745 15.726 -23.532 1.00 93.25 418 ILE A CA 1
ATOM 3128 C C . ILE A 1 418 ? -4.082 16.144 -24.161 1.00 93.25 418 ILE A C 1
ATOM 3130 O O . ILE A 1 418 ? -4.656 17.162 -23.756 1.00 93.25 418 ILE A O 1
ATOM 3134 N N . PRO A 1 419 ? -4.592 15.413 -25.166 1.00 92.12 419 PRO A N 1
ATOM 3135 C CA . PRO A 1 419 ? -5.892 15.701 -25.755 1.00 92.12 419 PRO A CA 1
ATOM 3136 C C . PRO A 1 419 ? -7.021 15.465 -24.743 1.00 92.12 419 PRO A C 1
ATOM 3138 O O . PRO A 1 419 ? -6.903 14.630 -23.856 1.00 92.12 419 PRO A O 1
ATOM 3141 N N . GLU A 1 420 ? -8.155 16.148 -24.924 1.00 87.75 420 GLU A N 1
ATOM 3142 C CA . GLU A 1 420 ? -9.342 16.006 -24.056 1.00 87.75 420 GLU A CA 1
ATOM 3143 C C . GLU A 1 420 ? -9.840 14.552 -23.950 1.00 87.75 420 GLU A C 1
ATOM 3145 O O . GLU A 1 420 ? -10.342 14.144 -22.912 1.00 87.75 420 GLU A O 1
ATOM 3150 N N . GLU A 1 421 ? -9.672 13.750 -25.007 1.00 88.75 421 GLU A N 1
ATOM 3151 C CA . GLU A 1 421 ? -10.066 12.333 -25.024 1.00 88.75 421 GLU A CA 1
ATOM 3152 C C . GLU A 1 421 ? -8.963 11.364 -24.552 1.00 88.75 421 GLU A C 1
ATOM 3154 O O . GLU A 1 421 ? -9.168 10.157 -24.682 1.00 88.75 421 GLU A O 1
ATOM 3159 N N . CYS A 1 422 ? -7.845 11.885 -24.018 1.00 92.56 422 CYS A N 1
ATOM 3160 C CA . CYS A 1 422 ? -6.609 11.180 -23.638 1.00 92.56 422 CYS A CA 1
ATOM 3161 C C . CYS A 1 422 ? -6.025 10.280 -24.753 1.00 92.56 422 CYS A C 1
ATOM 3163 O O . CYS A 1 422 ? -6.590 10.142 -25.841 1.00 92.56 422 CYS A O 1
ATOM 3165 N N . TYR A 1 423 ? -4.853 9.686 -24.522 1.00 91.44 423 TYR A N 1
ATOM 3166 C CA . TYR A 1 423 ? -4.381 8.569 -25.348 1.00 91.44 423 TYR A CA 1
ATOM 3167 C C . TYR A 1 423 ? -4.867 7.270 -24.717 1.00 91.44 423 TYR A C 1
ATOM 3169 O O . TYR A 1 423 ? -4.884 7.161 -23.495 1.00 91.44 423 TYR A O 1
ATOM 3177 N N . ARG A 1 424 ? -5.296 6.304 -25.533 1.00 90.94 424 ARG A N 1
ATOM 3178 C CA . ARG A 1 424 ? -5.800 5.015 -25.045 1.00 90.94 424 ARG A CA 1
ATOM 3179 C C . ARG A 1 424 ? -4.795 3.915 -25.329 1.00 90.94 424 ARG A C 1
ATOM 3181 O O . ARG A 1 424 ? -4.439 3.745 -26.495 1.00 90.94 424 ARG A O 1
ATOM 3188 N N . SER A 1 425 ? -4.405 3.172 -24.298 1.00 88.62 425 SER A N 1
ATOM 3189 C CA . SER A 1 425 ? -3.635 1.940 -24.478 1.00 88.62 425 SER A CA 1
ATOM 3190 C C . SER A 1 425 ? -4.539 0.804 -24.970 1.00 88.62 425 SER A C 1
ATOM 3192 O O . SER A 1 425 ? -5.756 0.965 -25.150 1.00 88.62 425 SER A O 1
ATOM 3194 N N . SER A 1 426 ? -3.961 -0.373 -25.189 1.00 84.12 426 SER A N 1
ATOM 3195 C CA . SER A 1 426 ? -4.695 -1.578 -25.592 1.00 84.12 426 SER A CA 1
ATOM 3196 C C . SER A 1 426 ? -5.667 -2.097 -24.522 1.00 84.12 426 SER A C 1
ATOM 3198 O O . SER A 1 426 ? -6.631 -2.781 -24.874 1.00 84.12 426 SER A O 1
ATOM 3200 N N . THR A 1 427 ? -5.516 -1.700 -23.250 1.00 89.00 427 THR A N 1
ATOM 3201 C CA . THR A 1 427 ? -6.533 -1.942 -22.206 1.00 89.00 427 THR A CA 1
ATOM 3202 C C . THR A 1 427 ? -7.807 -1.116 -22.423 1.00 89.00 427 THR A C 1
ATOM 3204 O O . THR A 1 427 ? -8.840 -1.365 -21.802 1.00 89.00 427 THR A O 1
ATOM 3207 N N . GLY A 1 428 ? -7.756 -0.120 -23.314 1.00 90.75 428 GLY A N 1
ATOM 3208 C CA . GLY A 1 428 ? -8.829 0.836 -23.564 1.00 90.75 428 GLY A CA 1
ATOM 3209 C C . GLY A 1 428 ? -8.873 1.990 -22.560 1.00 90.75 428 GLY A C 1
ATOM 3210 O O . GLY A 1 428 ? -9.682 2.905 -22.753 1.00 90.75 428 GLY A O 1
ATOM 3211 N N . GLN A 1 429 ? -8.015 1.977 -21.536 1.00 92.62 429 GLN A N 1
ATOM 3212 C CA . GLN A 1 429 ? -7.899 3.035 -20.533 1.00 92.62 429 GLN A CA 1
ATOM 3213 C C . GLN A 1 429 ? -6.985 4.167 -21.003 1.00 92.62 429 GLN A C 1
ATOM 3215 O O . GLN A 1 429 ? -6.196 4.000 -21.935 1.00 92.62 429 GLN A O 1
ATOM 3220 N N . CYS A 1 430 ? -7.121 5.333 -20.368 1.00 94.88 430 CYS A N 1
ATOM 3221 C CA . CYS A 1 430 ? -6.205 6.443 -20.597 1.00 94.88 430 CYS A CA 1
ATOM 3222 C C . CYS A 1 430 ? -4.793 6.066 -20.154 1.00 94.88 430 CYS A C 1
ATOM 3224 O O . CYS A 1 430 ? -4.635 5.471 -19.094 1.00 94.88 430 CYS A O 1
ATOM 3226 N N . HIS A 1 431 ? -3.798 6.432 -20.954 1.00 93.81 431 HIS A N 1
ATOM 3227 C CA . HIS A 1 431 ? -2.387 6.210 -20.676 1.00 93.81 431 HIS A CA 1
ATOM 3228 C C . HIS A 1 431 ? -1.581 7.382 -21.250 1.00 93.81 431 HIS A C 1
ATOM 3230 O O . HIS A 1 431 ? -1.762 7.726 -22.417 1.00 93.81 431 HIS A O 1
ATOM 3236 N N . ASP A 1 432 ? -0.709 8.022 -20.469 1.00 94.38 432 ASP A N 1
ATOM 3237 C CA . ASP A 1 432 ? 0.205 9.043 -20.987 1.00 94.38 432 ASP A CA 1
ATOM 3238 C C . ASP A 1 432 ? 1.625 8.978 -20.404 1.00 94.38 432 ASP A C 1
ATOM 3240 O O . ASP A 1 432 ? 1.905 8.313 -19.410 1.00 94.38 432 ASP A O 1
ATOM 3244 N N . TRP A 1 433 ? 2.535 9.734 -21.021 1.00 94.12 433 TRP A N 1
ATOM 3245 C CA . TRP A 1 433 ? 3.954 9.770 -20.665 1.00 94.12 433 TRP A CA 1
ATOM 3246 C C . TRP A 1 433 ? 4.283 10.469 -19.339 1.00 94.12 433 TRP A C 1
ATOM 3248 O O . TRP A 1 433 ? 5.458 10.540 -18.972 1.00 94.12 433 TRP A O 1
ATOM 3258 N N . ARG A 1 434 ? 3.299 11.042 -18.639 1.00 95.12 434 ARG A N 1
ATOM 3259 C CA . ARG A 1 434 ? 3.483 11.762 -17.369 1.00 95.12 434 ARG A CA 1
ATOM 3260 C C . ARG A 1 434 ? 3.117 10.897 -16.177 1.00 95.12 434 ARG A C 1
ATOM 3262 O O . ARG A 1 434 ? 3.887 10.848 -15.221 1.00 95.12 434 ARG A O 1
ATOM 3269 N N . ILE A 1 435 ? 1.936 10.287 -16.221 1.00 95.31 435 ILE A N 1
ATOM 3270 C CA . ILE A 1 435 ? 1.313 9.612 -15.072 1.00 95.31 435 ILE A CA 1
ATOM 3271 C C . ILE A 1 435 ? 0.919 8.168 -15.357 1.00 95.31 435 ILE A C 1
ATOM 3273 O O . ILE A 1 435 ? 0.318 7.525 -14.495 1.00 95.31 435 ILE A O 1
ATOM 3277 N N . GLY A 1 436 ? 1.229 7.661 -16.548 1.00 95.50 436 GLY A N 1
ATOM 3278 C CA . GLY A 1 436 ? 0.792 6.340 -16.939 1.00 95.50 436 GLY A CA 1
ATOM 3279 C C . GLY A 1 436 ? -0.727 6.279 -17.039 1.00 95.50 436 GLY A C 1
ATOM 3280 O O . GLY A 1 436 ? -1.364 7.169 -17.612 1.00 95.50 436 GLY A O 1
ATOM 3281 N N . HIS A 1 437 ? -1.298 5.251 -16.425 1.00 96.75 437 HIS A N 1
ATOM 3282 C CA . HIS A 1 437 ? -2.732 5.043 -16.274 1.00 96.75 437 HIS A CA 1
ATOM 3283 C C . HIS A 1 437 ? -3.402 5.931 -15.207 1.00 96.75 437 HIS A C 1
ATOM 3285 O O . HIS A 1 437 ? -4.628 5.943 -15.090 1.00 96.75 437 HIS A O 1
ATOM 3291 N N . GLY A 1 438 ? -2.631 6.733 -14.465 1.00 97.12 438 GLY A N 1
ATOM 3292 C CA . GLY A 1 438 ? -3.137 7.656 -13.446 1.00 97.12 438 GLY A CA 1
ATOM 3293 C C . GLY A 1 438 ? -2.930 7.160 -12.016 1.00 97.12 438 GLY A C 1
ATOM 3294 O O . GLY A 1 438 ? -2.095 6.296 -11.757 1.00 97.12 438 GLY A O 1
ATOM 3295 N N . LEU A 1 439 ? -3.659 7.750 -11.068 1.00 98.56 439 LEU A N 1
ATOM 3296 C CA . LEU A 1 439 ? -3.528 7.454 -9.641 1.00 98.56 439 LEU A CA 1
ATOM 3297 C C . LEU A 1 439 ? -4.054 6.050 -9.319 1.00 98.56 439 LEU A C 1
ATOM 3299 O O . LEU A 1 439 ? -5.204 5.731 -9.615 1.00 98.56 439 LEU A O 1
ATOM 3303 N N . THR A 1 440 ? -3.247 5.235 -8.652 1.00 98.31 440 THR A N 1
ATOM 3304 C CA . THR A 1 440 ? -3.645 3.893 -8.212 1.00 98.31 440 THR A CA 1
ATOM 3305 C C . THR A 1 440 ? -4.843 3.885 -7.245 1.00 98.31 440 THR A C 1
ATOM 3307 O O . THR A 1 440 ? -5.059 4.814 -6.462 1.00 98.31 440 THR A O 1
ATOM 3310 N N . ASP A 1 441 ? -5.631 2.805 -7.298 1.00 98.31 441 ASP A N 1
ATOM 3311 C CA . ASP A 1 441 ? -6.827 2.581 -6.473 1.00 98.31 441 ASP A CA 1
ATOM 3312 C C . ASP A 1 441 ? -6.797 1.168 -5.871 1.00 98.31 441 ASP A C 1
ATOM 3314 O O . ASP A 1 441 ? -7.097 0.184 -6.550 1.00 98.31 441 ASP A O 1
ATOM 3318 N N . VAL A 1 442 ? -6.401 1.067 -4.600 1.00 98.50 442 VAL A N 1
ATOM 3319 C CA . VAL A 1 442 ? -6.234 -0.216 -3.899 1.00 98.50 442 VAL A CA 1
ATOM 3320 C C . VAL A 1 442 ? -7.563 -0.944 -3.730 1.00 98.50 442 VAL A C 1
ATOM 3322 O O . VAL A 1 442 ? -7.615 -2.156 -3.921 1.00 98.50 442 VAL A O 1
ATOM 3325 N N . ASP A 1 443 ? -8.638 -0.219 -3.427 1.00 98.19 443 ASP A N 1
ATOM 3326 C CA . ASP A 1 443 ? -9.970 -0.782 -3.188 1.00 98.19 443 ASP A CA 1
ATOM 3327 C C . ASP A 1 443 ? -10.507 -1.517 -4.429 1.00 98.19 443 ASP A C 1
ATOM 3329 O O . ASP A 1 443 ? -10.927 -2.677 -4.379 1.00 98.19 443 ASP A O 1
ATOM 3333 N N . ALA A 1 444 ? -10.416 -0.866 -5.591 1.00 98.69 444 ALA A N 1
ATOM 3334 C CA . ALA A 1 444 ? -10.798 -1.476 -6.860 1.00 98.69 444 ALA A CA 1
ATOM 3335 C C . ALA A 1 444 ? -9.837 -2.606 -7.278 1.00 98.69 444 ALA A C 1
ATOM 3337 O O . ALA A 1 444 ? -10.289 -3.656 -7.748 1.00 98.69 444 ALA A O 1
ATOM 3338 N N . ALA A 1 445 ? -8.527 -2.421 -7.080 1.00 98.81 445 ALA A N 1
ATOM 3339 C CA . ALA A 1 445 ? -7.516 -3.415 -7.428 1.00 98.81 445 ALA A CA 1
ATOM 3340 C C . ALA A 1 445 ? -7.692 -4.720 -6.633 1.00 98.81 445 ALA A C 1
ATOM 3342 O O . ALA A 1 445 ? -7.614 -5.806 -7.210 1.00 98.81 445 ALA A O 1
ATOM 3343 N N . VAL A 1 446 ? -8.000 -4.634 -5.333 1.00 98.81 446 VAL A N 1
ATOM 3344 C CA . VAL A 1 446 ? -8.285 -5.794 -4.472 1.00 98.81 446 VAL A CA 1
ATOM 3345 C C . VAL A 1 446 ? -9.512 -6.554 -4.964 1.00 98.81 446 VAL A C 1
ATOM 3347 O O . VAL A 1 446 ? -9.457 -7.779 -5.095 1.00 98.81 446 VAL A O 1
ATOM 3350 N N . ALA A 1 447 ? -10.599 -5.854 -5.309 1.00 98.81 447 ALA A N 1
ATOM 3351 C CA . ALA A 1 447 ? -11.787 -6.492 -5.875 1.00 98.81 447 ALA A CA 1
ATOM 3352 C C . ALA A 1 447 ? -11.479 -7.228 -7.193 1.00 98.81 447 ALA A C 1
ATOM 3354 O O . ALA A 1 447 ? -11.940 -8.357 -7.396 1.00 98.81 447 ALA A O 1
ATOM 3355 N N . LEU A 1 448 ? -10.680 -6.622 -8.077 1.00 98.88 448 LEU A N 1
ATOM 3356 C CA . LEU A 1 448 ? -10.276 -7.226 -9.348 1.00 98.88 448 LEU A CA 1
ATOM 3357 C C . LEU A 1 448 ? -9.372 -8.450 -9.148 1.00 98.88 448 LEU A C 1
ATOM 3359 O O . LEU A 1 448 ? -9.668 -9.527 -9.675 1.00 98.88 448 LEU A O 1
ATOM 3363 N N . ALA A 1 449 ? -8.322 -8.320 -8.335 1.00 98.69 449 ALA A N 1
ATOM 3364 C CA . ALA A 1 449 ? -7.412 -9.410 -7.994 1.00 98.69 449 ALA A CA 1
ATOM 3365 C C . ALA A 1 449 ? -8.165 -10.589 -7.371 1.00 98.69 449 ALA A C 1
ATOM 3367 O O . ALA A 1 449 ? -8.035 -11.735 -7.812 1.00 98.69 449 ALA A O 1
ATOM 3368 N N . ARG A 1 450 ? -9.028 -10.310 -6.388 1.00 98.31 450 ARG A N 1
ATOM 3369 C CA . ARG A 1 450 ? -9.813 -11.346 -5.722 1.00 98.31 450 ARG A CA 1
ATOM 3370 C C . ARG A 1 450 ? -10.808 -12.013 -6.665 1.00 98.31 450 ARG A C 1
ATOM 3372 O O . ARG A 1 450 ? -11.009 -13.224 -6.580 1.00 98.31 450 ARG A O 1
ATOM 3379 N N . THR A 1 451 ? -11.416 -11.256 -7.576 1.00 98.75 451 THR A N 1
ATOM 3380 C CA . THR A 1 451 ? -12.301 -11.809 -8.610 1.00 98.75 451 THR A CA 1
ATOM 3381 C C . THR A 1 451 ? -11.547 -12.817 -9.471 1.00 98.75 451 THR A C 1
ATOM 3383 O O . THR A 1 451 ? -12.029 -13.934 -9.657 1.00 98.75 451 THR A O 1
ATOM 3386 N N . LEU A 1 452 ? -10.331 -12.483 -9.915 1.00 98.50 452 LEU A N 1
ATOM 3387 C CA . LEU A 1 452 ? -9.487 -13.406 -10.673 1.00 98.50 452 LEU A CA 1
ATOM 3388 C C . LEU A 1 452 ? -9.135 -14.666 -9.868 1.00 98.50 452 LEU A C 1
ATOM 3390 O O . LEU A 1 452 ? -9.247 -15.775 -10.396 1.00 98.50 452 LEU A O 1
ATOM 3394 N N . GLN A 1 453 ? -8.779 -14.518 -8.587 1.00 97.88 453 GLN A N 1
ATOM 3395 C CA . GLN A 1 453 ? -8.511 -15.658 -7.705 1.00 97.88 453 GLN A CA 1
ATOM 3396 C C . GLN A 1 453 ? -9.715 -16.604 -7.628 1.00 97.88 453 GLN A C 1
ATOM 3398 O O . GLN A 1 453 ? -9.549 -17.803 -7.823 1.00 97.88 453 GLN A O 1
ATOM 3403 N N . LEU A 1 454 ? -10.926 -16.079 -7.420 1.00 97.62 454 LEU A N 1
ATOM 3404 C CA . LEU A 1 454 ? -12.158 -16.878 -7.353 1.00 97.62 454 LEU A CA 1
ATOM 3405 C C . LEU A 1 454 ? -12.497 -17.572 -8.675 1.00 97.62 454 LEU A C 1
ATOM 3407 O O . LEU A 1 454 ? -13.108 -18.638 -8.682 1.00 97.62 454 LEU A O 1
ATOM 3411 N N . MET A 1 455 ? -12.130 -16.974 -9.808 1.00 97.38 455 MET A N 1
ATOM 3412 C CA . MET A 1 455 ? -12.315 -17.605 -11.114 1.00 97.38 455 MET A CA 1
ATOM 3413 C C . MET A 1 455 ? -11.363 -18.783 -11.318 1.00 97.38 455 MET A C 1
ATOM 3415 O O . MET A 1 455 ? -11.775 -19.792 -11.903 1.00 97.38 455 MET A O 1
ATOM 3419 N N . ARG A 1 456 ? -10.125 -18.654 -10.824 1.00 97.31 456 ARG A N 1
ATOM 3420 C CA . ARG A 1 456 ? -9.028 -19.623 -10.953 1.00 97.31 456 ARG A CA 1
ATOM 3421 C C . ARG A 1 456 ? -9.100 -20.778 -9.958 1.00 97.31 456 ARG A C 1
ATOM 3423 O O . ARG A 1 456 ? -8.827 -21.908 -10.352 1.00 97.31 456 ARG A O 1
ATOM 3430 N N . ASP A 1 457 ? -9.467 -20.496 -8.718 1.00 96.19 457 ASP A N 1
ATOM 3431 C CA . ASP A 1 457 ? -9.560 -21.424 -7.589 1.00 96.19 457 ASP A CA 1
ATOM 3432 C C . ASP A 1 457 ? -11.002 -21.388 -7.060 1.00 96.19 457 ASP A C 1
ATOM 3434 O O . ASP A 1 457 ? -11.378 -20.565 -6.223 1.00 96.19 457 ASP A O 1
ATOM 3438 N N . GLN A 1 458 ? -11.854 -22.222 -7.661 1.00 92.44 458 GLN A N 1
ATOM 3439 C CA . GLN A 1 458 ? -13.303 -22.176 -7.433 1.00 92.44 458 GLN A CA 1
ATOM 3440 C C . GLN A 1 458 ? -13.739 -22.993 -6.216 1.00 92.44 458 GLN A C 1
ATOM 3442 O O . GLN A 1 458 ? -14.850 -22.788 -5.718 1.00 92.44 458 GLN A O 1
ATOM 3447 N N . ASP A 1 459 ? -12.918 -23.945 -5.770 1.00 91.19 459 ASP A N 1
ATOM 3448 C CA . ASP A 1 459 ? -13.186 -24.736 -4.572 1.00 91.19 459 ASP A CA 1
ATOM 3449 C C . ASP A 1 459 ? -12.503 -24.172 -3.313 1.00 91.19 459 ASP A C 1
ATOM 3451 O O . ASP A 1 459 ? -12.905 -24.533 -2.202 1.00 91.19 459 ASP A O 1
ATOM 3455 N N . GLY A 1 460 ? -11.593 -23.206 -3.482 1.00 89.50 460 GLY A N 1
ATOM 3456 C CA . GLY A 1 460 ? -10.978 -22.434 -2.412 1.00 89.50 460 GLY A CA 1
ATOM 3457 C C . GLY A 1 460 ? -9.930 -23.224 -1.639 1.00 89.50 460 GLY A C 1
ATOM 3458 O O . GLY A 1 460 ? -9.729 -22.953 -0.452 1.00 89.50 460 GLY A O 1
ATOM 3459 N N . ASP A 1 461 ? -9.309 -24.229 -2.262 1.00 90.94 461 ASP A N 1
ATOM 3460 C CA . ASP A 1 461 ? -8.275 -25.048 -1.629 1.00 90.94 461 ASP A CA 1
ATOM 3461 C C . ASP A 1 461 ? -6.855 -24.455 -1.758 1.00 90.94 461 ASP A C 1
ATOM 3463 O O . ASP A 1 461 ? -5.901 -24.988 -1.179 1.00 90.94 461 ASP A O 1
ATOM 3467 N N . GLY A 1 462 ? -6.728 -23.318 -2.455 1.00 86.88 462 GLY A N 1
ATOM 3468 C CA . GLY A 1 462 ? -5.473 -22.620 -2.717 1.00 86.88 462 GLY A CA 1
ATOM 3469 C C . GLY A 1 462 ? -4.742 -23.116 -3.967 1.00 86.88 462 GLY A C 1
ATOM 3470 O O . GLY A 1 462 ? -3.649 -22.626 -4.268 1.00 86.88 462 GLY A O 1
ATOM 3471 N N . ILE A 1 463 ? -5.300 -24.084 -4.698 1.00 90.12 463 ILE A N 1
ATOM 3472 C CA . ILE A 1 463 ? -4.741 -24.633 -5.930 1.00 90.12 463 ILE A CA 1
ATOM 3473 C C . ILE A 1 463 ? -5.499 -24.054 -7.128 1.00 90.12 463 ILE A C 1
ATOM 3475 O O . ILE A 1 463 ? -6.721 -24.010 -7.192 1.00 90.12 463 ILE A O 1
ATOM 3479 N N . VAL A 1 464 ? -4.750 -23.607 -8.136 1.00 92.94 464 VAL A N 1
ATOM 3480 C CA . VAL A 1 464 ? -5.345 -23.092 -9.373 1.00 92.94 464 VAL A CA 1
ATOM 3481 C C . VAL A 1 464 ? -5.906 -24.245 -10.211 1.00 92.94 464 VAL A C 1
ATOM 3483 O O . VAL A 1 464 ? -5.155 -25.015 -10.813 1.00 92.94 464 VAL A O 1
ATOM 3486 N N . ASP A 1 465 ? -7.231 -24.305 -10.308 1.00 92.81 465 ASP A N 1
ATOM 3487 C CA . ASP A 1 465 ? -7.982 -25.253 -11.137 1.00 92.81 465 ASP A CA 1
ATOM 3488 C C . ASP A 1 465 ? -8.194 -24.768 -12.573 1.00 92.81 465 ASP A C 1
ATOM 3490 O O . ASP A 1 465 ? -8.304 -25.567 -13.512 1.00 92.81 465 ASP A O 1
ATOM 3494 N N . ARG A 1 466 ? -8.339 -23.449 -12.733 1.00 95.06 466 ARG A N 1
ATOM 3495 C CA . ARG A 1 466 ? -8.799 -22.790 -13.961 1.00 95.06 466 ARG A CA 1
ATOM 3496 C C . ARG A 1 466 ? -7.829 -21.702 -14.424 1.00 95.06 466 ARG A C 1
ATOM 3498 O O . ARG A 1 466 ? -8.205 -20.528 -14.457 1.00 95.06 466 ARG A O 1
ATOM 3505 N N . PRO A 1 467 ? -6.583 -22.052 -14.787 1.00 94.12 467 PRO A N 1
ATOM 3506 C CA . PRO A 1 467 ? -5.580 -21.069 -15.198 1.00 94.12 467 PRO A CA 1
ATOM 3507 C C . PRO A 1 467 ? -5.959 -20.306 -16.481 1.00 94.12 467 PRO A C 1
ATOM 3509 O O . PRO A 1 467 ? -5.327 -19.310 -16.801 1.00 94.12 467 PRO A O 1
ATOM 3512 N N . GLU A 1 468 ? -6.977 -20.754 -17.225 1.00 94.62 468 GLU A N 1
ATOM 3513 C CA . GLU A 1 468 ? -7.459 -20.109 -18.450 1.00 94.62 468 GLU A CA 1
ATOM 3514 C C . GLU A 1 468 ? -8.199 -18.772 -18.248 1.00 94.62 468 GLU A C 1
ATOM 3516 O O . GLU A 1 468 ? -8.491 -18.090 -19.238 1.00 94.62 468 GLU A O 1
ATOM 3521 N N . TYR A 1 469 ? -8.568 -18.409 -17.015 1.00 96.75 469 TYR A N 1
ATOM 3522 C CA . TYR A 1 469 ? -9.116 -17.080 -16.725 1.00 96.75 469 TYR A CA 1
ATOM 3523 C C . TYR A 1 469 ? -7.989 -16.055 -16.610 1.00 96.75 469 TYR A C 1
ATOM 3525 O O . TYR A 1 469 ? -6.974 -16.297 -15.952 1.00 96.75 469 TYR A O 1
ATOM 3533 N N . THR A 1 470 ? -8.185 -14.912 -17.250 1.00 96.88 470 THR A N 1
ATOM 3534 C CA . THR A 1 470 ? -7.256 -13.787 -17.314 1.00 96.88 470 THR A CA 1
ATOM 3535 C C . THR A 1 470 ? -7.811 -12.605 -16.525 1.00 96.88 470 THR A C 1
ATOM 3537 O O . THR A 1 470 ? -8.992 -12.575 -16.168 1.00 96.88 470 THR A O 1
ATOM 3540 N N . VAL A 1 471 ? -6.966 -11.601 -16.283 1.00 97.75 471 VAL A N 1
ATOM 3541 C CA . VAL A 1 471 ? -7.378 -10.345 -15.637 1.00 97.75 471 VAL A CA 1
ATOM 3542 C C . VAL A 1 471 ? -8.560 -9.698 -16.368 1.00 97.75 471 VAL A C 1
ATOM 3544 O O . VAL A 1 471 ? -9.478 -9.218 -15.714 1.00 97.75 471 VAL A O 1
ATOM 3547 N N . PHE A 1 472 ? -8.604 -9.749 -17.704 1.00 97.06 472 PHE A N 1
ATOM 3548 C CA . PHE A 1 472 ? -9.712 -9.177 -18.476 1.00 97.06 472 PHE A CA 1
ATOM 3549 C C . PHE A 1 472 ? -11.055 -9.871 -18.214 1.00 97.06 472 PHE A C 1
ATOM 3551 O O . PHE A 1 472 ? -12.072 -9.190 -18.125 1.00 97.06 472 PHE A O 1
ATOM 3558 N N . ASP A 1 473 ? -11.084 -11.197 -18.025 1.00 97.25 473 ASP A N 1
ATOM 3559 C CA . ASP A 1 473 ? -12.348 -11.866 -17.681 1.00 97.25 473 ASP A CA 1
ATOM 3560 C C . ASP A 1 473 ? -12.842 -11.462 -16.287 1.00 97.25 473 ASP A C 1
ATOM 3562 O O . ASP A 1 473 ? -14.047 -11.376 -16.051 1.00 97.25 473 ASP A O 1
ATOM 3566 N N . ALA A 1 474 ? -11.912 -11.239 -15.354 1.00 98.19 474 ALA A N 1
ATOM 3567 C CA . ALA A 1 474 ? -12.236 -10.738 -14.026 1.00 98.19 474 ALA A CA 1
ATOM 3568 C C . ALA A 1 474 ? -12.715 -9.279 -14.093 1.00 98.19 474 ALA A C 1
ATOM 3570 O O . ALA A 1 474 ? -13.692 -8.923 -13.433 1.00 98.19 474 ALA A O 1
ATOM 3571 N N . PHE A 1 475 ? -12.089 -8.458 -14.940 1.00 97.81 475 PHE A N 1
ATOM 3572 C CA . PHE A 1 475 ? -12.430 -7.051 -15.144 1.00 97.81 475 PHE A CA 1
ATOM 3573 C C . PHE A 1 475 ? -13.864 -6.851 -15.651 1.00 97.81 475 PHE A C 1
ATOM 3575 O O . PHE A 1 475 ? -14.526 -5.893 -15.265 1.00 97.81 475 PHE A O 1
ATOM 3582 N N . ASP A 1 476 ? -14.402 -7.800 -16.419 1.00 97.31 476 ASP A N 1
ATOM 3583 C CA . ASP A 1 476 ? -15.795 -7.752 -16.879 1.00 97.31 476 ASP A CA 1
ATOM 3584 C C . ASP A 1 476 ? -16.832 -7.819 -15.738 1.00 97.31 476 ASP A C 1
ATOM 3586 O O . ASP A 1 476 ? -17.992 -7.444 -15.939 1.00 97.31 476 ASP A O 1
ATOM 3590 N N . ILE A 1 477 ? -16.461 -8.336 -14.556 1.00 98.00 477 ILE A N 1
ATOM 3591 C CA . ILE A 1 477 ? -17.413 -8.600 -13.462 1.00 98.00 477 ILE A CA 1
ATOM 3592 C C . ILE A 1 477 ? -16.973 -8.105 -12.076 1.00 98.00 477 ILE A C 1
ATOM 3594 O O . ILE A 1 477 ? -17.799 -8.145 -11.159 1.00 98.00 477 ILE A O 1
ATOM 3598 N N . TYR A 1 478 ? -15.733 -7.643 -11.882 1.00 98.50 478 TYR A N 1
ATOM 3599 C CA . TYR A 1 478 ? -15.187 -7.368 -10.542 1.00 98.50 478 TYR A CA 1
ATOM 3600 C C . TYR A 1 478 ? -15.962 -6.306 -9.756 1.00 98.50 478 TYR A C 1
ATOM 3602 O O . TYR A 1 478 ? -16.121 -6.445 -8.545 1.00 98.50 478 TYR A O 1
ATOM 3610 N N . GLU A 1 479 ? -16.513 -5.288 -10.428 1.00 98.25 479 GLU A N 1
ATOM 3611 C CA . GLU A 1 479 ? -17.294 -4.228 -9.776 1.00 98.25 479 GLU A CA 1
ATOM 3612 C C . GLU A 1 479 ? -18.493 -4.793 -9.000 1.00 98.25 479 GLU A C 1
ATOM 3614 O O . GLU A 1 479 ? -18.913 -4.224 -7.996 1.00 98.25 479 GLU A O 1
ATOM 3619 N N . SER A 1 480 ? -19.027 -5.949 -9.417 1.00 97.62 480 SER A N 1
ATOM 3620 C CA . SER A 1 480 ? -20.127 -6.619 -8.712 1.00 97.62 480 SER A CA 1
ATOM 3621 C C . SER A 1 480 ? -19.742 -7.142 -7.323 1.00 97.62 480 SER A C 1
ATOM 3623 O O . SER A 1 480 ? -20.629 -7.384 -6.504 1.00 97.62 480 SER A O 1
ATOM 3625 N N . MET A 1 481 ? -18.441 -7.279 -7.041 1.00 97.44 481 MET A N 1
ATOM 3626 C CA . MET A 1 481 ? -17.927 -7.568 -5.705 1.00 97.44 481 MET A CA 1
ATOM 3627 C C . MET A 1 481 ? -18.116 -6.373 -4.767 1.00 97.44 481 MET A C 1
ATOM 3629 O O . MET A 1 481 ? -18.306 -6.552 -3.570 1.00 97.44 481 MET A O 1
ATOM 3633 N N . MET A 1 482 ? -18.061 -5.146 -5.280 1.00 97.81 482 MET A N 1
ATOM 3634 C CA . MET A 1 482 ? -18.050 -3.941 -4.457 1.00 97.81 482 MET A CA 1
ATOM 3635 C C . MET A 1 482 ? -19.483 -3.504 -4.148 1.00 97.81 482 MET A C 1
ATOM 3637 O O . MET A 1 482 ? -20.154 -2.862 -4.953 1.00 97.81 482 MET A O 1
ATOM 3641 N N . THR A 1 483 ? -19.968 -3.838 -2.953 1.00 96.25 483 THR A N 1
ATOM 3642 C CA . THR A 1 483 ? -21.348 -3.540 -2.535 1.00 96.25 483 THR A CA 1
ATOM 3643 C C . THR A 1 483 ? -21.395 -2.870 -1.161 1.00 96.25 483 THR A C 1
ATOM 3645 O O . THR A 1 483 ? -20.369 -2.540 -0.570 1.00 96.25 483 THR A O 1
ATOM 3648 N N . THR A 1 484 ? -22.598 -2.634 -0.647 1.00 96.62 484 THR A N 1
ATOM 3649 C CA . THR A 1 484 ? -22.856 -2.228 0.736 1.00 96.62 484 THR A CA 1
ATOM 3650 C C . THR A 1 484 ? -23.811 -3.235 1.357 1.00 96.62 484 THR A C 1
ATOM 3652 O O . THR A 1 484 ? -24.856 -3.542 0.781 1.00 96.62 484 THR A O 1
ATOM 3655 N N . VAL A 1 485 ? -23.471 -3.737 2.541 1.00 96.06 485 VAL A N 1
ATOM 3656 C CA . VAL A 1 485 ? -24.263 -4.745 3.254 1.00 96.06 485 VAL A CA 1
ATOM 3657 C C . VAL A 1 485 ? -24.725 -4.213 4.604 1.00 96.06 485 VAL A C 1
ATOM 3659 O O . VAL A 1 485 ? -24.024 -3.438 5.253 1.00 96.06 485 VAL A O 1
ATOM 3662 N N . SER A 1 486 ? -25.907 -4.655 5.036 1.00 96.69 486 SER A N 1
ATOM 3663 C CA . SER A 1 486 ? -26.409 -4.434 6.394 1.00 96.69 486 SER A CA 1
ATOM 3664 C C . SER A 1 486 ? -26.308 -5.735 7.184 1.00 96.69 486 SER A C 1
ATOM 3666 O O . SER A 1 486 ? -26.959 -6.725 6.848 1.00 96.69 486 SER A O 1
ATOM 3668 N N . ILE A 1 487 ? -25.484 -5.729 8.226 1.00 96.50 487 ILE A N 1
ATOM 3669 C CA . ILE A 1 487 ? -25.112 -6.908 9.005 1.00 96.50 487 ILE A CA 1
ATOM 3670 C C . ILE A 1 487 ? -25.743 -6.796 10.393 1.00 96.50 487 ILE A C 1
ATOM 3672 O O . ILE A 1 487 ? -25.252 -6.012 11.208 1.00 96.50 487 ILE A O 1
ATOM 3676 N N . PRO A 1 488 ? -26.813 -7.553 10.690 1.00 96.06 488 PRO A N 1
ATOM 3677 C CA . PRO A 1 488 ? -27.327 -7.639 12.048 1.00 96.06 488 PRO A CA 1
ATOM 3678 C C . PRO A 1 488 ? -26.338 -8.408 12.930 1.00 96.06 488 PRO A C 1
ATOM 3680 O O . PRO A 1 488 ? -25.768 -9.418 12.506 1.00 96.06 488 PRO A O 1
ATOM 3683 N N . THR A 1 489 ? -26.151 -7.950 14.163 1.00 94.88 489 THR A N 1
ATOM 3684 C CA . THR A 1 489 ? -25.293 -8.602 15.156 1.00 94.88 489 THR A CA 1
ATOM 3685 C C . THR A 1 489 ? -26.073 -8.859 16.441 1.00 94.88 489 THR A C 1
ATOM 3687 O O . THR A 1 489 ? -26.965 -8.101 16.822 1.00 94.88 489 THR A O 1
ATOM 3690 N N . ASN A 1 490 ? -25.753 -9.966 17.110 1.00 95.38 490 ASN A N 1
ATOM 3691 C CA . ASN A 1 490 ? -26.397 -10.357 18.363 1.00 95.38 490 ASN A CA 1
ATOM 3692 C C . ASN A 1 490 ? -25.531 -9.922 19.547 1.00 95.38 490 ASN A C 1
ATOM 3694 O O . ASN A 1 490 ? -24.956 -10.745 20.256 1.00 95.38 490 ASN A O 1
ATOM 3698 N N . THR A 1 491 ? -25.366 -8.608 19.672 1.00 96.12 491 THR A N 1
ATOM 3699 C CA . THR A 1 491 ? -24.620 -7.946 20.742 1.00 96.12 491 THR A CA 1
ATOM 3700 C C . THR A 1 491 ? -25.093 -6.501 20.867 1.00 96.12 491 THR A C 1
ATOM 3702 O O . THR A 1 491 ? -25.576 -5.915 19.899 1.00 96.12 491 THR A O 1
ATOM 3705 N N . ASP A 1 492 ? -24.949 -5.925 22.051 1.00 97.25 492 ASP A N 1
ATOM 3706 C CA . ASP A 1 492 ? -25.103 -4.498 22.342 1.00 97.25 492 ASP A CA 1
ATOM 3707 C C . ASP A 1 492 ? -23.758 -3.767 22.432 1.00 97.25 492 ASP A C 1
ATOM 3709 O O . ASP A 1 492 ? -23.730 -2.572 22.727 1.00 97.25 492 ASP A O 1
ATOM 3713 N N . ARG A 1 493 ? -22.644 -4.467 22.184 1.00 97.12 493 ARG A N 1
ATOM 3714 C CA . ARG A 1 493 ? -21.297 -3.918 22.314 1.00 97.12 493 ARG A CA 1
ATOM 3715 C C . ARG A 1 493 ? -20.542 -3.847 20.997 1.00 97.12 493 ARG A C 1
ATOM 3717 O O . ARG A 1 493 ? -20.567 -4.766 20.175 1.00 97.12 493 ARG A O 1
ATOM 3724 N N . ILE A 1 494 ? -19.816 -2.747 20.861 1.00 96.69 494 ILE A N 1
ATOM 3725 C CA . ILE A 1 494 ? -18.900 -2.443 19.765 1.00 96.69 494 ILE A CA 1
ATOM 3726 C C . ILE A 1 494 ? -17.514 -2.249 20.374 1.00 96.69 494 ILE A C 1
ATOM 3728 O O . ILE A 1 494 ? -17.406 -1.737 21.486 1.00 96.69 494 ILE A O 1
ATOM 3732 N N . ARG A 1 495 ? -16.466 -2.660 19.671 1.00 95.56 495 ARG A N 1
ATOM 3733 C CA . ARG A 1 495 ? -15.077 -2.600 20.108 1.00 95.56 495 ARG A CA 1
ATOM 3734 C C . ARG A 1 495 ? -14.195 -1.968 19.038 1.00 95.56 495 ARG A C 1
ATOM 3736 O O . ARG A 1 495 ? -14.423 -2.182 17.850 1.00 95.56 495 ARG A O 1
ATOM 3743 N N . HIS A 1 496 ? -13.185 -1.247 19.502 1.00 95.25 496 HIS A N 1
ATOM 3744 C CA . HIS A 1 496 ? -12.003 -0.839 18.749 1.00 95.25 496 HIS A CA 1
ATOM 3745 C C . HIS A 1 496 ? -10.773 -1.082 19.620 1.00 95.25 496 HIS A C 1
ATOM 3747 O O . HIS A 1 496 ? -10.837 -0.871 20.834 1.00 95.25 496 HIS A O 1
ATOM 3753 N N . ALA A 1 497 ? -9.664 -1.530 19.043 1.00 93.88 497 ALA A N 1
ATOM 3754 C CA . ALA A 1 497 ? -8.444 -1.763 19.803 1.00 93.88 497 ALA A CA 1
ATOM 3755 C C . ALA A 1 497 ? -7.205 -1.450 18.974 1.00 93.88 497 ALA A C 1
ATOM 3757 O O . ALA A 1 497 ? -7.167 -1.684 17.772 1.00 93.88 497 ALA A O 1
ATOM 3758 N N . TRP A 1 498 ? -6.168 -0.966 19.648 1.00 92.81 498 TRP A N 1
ATOM 3759 C CA . TRP A 1 498 ? -4.877 -0.711 19.029 1.00 92.81 498 TRP A CA 1
ATOM 3760 C C . TRP A 1 498 ? -3.742 -0.961 20.010 1.00 92.81 498 TRP A C 1
ATOM 3762 O O . TRP A 1 498 ? -3.916 -1.022 21.233 1.00 92.81 498 TRP A O 1
ATOM 3772 N N . LYS A 1 499 ? -2.548 -1.091 19.448 1.00 91.06 499 LYS A N 1
ATOM 3773 C CA . LYS A 1 499 ? -1.292 -1.074 20.183 1.00 91.06 499 LYS A CA 1
ATOM 3774 C C . LYS A 1 499 ? -0.468 0.132 19.752 1.00 91.06 499 LYS A C 1
ATOM 3776 O O . LYS A 1 499 ? -0.783 0.798 18.768 1.00 91.06 499 LYS A O 1
ATOM 3781 N N . GLY A 1 500 ? 0.569 0.412 20.518 1.00 89.69 500 GLY A N 1
ATOM 3782 C CA . GLY A 1 500 ? 1.574 1.387 20.146 1.00 89.69 500 GLY A CA 1
ATOM 3783 C C . GLY A 1 500 ? 2.787 1.288 21.048 1.00 89.69 500 GLY A C 1
ATOM 3784 O O . GLY A 1 500 ? 2.850 0.463 21.968 1.00 89.69 500 GLY A O 1
ATOM 3785 N N . ASP A 1 501 ? 3.759 2.140 20.769 1.00 87.06 501 ASP A N 1
ATOM 3786 C CA . ASP A 1 501 ? 4.968 2.267 21.557 1.00 87.06 501 ASP A CA 1
ATOM 3787 C C . ASP A 1 501 ? 5.192 3.730 21.909 1.00 87.06 501 ASP A C 1
ATOM 3789 O O . ASP A 1 501 ? 5.499 4.550 21.043 1.00 87.06 501 ASP A O 1
ATOM 3793 N N . TRP A 1 502 ? 5.012 4.055 23.189 1.00 86.62 502 TRP A N 1
ATOM 3794 C CA . TRP A 1 502 ? 5.207 5.413 23.665 1.00 86.62 502 TRP A CA 1
ATOM 3795 C C . TRP A 1 502 ? 6.690 5.637 23.907 1.00 86.62 502 TRP A C 1
ATOM 3797 O O . TRP A 1 502 ? 7.311 4.960 24.735 1.00 86.62 502 TRP A O 1
ATOM 3807 N N . ASN A 1 503 ? 7.259 6.623 23.222 1.00 77.81 503 ASN A N 1
ATOM 3808 C CA . ASN A 1 503 ? 8.698 6.815 23.231 1.00 77.81 503 ASN A CA 1
ATOM 3809 C C . ASN A 1 503 ? 9.106 8.122 23.906 1.00 77.81 503 ASN A C 1
ATOM 3811 O O . ASN A 1 503 ? 8.543 9.185 23.653 1.00 77.81 503 ASN A O 1
ATOM 3815 N N . HIS A 1 504 ? 10.164 8.053 24.716 1.00 71.50 504 HIS A N 1
ATOM 3816 C CA . HIS A 1 504 ? 10.782 9.203 25.369 1.00 71.50 504 HIS A CA 1
ATOM 3817 C C . HIS A 1 504 ? 12.269 9.288 25.045 1.00 71.50 504 HIS A C 1
ATOM 3819 O O . HIS A 1 504 ? 13.057 8.388 25.357 1.00 71.50 504 HIS A O 1
ATOM 3825 N N . PHE A 1 505 ? 12.654 10.415 24.450 1.00 68.56 505 PHE A N 1
ATOM 3826 C CA . PHE A 1 505 ? 13.989 10.637 23.918 1.00 68.56 505 PHE A CA 1
ATOM 3827 C C . PHE A 1 505 ? 14.704 11.775 24.641 1.00 68.56 505 PHE A C 1
ATOM 3829 O O . PHE A 1 505 ? 14.147 12.858 24.830 1.00 68.56 505 PHE A O 1
ATOM 3836 N N . ASN A 1 506 ? 15.977 11.560 24.981 1.00 59.03 506 ASN A N 1
ATOM 3837 C CA . ASN A 1 506 ? 16.866 12.609 25.469 1.00 59.03 506 ASN A CA 1
ATOM 3838 C C . ASN A 1 506 ? 17.964 12.878 24.435 1.00 59.03 506 ASN A C 1
ATOM 3840 O O . ASN A 1 506 ? 18.850 12.050 24.228 1.00 59.03 506 ASN A O 1
ATOM 3844 N N . ASN A 1 507 ? 17.931 14.055 23.809 1.00 54.66 507 ASN A N 1
ATOM 3845 C CA . ASN A 1 507 ? 18.995 14.489 22.916 1.00 54.66 507 ASN A CA 1
ATOM 3846 C C . ASN A 1 507 ? 20.231 14.853 23.752 1.00 54.66 507 ASN A C 1
ATOM 3848 O O . ASN A 1 507 ? 20.343 15.977 24.248 1.00 54.66 507 ASN A O 1
ATOM 3852 N N . GLY A 1 508 ? 21.178 13.921 23.886 1.00 46.41 508 GLY A N 1
ATOM 3853 C CA . GLY A 1 508 ? 22.378 14.081 24.714 1.00 46.41 508 GLY A CA 1
ATOM 3854 C C . GLY A 1 508 ? 23.251 15.297 24.365 1.00 46.41 508 GLY A C 1
ATOM 3855 O O . GLY A 1 508 ? 24.019 15.760 25.211 1.00 46.41 508 GLY A O 1
ATOM 3856 N N . GLN A 1 509 ? 23.114 15.863 23.159 1.00 48.00 509 GLN A N 1
ATOM 3857 C CA . GLN A 1 509 ? 23.904 17.004 22.691 1.00 48.00 509 GLN A CA 1
ATOM 3858 C C . GLN A 1 509 ? 23.298 18.368 23.075 1.00 48.00 509 GLN A C 1
ATOM 3860 O O . GLN A 1 509 ? 24.035 19.335 23.280 1.00 48.00 509 GLN A O 1
ATOM 3865 N N . THR A 1 510 ? 21.967 18.458 23.195 1.00 53.97 510 THR A N 1
ATOM 3866 C CA . THR A 1 510 ? 21.240 19.711 23.496 1.00 53.97 510 THR A CA 1
ATOM 3867 C C . THR A 1 510 ? 20.482 19.681 24.827 1.00 53.97 510 THR A C 1
ATOM 3869 O O . THR A 1 510 ? 20.128 20.739 25.349 1.00 53.97 510 THR A O 1
ATOM 3872 N N . GLY A 1 511 ? 20.253 18.492 25.392 1.00 54.38 511 GLY A N 1
ATOM 3873 C CA . GLY A 1 511 ? 19.382 18.254 26.543 1.00 54.38 511 GLY A CA 1
ATOM 3874 C C . GLY A 1 511 ? 17.888 18.407 26.234 1.00 54.38 511 GLY A C 1
ATOM 3875 O O . GLY A 1 511 ? 17.094 18.497 27.169 1.00 54.38 511 GLY A O 1
ATOM 3876 N N . ALA A 1 512 ? 17.508 18.502 24.953 1.00 57.16 512 ALA A N 1
ATOM 3877 C CA . ALA A 1 512 ? 16.112 18.556 24.532 1.00 57.16 512 ALA A CA 1
ATOM 3878 C C . ALA A 1 512 ? 15.437 17.189 24.713 1.00 57.16 512 ALA A C 1
ATOM 3880 O O . ALA A 1 512 ? 16.042 16.149 24.444 1.00 57.16 512 ALA A O 1
ATOM 3881 N N . VAL A 1 513 ? 14.187 17.218 25.170 1.00 60.09 513 VAL A N 1
ATOM 3882 C CA . VAL A 1 513 ? 13.364 16.033 25.417 1.00 60.09 513 VAL A CA 1
ATOM 3883 C C . VAL A 1 513 ? 12.257 15.985 24.374 1.00 60.09 513 VAL A C 1
ATOM 3885 O O . VAL A 1 513 ? 11.581 16.995 24.174 1.00 60.09 513 VAL A O 1
ATOM 3888 N N . TYR A 1 514 ? 12.084 14.828 23.740 1.00 67.00 514 TYR A N 1
ATOM 3889 C CA . TYR A 1 514 ? 11.035 14.573 22.752 1.00 67.00 514 TYR A CA 1
ATOM 3890 C C . TYR A 1 514 ? 10.171 13.398 23.213 1.00 67.00 514 TYR A C 1
ATOM 3892 O O . TYR A 1 514 ? 10.672 12.485 23.875 1.00 67.00 514 TYR A O 1
ATOM 3900 N N . TYR A 1 515 ? 8.889 13.450 22.871 1.00 71.31 515 TYR A N 1
ATOM 3901 C CA . TYR A 1 515 ? 7.921 12.377 23.075 1.00 71.31 515 TYR A CA 1
ATOM 3902 C C . TYR A 1 515 ? 7.141 12.161 21.778 1.00 71.31 515 TYR A C 1
ATOM 3904 O O . TYR A 1 515 ? 6.970 13.117 21.017 1.00 71.31 515 TYR A O 1
ATOM 3912 N N . THR A 1 516 ? 6.720 10.924 21.517 1.00 74.75 516 THR A N 1
ATOM 3913 C CA . THR A 1 516 ? 5.822 10.625 20.394 1.00 74.75 516 THR A CA 1
ATOM 3914 C C . THR A 1 516 ? 4.425 11.178 20.654 1.00 74.75 516 THR A C 1
ATOM 3916 O O . THR A 1 516 ? 4.007 11.342 21.804 1.00 74.75 516 THR A O 1
ATOM 3919 N N . GLU A 1 517 ? 3.734 11.534 19.573 1.00 75.56 517 GLU A N 1
ATOM 3920 C CA . GLU A 1 517 ? 2.323 11.905 19.611 1.00 75.56 517 GLU A CA 1
ATOM 3921 C C . GLU A 1 517 ? 1.482 10.642 19.418 1.00 75.56 517 GLU A C 1
ATOM 3923 O O . GLU A 1 517 ? 1.330 10.144 18.303 1.00 75.56 517 GLU A O 1
ATOM 3928 N N . ASP A 1 518 ? 0.906 10.158 20.513 1.00 86.44 518 ASP A N 1
ATOM 3929 C CA . ASP A 1 518 ? 0.170 8.894 20.570 1.00 86.44 518 ASP A CA 1
ATOM 3930 C C . ASP A 1 518 ? -1.339 9.157 20.642 1.00 86.44 518 ASP A C 1
ATOM 3932 O O . ASP A 1 518 ? -2.070 8.623 21.480 1.00 86.44 518 ASP A O 1
ATOM 3936 N N . SER A 1 519 ? -1.790 10.050 19.764 1.00 88.88 519 SER A N 1
ATOM 3937 C CA . SER A 1 519 ? -3.196 10.405 19.625 1.00 88.88 519 SER A CA 1
ATOM 3938 C C . SER A 1 519 ? -3.944 9.380 18.776 1.00 88.88 519 SER A C 1
ATOM 3940 O O . SER A 1 519 ? -3.452 8.937 17.742 1.00 88.88 519 SER A O 1
ATOM 3942 N N . HIS A 1 520 ? -5.162 9.045 19.185 1.00 91.75 520 HIS A N 1
ATOM 3943 C CA . HIS A 1 520 ? -6.007 8.060 18.518 1.00 91.75 520 HIS A CA 1
ATOM 3944 C C . HIS A 1 520 ? -7.476 8.481 18.595 1.00 91.75 520 HIS A C 1
ATOM 3946 O O . HIS A 1 520 ? -7.877 9.166 19.538 1.00 91.75 520 HIS A O 1
ATOM 3952 N N . TYR A 1 521 ? -8.291 8.085 17.617 1.00 92.31 521 TYR A N 1
ATOM 3953 C CA . TYR A 1 521 ? -9.692 8.499 17.552 1.00 92.31 521 TYR A CA 1
ATOM 3954 C C . TYR A 1 521 ? -10.622 7.303 17.402 1.00 92.31 521 TYR A C 1
ATOM 3956 O O . TYR A 1 521 ? -10.348 6.405 16.617 1.00 92.31 521 TYR A O 1
ATOM 3964 N N . VAL A 1 522 ? -11.745 7.320 18.125 1.00 94.12 522 VAL A N 1
ATOM 3965 C CA . VAL A 1 522 ? -12.801 6.297 18.023 1.00 94.12 522 VAL A CA 1
ATOM 3966 C C . VAL A 1 522 ? -14.145 6.974 17.808 1.00 94.12 522 VAL A C 1
ATOM 3968 O O . VAL A 1 522 ? -14.519 7.873 18.560 1.00 94.12 522 VAL A O 1
ATOM 3971 N N . TRP A 1 523 ? -14.885 6.570 16.780 1.00 94.56 523 TRP A N 1
ATOM 3972 C CA . TRP A 1 523 ? -16.206 7.136 16.512 1.00 94.56 523 TRP A CA 1
ATOM 3973 C C . TRP A 1 523 ? -17.216 6.704 17.582 1.00 94.56 523 TRP A C 1
ATOM 3975 O O . TRP A 1 523 ? -17.237 5.540 17.974 1.00 94.56 523 TRP A O 1
ATOM 3985 N N . ILE A 1 524 ? -18.083 7.618 18.033 1.00 94.94 524 ILE A N 1
ATOM 3986 C CA . ILE A 1 524 ? -19.146 7.349 19.014 1.00 94.94 524 ILE A CA 1
ATOM 3987 C C . ILE A 1 524 ? -20.502 7.270 18.289 1.00 94.94 524 ILE A C 1
ATOM 3989 O O . ILE A 1 524 ? -21.094 8.310 17.965 1.00 94.94 524 ILE A O 1
ATOM 3993 N N . PRO A 1 525 ? -21.063 6.067 18.052 1.00 95.50 525 PRO A N 1
ATOM 3994 C CA . PRO A 1 525 ? -22.358 5.935 17.397 1.00 95.50 525 PRO A CA 1
ATOM 3995 C C . PRO A 1 525 ? -23.506 6.486 18.253 1.00 95.50 525 PRO A C 1
ATOM 3997 O O . PRO A 1 525 ? -23.479 6.455 19.488 1.00 95.50 525 PRO A O 1
ATOM 4000 N N . ASN A 1 526 ? -24.569 6.946 17.592 1.00 94.94 526 ASN A N 1
ATOM 4001 C CA . ASN A 1 526 ? -25.783 7.384 18.278 1.00 94.94 526 ASN A CA 1
ATOM 4002 C C . ASN A 1 526 ? -26.396 6.226 19.078 1.00 94.94 526 ASN A C 1
ATOM 4004 O O . ASN A 1 526 ? -26.542 5.121 18.558 1.00 94.94 526 ASN A O 1
ATOM 4008 N N . GLY A 1 527 ? -26.795 6.496 20.320 1.00 94.50 527 GLY A N 1
ATOM 4009 C CA . GLY A 1 527 ? -27.291 5.478 21.247 1.00 94.50 527 GLY A CA 1
ATOM 4010 C C . GLY A 1 527 ? -26.216 4.887 22.162 1.00 94.50 527 GLY A C 1
ATOM 4011 O O . GLY A 1 527 ? -26.551 4.053 22.995 1.00 94.50 527 GLY A O 1
ATOM 4012 N N . THR A 1 528 ? -24.950 5.306 22.058 1.00 97.00 528 THR A N 1
ATOM 4013 C CA . THR A 1 528 ? -23.907 4.882 23.007 1.00 97.00 528 THR A CA 1
ATOM 4014 C C . THR A 1 528 ? -24.231 5.412 24.403 1.00 97.00 528 THR A C 1
ATOM 4016 O O . THR A 1 528 ? -24.374 6.619 24.581 1.00 97.00 528 THR A O 1
ATOM 4019 N N . VAL A 1 529 ? -24.335 4.534 25.400 1.00 96.94 529 VAL A N 1
ATOM 4020 C CA . VAL A 1 529 ? -24.624 4.922 26.797 1.00 96.94 529 VAL A CA 1
ATOM 4021 C C . VAL A 1 529 ? -23.414 4.825 27.714 1.00 96.94 529 VAL A C 1
ATOM 4023 O O . VAL A 1 529 ? -23.412 5.398 28.806 1.00 96.94 529 VAL A O 1
ATOM 4026 N N . ARG A 1 530 ? -22.384 4.086 27.297 1.00 96.81 530 ARG A N 1
ATOM 4027 C CA . ARG A 1 530 ? -21.203 3.815 28.115 1.00 96.81 530 ARG A CA 1
ATOM 4028 C C . ARG A 1 530 ? -19.990 3.537 27.237 1.00 96.81 530 ARG A C 1
ATOM 4030 O O . ARG A 1 530 ? -20.114 2.797 26.262 1.00 96.81 530 ARG A O 1
ATOM 4037 N N . LEU A 1 531 ? -18.848 4.099 27.619 1.00 96.69 531 LEU A N 1
ATOM 4038 C CA . LEU A 1 531 ? -17.531 3.818 27.056 1.00 96.69 531 LEU A CA 1
ATOM 4039 C C . LEU A 1 531 ? -16.666 3.196 28.152 1.00 96.69 531 LEU A C 1
ATOM 4041 O O . LEU A 1 531 ? -16.430 3.805 29.194 1.00 96.69 531 LEU A O 1
ATOM 4045 N N . GLU A 1 532 ? -16.200 1.977 27.912 1.00 96.25 532 GLU A N 1
ATOM 4046 C CA . GLU A 1 532 ? -15.262 1.263 28.772 1.00 96.25 532 GLU A CA 1
ATOM 4047 C C . GLU A 1 532 ? -13.919 1.190 28.039 1.00 96.25 532 GLU A C 1
ATOM 4049 O O . GLU A 1 532 ? -13.864 0.673 26.928 1.00 96.25 532 GLU A O 1
ATOM 4054 N N . ALA A 1 533 ? -12.843 1.709 28.630 1.00 96.38 533 ALA A N 1
ATOM 4055 C CA . ALA A 1 533 ? -11.508 1.643 28.034 1.00 96.38 533 ALA A CA 1
ATOM 4056 C C . ALA A 1 533 ? -10.528 0.928 28.965 1.00 96.38 533 ALA A C 1
ATOM 4058 O O . ALA A 1 533 ? -10.466 1.215 30.163 1.00 96.38 533 ALA A O 1
ATOM 4059 N N . THR A 1 534 ? -9.742 0.011 28.411 1.00 96.00 534 THR A N 1
ATOM 4060 C CA . THR A 1 534 ? -8.648 -0.666 29.107 1.00 96.00 534 THR A CA 1
ATOM 4061 C C . THR A 1 534 ? -7.329 -0.238 28.490 1.00 96.00 534 THR A C 1
ATOM 4063 O O . THR A 1 534 ? -7.073 -0.504 27.321 1.00 96.00 534 THR A O 1
ATOM 4066 N N . PHE A 1 535 ? -6.473 0.394 29.285 1.00 95.06 535 PHE A N 1
ATOM 4067 C CA . PHE A 1 535 ? -5.123 0.786 28.895 1.00 95.06 535 PHE A CA 1
ATOM 4068 C C . PHE A 1 535 ? -4.114 -0.070 29.647 1.00 95.06 535 PHE A C 1
ATOM 4070 O O . PHE A 1 535 ? -4.111 -0.069 30.875 1.00 95.06 535 PHE A O 1
ATOM 4077 N N . SER A 1 536 ? -3.256 -0.792 28.935 1.00 93.00 536 SER A N 1
ATOM 4078 C CA . SER A 1 536 ? -2.186 -1.587 29.546 1.00 93.00 536 SER A CA 1
ATOM 4079 C C . SER A 1 536 ? -0.846 -1.132 29.006 1.00 93.00 536 SER A C 1
ATOM 4081 O O . SER A 1 536 ? -0.698 -1.017 27.795 1.00 93.00 536 SER A O 1
ATOM 4083 N N . ALA A 1 537 ? 0.125 -0.900 29.886 1.00 88.81 537 ALA A N 1
ATOM 4084 C CA . ALA A 1 537 ? 1.462 -0.462 29.503 1.00 88.81 537 ALA A CA 1
ATOM 4085 C C . ALA A 1 537 ? 2.525 -1.295 30.217 1.00 88.81 537 ALA A C 1
ATOM 4087 O O . ALA A 1 537 ? 2.424 -1.551 31.420 1.00 88.81 537 ALA A O 1
ATOM 4088 N N . THR A 1 538 ? 3.576 -1.681 29.493 1.00 84.81 538 THR A N 1
ATOM 4089 C CA . THR A 1 538 ? 4.710 -2.409 30.081 1.00 84.81 538 THR A CA 1
ATOM 4090 C C . THR A 1 538 ? 5.652 -1.427 30.776 1.00 84.81 538 THR A C 1
ATOM 4092 O O . THR A 1 538 ? 6.727 -1.090 30.292 1.00 84.81 538 THR A O 1
ATOM 4095 N N . GLU A 1 539 ? 5.224 -0.924 31.934 1.00 77.25 539 GLU A N 1
ATOM 4096 C CA . GLU A 1 539 ? 5.914 0.141 32.673 1.00 77.25 539 GLU A CA 1
ATOM 4097 C C . GLU A 1 539 ? 7.275 -0.274 33.252 1.00 77.25 539 GLU A C 1
ATOM 4099 O O . GLU A 1 539 ? 8.041 0.592 33.660 1.00 77.25 539 GLU A O 1
ATOM 4104 N N . VAL A 1 540 ? 7.601 -1.566 33.337 1.00 78.31 540 VAL A N 1
ATOM 4105 C CA . VAL A 1 540 ? 8.916 -2.034 33.799 1.00 78.31 540 VAL A CA 1
ATOM 4106 C C . VAL A 1 540 ? 9.380 -3.194 32.935 1.00 78.31 540 VAL A C 1
ATOM 4108 O O . VAL A 1 540 ? 8.772 -4.262 32.956 1.00 78.31 540 VAL A O 1
ATOM 4111 N N . ASP A 1 541 ? 10.519 -3.012 32.277 1.00 74.50 541 ASP A N 1
ATOM 4112 C CA . ASP A 1 541 ? 11.225 -4.066 31.561 1.00 74.50 541 ASP A CA 1
ATOM 4113 C C . ASP A 1 541 ? 12.622 -4.248 32.172 1.00 74.50 541 ASP A C 1
ATOM 4115 O O . ASP A 1 541 ? 13.459 -3.341 32.209 1.00 74.50 541 ASP A O 1
ATOM 4119 N N . LEU A 1 542 ? 12.863 -5.442 32.714 1.00 71.81 542 LEU A N 1
ATOM 4120 C CA . LEU A 1 542 ? 14.117 -5.787 33.377 1.00 71.81 542 LEU A CA 1
ATOM 4121 C C . LEU A 1 542 ? 15.221 -6.195 32.397 1.00 71.81 542 LEU A C 1
ATOM 4123 O O . LEU A 1 542 ? 16.392 -6.105 32.773 1.00 71.81 542 LEU A O 1
ATOM 4127 N N . ASP A 1 543 ? 14.865 -6.619 31.184 1.00 68.19 543 ASP A N 1
ATOM 4128 C CA . ASP A 1 543 ? 15.815 -7.045 30.157 1.00 68.19 543 ASP A CA 1
ATOM 4129 C C . ASP A 1 543 ? 16.447 -5.824 29.480 1.00 68.19 543 ASP A C 1
ATOM 4131 O O . ASP A 1 543 ? 17.670 -5.762 29.323 1.00 68.19 543 ASP A O 1
ATOM 4135 N N . THR A 1 544 ? 15.643 -4.797 29.187 1.00 66.25 544 THR A N 1
ATOM 4136 C CA . THR A 1 544 ? 16.125 -3.499 28.674 1.00 66.25 544 THR A CA 1
ATOM 4137 C C . THR A 1 544 ? 16.492 -2.508 29.788 1.00 66.25 544 THR A C 1
ATOM 4139 O O . THR A 1 544 ? 17.208 -1.527 29.560 1.00 66.25 544 THR A O 1
ATOM 4142 N N . GLY A 1 545 ? 16.065 -2.768 31.028 1.00 70.50 545 GLY A N 1
ATOM 4143 C CA . GLY A 1 545 ? 16.316 -1.904 32.181 1.00 70.50 545 GLY A CA 1
ATOM 4144 C C . GLY A 1 545 ? 15.557 -0.578 32.109 1.00 70.50 545 GLY A C 1
ATOM 4145 O O . GLY A 1 545 ? 16.089 0.447 32.549 1.00 70.50 545 GLY A O 1
ATOM 4146 N N . GLN A 1 546 ? 14.356 -0.591 31.537 1.00 75.31 546 GLN A N 1
ATOM 4147 C CA . GLN A 1 546 ? 13.489 0.569 31.360 1.00 75.31 546 GLN A CA 1
ATOM 4148 C C . GLN A 1 546 ? 12.387 0.594 32.424 1.00 75.31 546 GLN A C 1
ATOM 4150 O O . GLN A 1 546 ? 11.900 -0.443 32.878 1.00 75.31 546 GLN A O 1
ATOM 4155 N N . ALA A 1 547 ? 12.025 1.799 32.858 1.00 80.44 547 ALA A N 1
ATOM 4156 C CA . ALA A 1 547 ? 10.885 2.032 33.728 1.00 80.44 547 ALA A CA 1
ATOM 4157 C C . ALA A 1 547 ? 10.121 3.281 33.275 1.00 80.44 547 ALA A C 1
ATOM 4159 O O . ALA A 1 547 ? 10.716 4.349 33.135 1.00 80.44 547 ALA A O 1
ATOM 4160 N N . GLY A 1 548 ? 8.815 3.161 33.082 1.00 82.69 548 GLY A N 1
ATOM 4161 C CA . GLY A 1 548 ? 7.911 4.225 32.672 1.00 82.69 548 GLY A CA 1
ATOM 4162 C C . GLY A 1 548 ? 6.716 4.370 33.600 1.00 82.69 548 GLY A C 1
ATOM 4163 O O . GLY A 1 548 ? 6.442 3.521 34.442 1.00 82.69 548 GLY A O 1
ATOM 4164 N N . ALA A 1 549 ? 6.022 5.488 33.458 1.00 84.31 549 ALA A N 1
ATOM 4165 C CA . ALA A 1 549 ? 4.703 5.717 34.016 1.00 84.31 549 ALA A CA 1
ATOM 4166 C C . ALA A 1 549 ? 3.884 6.440 32.952 1.00 84.31 549 ALA A C 1
ATOM 4168 O O . ALA A 1 549 ? 4.188 7.597 32.634 1.00 84.31 549 ALA A O 1
ATOM 4169 N N . LEU A 1 550 ? 2.892 5.747 32.397 1.00 87.81 550 LEU A N 1
ATOM 4170 C CA . LEU A 1 550 ? 2.017 6.282 31.359 1.00 87.81 550 LEU A CA 1
ATOM 4171 C C . LEU A 1 550 ? 0.604 6.500 31.900 1.00 87.81 550 LEU A C 1
ATOM 4173 O O . LEU A 1 550 ? 0.166 5.850 32.851 1.00 87.81 550 LEU A O 1
ATOM 4177 N N . GLN A 1 551 ? -0.117 7.416 31.268 1.00 88.00 551 GLN A N 1
ATOM 4178 C CA . GLN A 1 551 ? -1.523 7.690 31.517 1.00 88.00 551 GLN A CA 1
ATOM 4179 C C . GLN A 1 551 ? -2.252 7.864 30.183 1.00 88.00 551 GLN A C 1
ATOM 4181 O O . GLN A 1 551 ? -1.706 8.443 29.244 1.00 88.00 551 GLN A O 1
ATOM 4186 N N . LEU A 1 552 ? -3.496 7.394 30.143 1.00 92.00 552 LEU A N 1
ATOM 4187 C CA . LEU A 1 552 ? -4.427 7.631 29.048 1.00 92.00 552 LEU A CA 1
ATOM 4188 C C . LEU A 1 552 ? -5.363 8.785 29.430 1.00 92.00 552 LEU A C 1
ATOM 4190 O O . LEU A 1 552 ? -5.964 8.750 30.511 1.00 92.00 552 LEU A O 1
ATOM 4194 N N . ALA A 1 553 ? -5.472 9.776 28.549 1.00 92.25 553 ALA A N 1
ATOM 4195 C CA . ALA A 1 553 ? -6.507 10.804 28.562 1.00 92.25 553 ALA A CA 1
ATOM 4196 C C . ALA A 1 553 ? -7.596 10.446 27.542 1.00 92.25 553 ALA A C 1
ATOM 4198 O O . ALA A 1 553 ? -7.292 9.870 26.495 1.00 92.25 553 ALA A O 1
ATOM 4199 N N . ILE A 1 554 ? -8.853 10.764 27.863 1.00 94.12 554 ILE A N 1
ATOM 4200 C CA . ILE A 1 554 ? -10.007 10.501 26.992 1.00 94.12 554 ILE A CA 1
ATOM 4201 C C . ILE A 1 554 ? -10.885 11.752 26.968 1.00 94.12 554 ILE A C 1
ATOM 4203 O O . ILE A 1 554 ? -11.389 12.149 28.016 1.00 94.12 554 ILE A O 1
ATOM 4207 N N . ASP A 1 555 ? -11.075 12.334 25.787 1.00 92.88 555 ASP A N 1
ATOM 4208 C CA . ASP A 1 555 ? -11.998 13.442 25.507 1.00 92.88 555 ASP A CA 1
ATOM 4209 C C . ASP A 1 555 ? -13.201 12.903 24.723 1.00 92.88 555 ASP A C 1
ATOM 4211 O O . ASP A 1 555 ? -13.074 12.458 23.575 1.00 92.88 555 ASP A O 1
ATOM 4215 N N . LEU A 1 556 ? -14.374 12.896 25.357 1.00 90.44 556 LEU A N 1
ATOM 4216 C CA . LEU A 1 556 ? -15.626 12.463 24.756 1.00 90.44 556 LEU A CA 1
ATOM 4217 C C . LEU A 1 556 ? -16.250 13.603 23.949 1.00 90.44 556 LEU A C 1
ATOM 4219 O O . LEU A 1 556 ? -16.878 14.520 24.474 1.00 90.44 556 LEU A O 1
ATOM 4223 N N . GLY A 1 557 ? -16.222 13.471 22.624 1.00 77.88 557 GLY A N 1
ATOM 4224 C CA . GLY A 1 557 ? -16.959 14.374 21.744 1.00 77.88 557 GLY A CA 1
ATOM 4225 C C . GLY A 1 557 ? -16.253 15.701 21.462 1.00 77.88 557 GLY A C 1
ATOM 4226 O O . GLY A 1 557 ? -16.945 16.692 21.173 1.00 77.88 557 GLY A O 1
ATOM 4227 N N . GLU A 1 558 ? -14.917 15.673 21.496 1.00 77.44 558 GLU A N 1
ATOM 4228 C CA . GLU A 1 558 ? -13.977 16.716 21.060 1.00 77.44 558 GLU A CA 1
ATOM 4229 C C . GLU A 1 558 ? -14.239 18.080 21.716 1.00 77.44 558 GLU A C 1
ATOM 4231 O O . GLU A 1 558 ? -14.223 19.127 21.057 1.00 77.44 558 GLU A O 1
ATOM 4236 N N . ASP A 1 559 ? -14.548 18.085 23.013 1.00 81.75 559 ASP A N 1
ATOM 4237 C CA . ASP A 1 559 ? -14.841 19.314 23.753 1.00 81.75 559 ASP A CA 1
ATOM 4238 C C . ASP A 1 559 ? -13.603 19.927 24.437 1.00 81.75 559 ASP A C 1
ATOM 4240 O O . ASP A 1 559 ? -13.656 21.054 24.954 1.00 81.75 559 ASP A O 1
ATOM 4244 N N . GLY A 1 560 ? -12.466 19.232 24.348 1.00 80.44 560 GLY A N 1
ATOM 4245 C CA . GLY A 1 560 ? -11.169 19.616 24.887 1.00 80.44 560 GLY A CA 1
ATOM 4246 C C . GLY A 1 560 ? -11.010 19.319 26.377 1.00 80.44 560 GLY A C 1
ATOM 4247 O O . GLY A 1 560 ? -10.047 19.808 26.983 1.00 80.44 560 GLY A O 1
ATOM 4248 N N . SER A 1 561 ? -11.949 18.598 26.994 1.00 84.31 561 SER A N 1
ATOM 4249 C CA . SER A 1 561 ? -11.873 18.177 28.389 1.00 84.31 561 SER A CA 1
ATOM 4250 C C . SER A 1 561 ? -11.475 16.704 28.517 1.00 84.31 561 SER A C 1
ATOM 4252 O O . SER A 1 561 ? -11.806 15.876 27.686 1.00 84.31 561 SER A O 1
ATOM 4254 N N . ASP A 1 562 ? -10.697 16.386 29.554 1.00 85.62 562 ASP A N 1
ATOM 4255 C CA . ASP A 1 562 ? -10.315 15.004 29.870 1.00 85.62 562 ASP A CA 1
ATOM 4256 C C . ASP A 1 562 ? -11.390 14.386 30.776 1.00 85.62 562 ASP A C 1
ATOM 4258 O O . ASP A 1 562 ? -11.362 14.545 32.002 1.00 85.62 562 ASP A O 1
ATOM 4262 N N . ASP A 1 563 ? -12.359 13.702 30.171 1.00 86.12 563 ASP A N 1
ATOM 4263 C CA . ASP A 1 563 ? -13.466 13.022 30.854 1.00 86.12 563 ASP A CA 1
ATOM 4264 C C . ASP A 1 563 ? -12.991 11.847 31.718 1.00 86.12 563 ASP A C 1
ATOM 4266 O O . ASP A 1 563 ? -13.621 11.491 32.725 1.00 86.12 563 ASP A O 1
ATOM 4270 N N . ALA A 1 564 ? -11.841 11.270 31.366 1.00 81.44 564 ALA A N 1
ATOM 4271 C CA . ALA A 1 564 ? -11.180 10.210 32.117 1.00 81.44 564 ALA A CA 1
ATOM 4272 C C . ALA A 1 564 ? -10.417 10.711 33.353 1.00 81.44 564 ALA A C 1
ATOM 4274 O O . ALA A 1 564 ? -9.981 9.892 34.180 1.00 81.44 564 ALA A O 1
ATOM 4275 N N . GLN A 1 565 ? -10.284 12.031 33.537 1.00 81.12 565 GLN A N 1
ATOM 4276 C CA . GLN A 1 565 ? -9.463 12.608 34.594 1.00 81.12 565 GLN A CA 1
ATOM 4277 C C . GLN A 1 565 ? -9.884 12.119 35.991 1.00 81.12 565 GLN A C 1
ATOM 4279 O O . GLN A 1 565 ? -10.922 12.483 36.545 1.00 81.12 565 GLN A O 1
ATOM 4284 N N . GLY A 1 566 ? -9.021 11.309 36.609 1.00 71.81 566 GLY A N 1
ATOM 4285 C CA . GLY A 1 566 ? -9.238 10.764 37.952 1.00 71.81 566 GLY A CA 1
ATOM 4286 C C . GLY A 1 566 ? -10.277 9.636 38.046 1.00 71.81 566 GLY A C 1
ATOM 4287 O O . GLY A 1 566 ? -10.609 9.249 39.168 1.00 71.81 566 GLY A O 1
ATOM 4288 N N . GLN A 1 567 ? -10.766 9.104 36.918 1.00 73.50 567 GLN A N 1
ATOM 4289 C CA . GLN A 1 567 ? -11.741 8.001 36.871 1.00 73.50 567 GLN A CA 1
ATOM 4290 C C . GLN A 1 567 ? -11.106 6.610 36.664 1.00 73.50 567 GLN A C 1
ATOM 4292 O O . GLN A 1 567 ? -11.759 5.598 36.912 1.00 73.50 567 GLN A O 1
ATOM 4297 N N . GLY A 1 568 ? -9.831 6.541 36.264 1.00 77.56 568 GLY A N 1
ATOM 4298 C CA . GLY A 1 568 ? -9.125 5.282 36.002 1.00 77.56 568 GLY A CA 1
ATOM 4299 C C . GLY A 1 568 ? -8.841 4.450 37.261 1.00 77.56 568 GLY A C 1
ATOM 4300 O O . GLY A 1 568 ? -8.152 4.897 38.182 1.00 77.56 568 GLY A O 1
ATOM 4301 N N . ASN A 1 569 ? -9.314 3.202 37.285 1.00 84.62 569 ASN A N 1
ATOM 4302 C CA . ASN A 1 569 ? -8.978 2.222 38.319 1.00 84.62 569 ASN A CA 1
ATOM 4303 C C . ASN A 1 569 ? -7.793 1.363 37.867 1.00 84.62 569 ASN A C 1
ATOM 4305 O O . ASN A 1 569 ? -7.897 0.630 36.888 1.00 84.62 569 ASN A O 1
ATOM 4309 N N . ARG A 1 570 ? -6.674 1.405 38.600 1.00 83.75 570 ARG A N 1
ATOM 4310 C CA . ARG A 1 570 ? -5.492 0.584 38.293 1.00 83.75 570 ARG A CA 1
ATOM 4311 C C . ARG A 1 570 ? -5.583 -0.804 38.931 1.00 83.75 570 ARG A C 1
ATOM 4313 O O . ARG A 1 570 ? -5.722 -0.925 40.151 1.00 83.75 570 ARG A O 1
ATOM 4320 N N . LEU A 1 571 ? -5.422 -1.848 38.123 1.00 83.38 571 LEU A N 1
ATOM 4321 C CA . LEU A 1 571 ? -5.284 -3.244 38.543 1.00 83.38 571 LEU A CA 1
ATOM 4322 C C . LEU A 1 571 ? -4.035 -3.830 37.872 1.00 83.38 571 LEU A C 1
ATOM 4324 O O . LEU A 1 571 ? -4.027 -4.065 36.669 1.00 83.38 571 LEU A O 1
ATOM 4328 N N . ALA A 1 572 ? -2.988 -4.076 38.668 1.00 82.44 572 ALA A N 1
ATOM 4329 C CA . ALA A 1 572 ? -1.654 -4.433 38.173 1.00 82.44 572 ALA A CA 1
ATOM 4330 C C . ALA A 1 572 ? -1.112 -3.383 37.178 1.00 82.44 572 ALA A C 1
ATOM 4332 O O . ALA A 1 572 ? -0.923 -2.226 37.576 1.00 82.44 572 ALA A O 1
ATOM 4333 N N . ASP A 1 573 ? -0.896 -3.779 35.924 1.00 81.81 573 ASP A N 1
ATOM 4334 C CA . ASP A 1 573 ? -0.302 -2.957 34.859 1.00 81.81 573 ASP A CA 1
ATOM 4335 C C . ASP A 1 573 ? -1.353 -2.404 33.881 1.00 81.81 573 ASP A C 1
ATOM 4337 O O . ASP A 1 573 ? -1.012 -1.808 32.861 1.00 81.81 573 ASP A O 1
ATOM 4341 N N . SER A 1 574 ? -2.638 -2.562 34.221 1.00 89.69 574 SER A N 1
ATOM 4342 C CA . SER A 1 574 ? -3.764 -2.086 33.421 1.00 89.69 574 SER A CA 1
ATOM 4343 C C . SER A 1 574 ? -4.604 -1.056 34.179 1.00 89.69 574 SER A C 1
ATOM 4345 O O . SER A 1 574 ? -4.885 -1.196 35.377 1.00 89.69 574 SER A O 1
ATOM 4347 N N . TRP A 1 575 ? -5.040 -0.030 33.460 1.00 91.44 575 TRP A N 1
ATOM 4348 C CA . TRP A 1 575 ? -5.981 0.997 33.878 1.00 91.44 575 TRP A CA 1
ATOM 4349 C C . TRP A 1 575 ? -7.331 0.757 33.215 1.00 91.44 575 TRP A C 1
ATOM 4351 O O . TRP A 1 575 ? -7.402 0.553 32.006 1.00 91.44 575 TRP A O 1
ATOM 4361 N N . TYR A 1 576 ? -8.390 0.803 34.015 1.00 93.75 576 TYR A N 1
ATOM 4362 C CA . TYR A 1 576 ? -9.763 0.600 33.567 1.00 93.75 576 TYR A CA 1
ATOM 4363 C C . TYR A 1 576 ? -10.544 1.895 33.744 1.00 93.75 576 TYR A C 1
ATOM 4365 O O . TYR A 1 576 ? -10.649 2.409 34.864 1.00 93.75 576 TYR A O 1
ATOM 4373 N N . TYR A 1 577 ? -11.091 2.396 32.647 1.00 94.31 577 TYR A N 1
ATOM 4374 C CA . TYR A 1 577 ? -11.919 3.588 32.581 1.00 94.31 577 TYR A CA 1
ATOM 4375 C C . TYR A 1 577 ? -13.348 3.181 32.248 1.00 94.31 577 TYR A C 1
ATOM 4377 O O . TYR A 1 577 ? -13.575 2.297 31.426 1.00 94.31 577 TYR A O 1
ATOM 4385 N N . ASP A 1 578 ? -14.298 3.826 32.908 1.00 94.50 578 ASP A N 1
ATOM 4386 C CA . ASP A 1 578 ? -15.722 3.564 32.761 1.00 94.50 578 ASP A CA 1
ATOM 4387 C C . ASP A 1 578 ? -16.451 4.904 32.764 1.00 94.50 578 ASP A C 1
ATOM 4389 O O . ASP A 1 578 ? -16.594 5.540 33.812 1.00 94.50 578 ASP A O 1
ATOM 4393 N N . LEU A 1 579 ? -16.835 5.358 31.574 1.00 94.69 579 LEU A N 1
ATOM 4394 C CA . LEU A 1 579 ? -17.381 6.686 31.349 1.00 94.69 579 LEU A CA 1
ATOM 4395 C C . LEU A 1 579 ? -18.835 6.585 30.866 1.00 94.69 579 LEU A C 1
ATOM 4397 O O . LEU A 1 579 ? -19.110 5.888 29.882 1.00 94.69 579 LEU A O 1
ATOM 4401 N N . PRO A 1 580 ? -19.790 7.279 31.516 1.00 94.56 580 PRO A N 1
ATOM 4402 C CA . PRO A 1 580 ? -21.127 7.425 30.960 1.00 94.56 580 PRO A CA 1
ATOM 4403 C C . PRO A 1 580 ? -21.063 8.293 29.698 1.00 94.56 580 PRO A C 1
ATOM 4405 O O . PRO A 1 580 ? -20.404 9.329 29.693 1.00 94.56 580 PRO A O 1
ATOM 4408 N N . VAL A 1 581 ? -21.782 7.891 28.652 1.00 95.31 581 VAL A N 1
ATOM 4409 C CA . VAL A 1 581 ? -21.878 8.642 27.393 1.00 95.31 581 VAL A CA 1
ATOM 4410 C C . VAL A 1 581 ? -23.299 9.170 27.248 1.00 95.31 581 VAL A C 1
ATOM 4412 O O . VAL A 1 581 ? -24.266 8.437 27.460 1.00 95.31 581 VAL A O 1
ATOM 4415 N N . ASP A 1 582 ? -23.431 10.448 26.900 1.00 92.50 582 ASP A N 1
ATOM 4416 C CA . ASP A 1 582 ? -24.722 11.084 26.643 1.00 92.50 582 ASP A CA 1
ATOM 4417 C C . ASP A 1 582 ? -24.837 11.625 25.210 1.00 92.50 582 ASP A C 1
ATOM 4419 O O . ASP A 1 582 ? -23.890 11.595 24.421 1.00 92.50 582 ASP A O 1
ATOM 4423 N N . GLU A 1 583 ? -26.030 12.120 24.868 1.00 92.94 583 GLU A N 1
ATOM 4424 C CA . GLU A 1 583 ? -26.375 12.591 23.521 1.00 92.94 583 GLU A CA 1
ATOM 4425 C C . GLU A 1 583 ? -25.452 13.701 22.985 1.00 92.94 583 GLU A C 1
ATOM 4427 O O . GLU A 1 583 ? -25.428 13.938 21.779 1.00 92.94 583 GLU A O 1
ATOM 4432 N N . SER A 1 584 ? -24.702 14.403 23.843 1.00 92.31 584 SER A N 1
ATOM 4433 C CA . SER A 1 584 ? -23.783 15.467 23.423 1.00 92.31 584 SER A CA 1
ATOM 4434 C C . SER A 1 584 ? -22.493 14.954 22.771 1.00 92.31 584 SER A C 1
ATOM 4436 O O . SER A 1 584 ? -21.856 15.712 22.028 1.00 92.31 584 SER A O 1
ATOM 4438 N N . ALA A 1 585 ? -22.140 13.685 23.005 1.00 93.56 585 ALA A N 1
ATOM 4439 C CA . ALA A 1 585 ? -20.977 13.012 22.427 1.00 93.56 585 ALA A CA 1
ATOM 4440 C C . ALA A 1 585 ? -21.330 12.141 21.205 1.00 93.56 585 ALA A C 1
ATOM 4442 O O . ALA A 1 585 ? -20.448 11.729 20.459 1.00 93.56 585 ALA A O 1
ATOM 4443 N N . TRP A 1 586 ? -22.617 11.869 20.971 1.00 94.31 586 TRP A N 1
ATOM 4444 C CA . TRP A 1 586 ? -23.075 11.065 19.837 1.00 94.31 586 TRP A CA 1
ATOM 4445 C C . TRP A 1 586 ? -22.760 11.718 18.490 1.00 94.31 586 TRP A C 1
ATOM 4447 O O . TRP A 1 586 ? -22.945 12.924 18.310 1.00 94.31 586 TRP A O 1
ATOM 4457 N N . GLY A 1 587 ? -22.343 10.903 17.520 1.00 92.06 587 GLY A N 1
ATOM 4458 C CA . GLY A 1 587 ? -22.019 11.374 16.177 1.00 92.06 587 GLY A CA 1
ATOM 4459 C C . GLY A 1 587 ? -20.751 12.230 16.136 1.00 92.06 587 GLY A C 1
ATOM 4460 O O . GLY A 1 587 ? -20.640 13.123 15.294 1.00 92.06 587 GLY A O 1
ATOM 4461 N N . LYS A 1 588 ? -19.833 11.993 17.076 1.00 93.12 588 LYS A N 1
ATOM 4462 C CA . LYS A 1 588 ? -18.528 12.645 17.180 1.00 93.12 588 LYS A CA 1
ATOM 4463 C C . LYS A 1 588 ? -17.444 11.608 17.465 1.00 93.12 588 LYS A C 1
ATOM 4465 O O . LYS A 1 588 ? -17.743 10.452 17.759 1.00 93.12 588 LYS A O 1
ATOM 4470 N N . TRP A 1 589 ? -16.191 12.041 17.405 1.00 93.31 589 TRP A N 1
ATOM 4471 C CA . TRP A 1 589 ? -15.040 11.224 17.767 1.00 93.31 589 TRP A CA 1
ATOM 4472 C C . TRP A 1 589 ? -14.706 11.390 19.255 1.00 93.31 589 TRP A C 1
ATOM 4474 O O . TRP A 1 589 ? -14.766 12.491 19.797 1.00 93.31 589 TRP A O 1
ATOM 4484 N N . ALA A 1 590 ? -14.371 10.292 19.922 1.00 94.06 590 ALA A N 1
ATOM 4485 C CA . ALA A 1 590 ? -13.611 10.320 21.161 1.00 94.06 590 ALA A CA 1
ATOM 4486 C C . ALA A 1 590 ? -12.129 10.447 20.806 1.00 94.06 590 ALA A C 1
ATOM 4488 O O . ALA A 1 590 ? -11.634 9.671 19.983 1.00 94.06 590 ALA A O 1
ATOM 4489 N N . HIS A 1 591 ? -11.434 11.400 21.419 1.00 94.19 591 HIS A N 1
ATOM 4490 C CA . HIS A 1 591 ? -9.988 11.553 21.282 1.00 94.19 591 HIS A CA 1
ATOM 4491 C C . HIS A 1 591 ? -9.294 10.900 22.474 1.00 94.19 591 HIS A C 1
ATOM 4493 O O . HIS A 1 591 ? -9.628 11.151 23.630 1.00 94.19 591 HIS A O 1
ATOM 4499 N N . PHE A 1 592 ? -8.341 10.031 22.174 1.00 93.69 592 PHE A N 1
ATOM 4500 C CA . PHE A 1 592 ? -7.492 9.346 23.131 1.00 93.69 592 PHE A CA 1
ATOM 4501 C C . PHE A 1 592 ? -6.076 9.871 22.966 1.00 93.69 592 PHE A C 1
ATOM 4503 O O . PHE A 1 592 ? -5.595 9.980 21.840 1.00 93.69 592 PHE A O 1
ATOM 4510 N N . ASP A 1 593 ? -5.405 10.167 24.072 1.00 91.19 593 ASP A N 1
ATOM 4511 C CA . ASP A 1 593 ? -4.013 10.612 24.046 1.00 91.19 593 ASP A CA 1
ATOM 4512 C C . ASP A 1 593 ? -3.222 9.963 25.177 1.00 91.19 593 ASP A C 1
ATOM 4514 O O . ASP A 1 593 ? -3.672 9.910 26.330 1.00 91.19 593 ASP A O 1
ATOM 4518 N N . ILE A 1 594 ? -2.038 9.452 24.847 1.00 89.94 594 ILE A N 1
ATOM 4519 C CA . ILE A 1 594 ? -1.157 8.793 25.808 1.00 89.94 594 ILE A CA 1
ATOM 4520 C C . ILE A 1 594 ? 0.009 9.714 26.126 1.00 89.94 594 ILE A C 1
ATOM 4522 O O . ILE A 1 594 ? 0.769 10.152 25.267 1.00 89.94 594 ILE A O 1
ATOM 4526 N N . SER A 1 595 ? 0.175 9.983 27.416 1.00 86.88 595 SER A N 1
ATOM 4527 C CA . SER A 1 595 ? 1.259 10.815 27.923 1.00 86.88 595 SER A CA 1
ATOM 4528 C C . SER A 1 595 ? 1.935 10.145 29.108 1.00 86.88 595 SER A C 1
ATOM 4530 O O . SER A 1 595 ? 1.364 9.288 29.780 1.00 86.88 595 SER A O 1
ATOM 4532 N N . GLY A 1 596 ? 3.174 10.526 29.402 1.00 84.31 596 GLY A N 1
ATOM 4533 C CA . GLY A 1 596 ? 3.879 9.918 30.516 1.00 84.31 596 GLY A CA 1
ATOM 4534 C C . GLY A 1 596 ? 5.304 10.398 30.690 1.00 84.31 596 GLY A C 1
ATOM 4535 O O . GLY A 1 596 ? 5.726 11.426 30.160 1.00 84.31 596 GLY A O 1
ATOM 4536 N N . SER A 1 597 ? 6.053 9.645 31.489 1.00 82.31 597 SER A N 1
ATOM 4537 C CA . SER A 1 597 ? 7.503 9.792 31.585 1.00 82.31 597 SER A CA 1
ATOM 4538 C C . SER A 1 597 ? 8.164 8.429 31.728 1.00 82.31 597 SER A C 1
ATOM 4540 O O . SER A 1 597 ? 7.597 7.530 32.346 1.00 82.31 597 SER A O 1
ATOM 4542 N N . ALA A 1 598 ? 9.371 8.278 31.184 1.00 80.75 598 ALA A N 1
ATOM 4543 C CA . ALA A 1 598 ? 10.132 7.042 31.291 1.00 80.75 598 ALA A CA 1
ATOM 4544 C C . ALA A 1 598 ? 11.637 7.291 31.460 1.00 80.75 598 ALA A C 1
ATOM 4546 O O . ALA A 1 598 ? 12.158 8.367 31.151 1.00 80.75 598 ALA A O 1
ATOM 4547 N N . VAL A 1 599 ? 12.325 6.299 32.025 1.00 74.38 599 VAL A N 1
ATOM 4548 C CA . VAL A 1 599 ? 13.758 6.303 32.308 1.00 74.38 599 VAL A CA 1
ATOM 4549 C C . VAL A 1 599 ? 14.386 4.957 31.957 1.00 74.38 599 VAL A C 1
ATOM 4551 O O . VAL A 1 599 ? 13.878 3.897 32.312 1.00 74.38 599 VAL A O 1
ATOM 4554 N N . THR A 1 600 ? 15.558 5.007 31.331 1.00 71.69 600 THR A N 1
ATOM 4555 C CA . THR A 1 600 ? 16.387 3.833 31.030 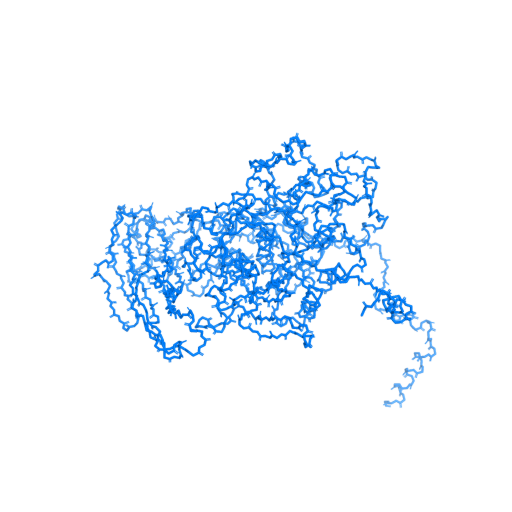1.00 71.69 600 THR A CA 1
ATOM 4556 C C . THR A 1 600 ? 17.582 3.800 31.988 1.00 71.69 600 THR A C 1
ATOM 4558 O O . THR A 1 600 ? 18.331 4.771 32.091 1.00 71.69 600 THR A O 1
ATOM 4561 N N . LEU A 1 601 ? 17.770 2.699 32.725 1.00 66.00 601 LEU A N 1
ATOM 4562 C CA . LEU A 1 601 ? 18.747 2.595 33.822 1.00 66.00 601 LEU A CA 1
ATOM 4563 C C . LEU A 1 601 ? 20.142 2.125 33.377 1.00 66.00 601 LEU A C 1
ATOM 4565 O O . LEU A 1 601 ? 21.139 2.577 33.944 1.00 66.00 601 LEU A O 1
ATOM 4569 N N . TRP A 1 602 ? 20.237 1.237 32.378 1.00 64.44 602 TRP A N 1
ATOM 4570 C CA . TRP A 1 602 ? 21.507 0.611 31.959 1.00 64.44 602 TRP A CA 1
ATOM 4571 C C . TRP A 1 602 ? 21.854 0.790 30.472 1.00 64.44 602 TRP A C 1
ATOM 4573 O O . TRP A 1 602 ? 22.831 0.204 30.013 1.00 64.44 602 TRP A O 1
ATOM 4583 N N . GLY A 1 603 ? 21.132 1.641 29.734 1.00 52.22 603 GLY A N 1
ATOM 4584 C CA . GLY A 1 603 ? 21.340 1.890 28.293 1.00 52.22 603 GLY A CA 1
ATOM 4585 C C . GLY A 1 603 ? 22.728 2.429 27.899 1.00 52.22 603 GLY A C 1
ATOM 4586 O O . GLY A 1 603 ? 23.067 2.469 26.723 1.00 52.22 603 GLY A O 1
ATOM 4587 N N . PHE A 1 604 ? 23.578 2.769 28.873 1.00 47.81 604 PHE A N 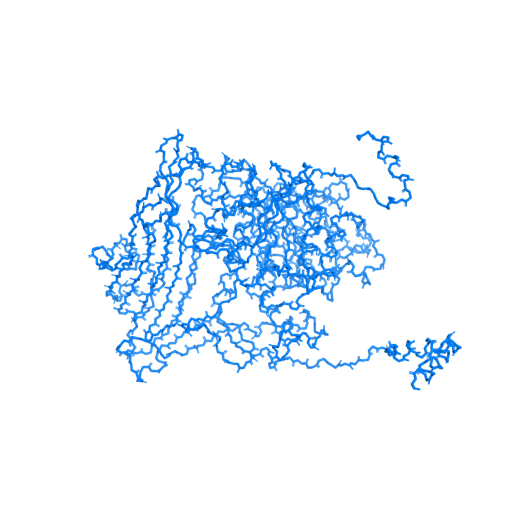1
ATOM 4588 C CA . PHE A 1 604 ? 24.924 3.331 28.697 1.00 47.81 604 PHE A CA 1
ATOM 4589 C C . PHE A 1 604 ? 25.952 2.431 27.979 1.00 47.81 604 PHE A C 1
ATOM 4591 O O . PHE A 1 604 ? 27.088 2.867 27.793 1.00 47.81 604 PHE A O 1
ATOM 4598 N N . PHE A 1 605 ? 25.623 1.182 27.631 1.00 43.81 605 PHE A N 1
ATOM 4599 C CA . PHE A 1 605 ? 26.594 0.228 27.077 1.00 43.81 605 PHE A CA 1
ATOM 4600 C C . PHE A 1 605 ? 26.585 0.098 25.545 1.00 43.81 605 PHE A C 1
ATOM 4602 O O . PHE A 1 605 ? 27.601 -0.346 25.012 1.00 43.81 605 PHE A O 1
ATOM 4609 N N . ASN A 1 606 ? 25.509 0.499 24.852 1.00 47.31 606 ASN A N 1
ATOM 4610 C CA . ASN A 1 606 ? 25.359 0.259 23.406 1.00 47.31 606 ASN A CA 1
ATOM 4611 C C . ASN A 1 606 ? 25.451 1.533 22.551 1.00 47.31 606 ASN A C 1
ATOM 4613 O O . ASN A 1 606 ? 26.136 1.502 21.533 1.00 47.31 606 ASN A O 1
ATOM 4617 N N . ASP A 1 607 ? 24.855 2.649 22.979 1.00 51.34 607 ASP A N 1
ATOM 4618 C CA . ASP A 1 607 ? 25.011 3.951 22.320 1.00 51.34 607 ASP A CA 1
ATOM 4619 C C . ASP A 1 607 ? 24.944 5.075 23.368 1.00 51.34 607 ASP A C 1
ATOM 4621 O O . ASP A 1 607 ? 23.961 5.235 24.088 1.00 51.34 607 ASP A O 1
ATOM 4625 N N . ILE A 1 608 ? 26.047 5.803 23.543 1.00 47.53 608 ILE A N 1
ATOM 4626 C CA . ILE A 1 608 ? 26.178 6.837 24.584 1.00 47.53 608 ILE A CA 1
ATOM 4627 C C . ILE A 1 608 ? 25.598 8.188 24.154 1.00 47.53 608 ILE A C 1
ATOM 4629 O O . ILE A 1 608 ? 25.454 9.072 25.001 1.00 47.53 608 ILE A O 1
ATOM 4633 N N . GLU A 1 609 ? 25.318 8.368 22.861 1.00 45.25 609 GLU A N 1
ATOM 4634 C CA . GLU A 1 609 ? 24.819 9.629 22.306 1.00 45.25 609 GLU A CA 1
ATOM 4635 C C . GLU A 1 609 ? 23.280 9.670 22.279 1.00 45.25 609 GLU A C 1
ATOM 4637 O O . GLU A 1 609 ? 22.698 10.746 22.441 1.00 45.25 609 GLU A O 1
ATOM 4642 N N . PHE A 1 610 ? 22.632 8.498 22.217 1.00 52.72 610 PHE A N 1
ATOM 4643 C CA . PHE A 1 610 ? 21.178 8.334 22.162 1.00 52.72 610 PHE A CA 1
ATOM 4644 C C . PHE A 1 610 ? 20.721 7.184 23.072 1.00 52.72 610 PHE A C 1
ATOM 4646 O O . PHE A 1 610 ? 21.017 6.023 22.810 1.00 52.72 610 PHE A O 1
ATOM 4653 N N . PHE A 1 611 ? 19.989 7.493 24.148 1.00 60.53 611 PHE A N 1
ATOM 4654 C CA . PHE A 1 611 ? 19.281 6.475 24.928 1.00 60.53 611 PHE A CA 1
ATOM 4655 C C . PHE A 1 611 ? 17.789 6.792 24.957 1.00 60.53 611 PHE A C 1
ATOM 4657 O O . PHE A 1 611 ? 17.374 7.922 25.217 1.00 60.53 611 PHE A O 1
ATOM 4664 N N . GLU A 1 612 ? 17.001 5.763 24.689 1.00 69.69 612 GLU A N 1
ATOM 4665 C CA . GLU A 1 612 ? 15.562 5.831 24.486 1.00 69.69 612 GLU A CA 1
ATOM 4666 C C . GLU A 1 612 ? 14.873 4.998 25.560 1.00 69.69 612 GLU A C 1
ATOM 4668 O O . GLU A 1 612 ? 15.387 3.955 25.991 1.00 69.69 612 GLU A O 1
ATOM 4673 N N . SER A 1 613 ? 13.741 5.494 26.042 1.00 72.94 613 SER A N 1
ATOM 4674 C CA . SER A 1 613 ? 12.808 4.701 26.829 1.00 72.94 613 SER A CA 1
ATOM 4675 C C . SER A 1 613 ? 11.589 4.441 25.960 1.00 72.94 613 SER A C 1
ATOM 4677 O O . SER A 1 613 ? 10.941 5.399 25.542 1.00 72.94 613 SER A O 1
ATOM 4679 N N . ARG A 1 614 ? 11.321 3.163 25.703 1.00 79.56 614 ARG A N 1
ATOM 4680 C CA . ARG A 1 614 ? 10.198 2.678 24.905 1.00 79.56 614 ARG A CA 1
ATOM 4681 C C . ARG A 1 614 ? 9.236 1.988 25.848 1.00 79.56 614 ARG A C 1
ATOM 4683 O O . ARG A 1 614 ? 9.672 1.176 26.662 1.00 79.56 614 ARG A O 1
ATOM 4690 N N . ILE A 1 615 ? 7.969 2.358 25.821 1.00 83.81 615 ILE A N 1
ATOM 4691 C CA . ILE A 1 615 ? 6.962 1.750 26.681 1.00 83.81 615 ILE A CA 1
ATOM 4692 C C . ILE A 1 615 ? 5.837 1.253 25.775 1.00 83.81 615 ILE A C 1
ATOM 4694 O O . ILE A 1 615 ? 4.930 2.027 25.453 1.00 83.81 615 ILE A O 1
ATOM 4698 N N . PRO A 1 616 ? 5.868 -0.035 25.385 1.00 88.12 616 PRO A N 1
ATOM 4699 C CA . PRO A 1 616 ? 4.805 -0.612 24.586 1.00 88.12 616 PRO A CA 1
ATOM 4700 C C . PRO A 1 616 ? 3.510 -0.655 25.395 1.00 88.12 616 PRO A C 1
ATOM 4702 O O . PRO A 1 616 ? 3.507 -0.973 26.597 1.00 88.12 616 PRO A O 1
ATOM 4705 N N . TYR A 1 617 ? 2.403 -0.355 24.725 1.00 90.94 617 TYR A N 1
ATOM 4706 C CA . TYR A 1 617 ? 1.074 -0.344 25.315 1.00 90.94 617 TYR A CA 1
ATOM 4707 C C . TYR A 1 617 ? 0.011 -0.917 24.379 1.00 90.94 617 TYR A C 1
ATOM 4709 O O . TYR A 1 617 ? 0.198 -1.051 23.171 1.00 90.94 617 TYR A O 1
ATOM 4717 N N . THR A 1 618 ? -1.147 -1.210 24.963 1.00 94.00 618 THR A N 1
ATOM 4718 C CA . THR A 1 618 ? -2.387 -1.538 24.256 1.00 94.00 618 THR A CA 1
ATOM 4719 C C . THR A 1 618 ? -3.533 -0.711 24.812 1.00 94.00 618 THR A C 1
ATOM 4721 O O . THR A 1 618 ? -3.618 -0.530 26.034 1.00 94.00 618 THR A O 1
ATOM 4724 N N . VAL A 1 619 ? -4.453 -0.303 23.946 1.00 95.62 619 VAL A N 1
ATOM 4725 C CA . VAL A 1 619 ? -5.742 0.268 24.333 1.00 95.62 619 VAL A CA 1
ATOM 4726 C C . VAL A 1 619 ? -6.862 -0.569 23.727 1.00 95.62 619 VAL A C 1
ATOM 4728 O O . VAL A 1 619 ? -6.836 -0.912 22.548 1.00 95.62 619 VAL A O 1
ATOM 4731 N N . ASP A 1 620 ? -7.846 -0.901 24.552 1.00 96.19 620 ASP A N 1
ATOM 4732 C CA . ASP A 1 620 ? -9.063 -1.611 24.169 1.00 96.19 620 ASP A CA 1
ATOM 4733 C C . ASP A 1 620 ? -10.264 -0.756 24.568 1.00 96.19 620 ASP A C 1
ATOM 4735 O O . ASP A 1 620 ? -10.412 -0.427 25.747 1.00 96.19 620 ASP A O 1
ATOM 4739 N N . VAL A 1 621 ? -11.083 -0.353 23.600 1.00 96.94 621 VAL A N 1
ATOM 4740 C CA . VAL A 1 621 ? -12.253 0.505 23.805 1.00 96.94 621 VAL A CA 1
ATOM 4741 C C . VAL A 1 621 ? -13.505 -0.281 23.462 1.00 96.94 621 VAL A C 1
ATOM 4743 O O . VAL A 1 621 ? -13.660 -0.756 22.341 1.00 96.94 621 VAL A O 1
ATOM 4746 N N . MET A 1 622 ? -14.436 -0.361 24.409 1.00 97.25 622 MET A N 1
ATOM 4747 C CA . MET A 1 622 ? -15.756 -0.951 24.232 1.00 97.25 622 MET A CA 1
ATOM 4748 C C . MET A 1 622 ? -16.846 0.102 24.428 1.00 97.25 622 MET A C 1
ATOM 4750 O O . MET A 1 622 ? -16.902 0.788 25.448 1.00 97.25 622 MET A O 1
ATOM 4754 N N . LEU A 1 623 ? -17.761 0.189 23.470 1.00 97.56 623 LEU A N 1
ATOM 4755 C CA . LEU A 1 623 ? -18.947 1.036 23.514 1.00 97.56 623 LEU A CA 1
ATOM 4756 C C . LEU A 1 623 ? -20.173 0.153 23.742 1.00 97.56 623 LEU A C 1
ATOM 4758 O O . LEU A 1 623 ? -20.395 -0.800 22.996 1.00 97.56 623 LEU A O 1
ATOM 4762 N N . THR A 1 624 ? -20.971 0.459 24.765 1.00 97.88 624 THR A N 1
ATOM 4763 C CA . THR A 1 624 ? -22.257 -0.215 25.012 1.00 97.88 624 THR A CA 1
ATOM 4764 C C . THR A 1 624 ? -23.401 0.649 24.490 1.00 97.88 624 THR A C 1
ATOM 4766 O O . THR A 1 624 ? -23.489 1.838 24.816 1.00 97.88 624 THR A O 1
ATOM 4769 N N . MET A 1 625 ? -24.283 0.044 23.699 1.00 97.44 625 MET A N 1
ATOM 4770 C CA . MET A 1 625 ? -25.383 0.701 22.995 1.00 97.44 625 MET A CA 1
ATOM 4771 C C . MET A 1 625 ? -26.718 0.510 23.725 1.00 97.44 625 MET A C 1
ATOM 4773 O O . MET A 1 625 ? -27.044 -0.591 24.160 1.00 97.44 625 MET A O 1
ATOM 4777 N N . ASP A 1 626 ? -27.543 1.556 23.804 1.00 96.50 626 ASP A N 1
ATOM 4778 C CA . ASP A 1 626 ? -28.958 1.419 24.163 1.00 96.50 626 ASP A CA 1
ATOM 4779 C C . ASP A 1 626 ? -29.751 0.868 22.972 1.00 96.50 626 ASP A C 1
ATOM 4781 O O . ASP A 1 626 ? -30.077 1.588 22.026 1.00 96.50 626 ASP A O 1
ATOM 4785 N N . LEU A 1 627 ? -30.095 -0.418 23.048 1.00 96.38 627 LEU A N 1
ATOM 4786 C CA . LEU A 1 627 ? -30.918 -1.109 22.057 1.00 96.38 627 LEU A CA 1
ATOM 4787 C C . LEU A 1 627 ? -32.421 -1.052 22.376 1.00 96.38 627 LEU A C 1
ATOM 4789 O O . LEU A 1 627 ? -33.194 -1.879 21.901 1.00 96.38 627 LEU A O 1
ATOM 4793 N N . SER A 1 628 ? -32.894 -0.059 23.139 1.00 94.19 628 SER A N 1
ATOM 4794 C CA . SER A 1 628 ? -34.336 0.191 23.303 1.00 94.19 628 SER A CA 1
ATOM 4795 C C . SER A 1 628 ? -35.044 0.531 21.980 1.00 94.19 628 SER A C 1
ATOM 4797 O O . SER A 1 628 ? -36.272 0.413 21.873 1.00 94.19 628 SER A O 1
ATOM 4799 N N . GLN A 1 629 ? -34.279 0.937 20.964 1.00 94.06 629 GLN A N 1
ATOM 4800 C CA . GLN A 1 629 ? -34.659 1.062 19.559 1.00 94.06 629 GLN A CA 1
ATOM 4801 C C . GLN A 1 629 ? -33.553 0.449 18.680 1.00 94.06 629 GLN A C 1
ATOM 4803 O O . GLN A 1 629 ? -32.410 0.384 19.123 1.00 94.06 629 GLN A O 1
ATOM 4808 N N . PRO A 1 630 ? -33.853 0.016 17.440 1.00 96.12 630 PRO A N 1
ATOM 4809 C CA . PRO A 1 630 ? -32.817 -0.454 16.525 1.00 96.12 630 PRO A CA 1
ATOM 4810 C C . PRO A 1 630 ? -31.757 0.623 16.262 1.00 96.12 630 PRO A C 1
ATOM 4812 O O . PRO A 1 630 ? -32.102 1.772 15.968 1.00 96.12 630 PRO A O 1
ATOM 4815 N N . VAL A 1 631 ? -30.485 0.233 16.317 1.00 96.69 631 VAL A N 1
ATOM 4816 C CA . VAL A 1 631 ? -29.325 1.097 16.079 1.00 96.69 631 VAL A CA 1
ATOM 4817 C C . VAL A 1 631 ? -28.570 0.593 14.855 1.00 96.69 631 VAL A C 1
ATOM 4819 O O . VAL A 1 631 ? -28.265 -0.593 14.741 1.00 96.69 631 VAL A O 1
ATOM 4822 N N . ASN A 1 632 ? -28.256 1.508 13.937 1.00 96.12 632 ASN A N 1
ATOM 4823 C CA . ASN A 1 632 ? -27.401 1.232 12.788 1.00 96.12 632 ASN A CA 1
ATOM 4824 C C . ASN A 1 632 ? -26.084 1.997 12.928 1.00 96.12 632 ASN A C 1
ATOM 4826 O O . ASN A 1 632 ? -26.094 3.224 13.023 1.00 96.12 632 ASN A O 1
ATOM 4830 N N . VAL A 1 633 ? -24.972 1.271 12.914 1.00 95.19 633 VAL A N 1
ATOM 4831 C CA . VAL A 1 633 ? -23.615 1.811 12.953 1.00 95.19 633 VAL A CA 1
ATOM 4832 C C . VAL A 1 633 ? -23.143 2.015 11.522 1.00 95.19 633 VAL A C 1
ATOM 4834 O O . VAL A 1 633 ? -23.061 1.071 10.734 1.00 95.19 633 VAL A O 1
ATOM 4837 N N . GLN A 1 634 ? -22.870 3.271 11.194 1.00 92.19 634 GLN A N 1
ATOM 4838 C CA . GLN A 1 634 ? -22.299 3.707 9.929 1.00 92.19 634 GLN A CA 1
ATOM 4839 C C . GLN A 1 634 ? -21.577 5.031 10.178 1.00 92.19 634 GLN A C 1
ATOM 4841 O O . GLN A 1 634 ? -22.144 5.926 10.812 1.00 92.19 634 GLN A O 1
ATOM 4846 N N . PHE A 1 635 ? -20.346 5.148 9.695 1.00 89.38 635 PHE A N 1
ATOM 4847 C CA . PHE A 1 635 ? -19.539 6.357 9.800 1.00 89.38 635 PHE A CA 1
ATOM 4848 C C . PHE A 1 635 ? -18.609 6.466 8.595 1.00 89.38 635 PHE A C 1
ATOM 4850 O O . PHE A 1 635 ? -18.406 5.492 7.873 1.00 89.38 635 PHE A O 1
ATOM 4857 N N . GLU A 1 636 ? -18.103 7.670 8.362 1.00 84.75 636 GLU A N 1
ATOM 4858 C CA . GLU A 1 636 ? -17.063 7.914 7.369 1.00 84.75 636 GLU A CA 1
ATOM 4859 C C . GLU A 1 636 ? -15.711 7.898 8.076 1.00 84.75 636 GLU A C 1
ATOM 4861 O O . GLU A 1 636 ? -15.568 8.482 9.156 1.00 84.75 636 GLU A O 1
ATOM 4866 N N . GLN A 1 637 ? -14.734 7.227 7.468 1.00 85.06 637 GLN A N 1
ATOM 4867 C CA . GLN A 1 637 ? -13.368 7.215 7.970 1.00 85.06 637 GLN A CA 1
ATOM 4868 C C . GLN A 1 637 ? -12.801 8.636 8.000 1.00 85.06 637 GLN A C 1
ATOM 4870 O O . GLN A 1 637 ? -13.073 9.470 7.131 1.00 85.06 637 GLN A O 1
ATOM 4875 N N . ARG A 1 638 ? -12.006 8.928 9.027 1.00 83.44 638 ARG A N 1
ATOM 4876 C CA . ARG A 1 638 ? -11.422 10.253 9.218 1.00 83.44 638 ARG A CA 1
ATOM 4877 C C . ARG A 1 638 ? -10.208 10.421 8.282 1.00 83.44 638 ARG A C 1
ATOM 4879 O O . ARG A 1 638 ? -9.371 9.529 8.251 1.00 83.44 638 ARG A O 1
ATOM 4886 N N . PRO A 1 639 ? -10.032 11.531 7.543 1.00 77.75 639 PRO A N 1
ATOM 4887 C CA . PRO A 1 639 ? -8.932 11.654 6.570 1.00 77.75 639 PRO A CA 1
ATOM 4888 C C . PRO A 1 639 ? -7.502 11.579 7.137 1.00 77.75 639 PRO A C 1
ATOM 4890 O O . PRO A 1 639 ? -6.567 11.289 6.407 1.00 77.75 639 PRO A O 1
ATOM 4893 N N . ASP A 1 640 ? -7.307 11.840 8.426 1.00 76.56 640 ASP A N 1
ATOM 4894 C CA . ASP A 1 640 ? -6.020 11.784 9.137 1.00 76.56 640 ASP A CA 1
ATOM 4895 C C . ASP A 1 640 ? -5.920 10.570 10.082 1.00 76.56 640 ASP A C 1
ATOM 4897 O O . ASP A 1 640 ? -4.942 10.466 10.829 1.00 76.56 640 ASP A O 1
ATOM 4901 N N . PHE A 1 641 ? -6.919 9.669 10.084 1.00 82.00 641 PHE A N 1
ATOM 4902 C CA . PHE A 1 641 ? -6.934 8.496 10.960 1.00 82.00 641 PHE A CA 1
ATOM 4903 C C . PHE A 1 641 ? -7.700 7.261 10.435 1.00 82.00 641 PHE A C 1
ATOM 4905 O O . PHE A 1 641 ? -8.746 7.400 9.806 1.00 82.00 641 PHE A O 1
ATOM 4912 N N . TYR A 1 642 ? -7.232 6.044 10.747 1.00 85.56 642 TYR A N 1
ATOM 4913 C CA . TYR A 1 642 ? -7.992 4.799 10.536 1.00 85.56 642 TYR A CA 1
ATOM 4914 C C . TYR A 1 642 ? -8.551 4.274 11.850 1.00 85.56 642 TYR A C 1
ATOM 4916 O O . TYR A 1 642 ? -7.780 3.947 12.748 1.00 85.56 642 TYR A O 1
ATOM 4924 N N . SER A 1 643 ? -9.868 4.113 11.941 1.00 86.44 643 SER A N 1
ATOM 4925 C CA . SER A 1 643 ? -10.503 3.421 13.064 1.00 86.44 643 SER A CA 1
ATOM 4926 C C . SER A 1 643 ? -11.552 2.465 12.537 1.00 86.44 643 SER A C 1
ATOM 4928 O O . SER A 1 643 ? -12.472 2.875 11.834 1.00 86.44 643 SER A O 1
ATOM 4930 N N . ASP A 1 644 ? -11.452 1.202 12.910 1.00 89.56 644 ASP A N 1
ATOM 4931 C CA . ASP A 1 644 ? -12.511 0.228 12.733 1.00 89.56 644 ASP A CA 1
ATOM 4932 C C . ASP A 1 644 ? -13.480 0.262 13.926 1.00 89.56 644 ASP A C 1
ATOM 4934 O O . ASP A 1 644 ? -13.158 0.660 15.043 1.00 89.56 644 ASP A O 1
ATOM 4938 N N . LEU A 1 645 ? -14.732 -0.121 13.684 1.00 93.62 645 LEU A N 1
ATOM 4939 C CA . LEU A 1 645 ? -15.691 -0.399 14.748 1.00 93.62 645 LEU A CA 1
ATOM 4940 C C . LEU A 1 645 ? -16.282 -1.774 14.499 1.00 93.62 645 LEU A C 1
ATOM 4942 O O . LEU A 1 645 ? -16.991 -2.001 13.516 1.00 93.62 645 LEU A O 1
ATOM 4946 N N . ASN A 1 646 ? -16.009 -2.679 15.426 1.00 95.44 646 ASN A N 1
ATOM 4947 C CA . ASN A 1 646 ? -16.287 -4.093 15.278 1.00 95.44 646 ASN A CA 1
ATOM 4948 C C . ASN A 1 646 ? -17.271 -4.578 16.352 1.00 95.44 646 ASN A C 1
ATOM 4950 O O . ASN A 1 646 ? -17.217 -4.115 17.490 1.00 95.44 646 ASN A O 1
ATOM 4954 N N . PRO A 1 647 ? -18.208 -5.493 16.052 1.00 95.94 647 PRO A N 1
ATOM 4955 C CA . PRO A 1 647 ? -19.021 -6.108 17.094 1.00 95.94 647 PRO A CA 1
ATOM 4956 C C . PRO A 1 647 ? -18.138 -6.945 18.026 1.00 95.94 647 PRO A C 1
ATOM 4958 O O . PRO A 1 647 ? -17.147 -7.530 17.601 1.00 95.94 647 PRO A O 1
ATOM 4961 N N . THR A 1 648 ? -18.519 -7.038 19.297 1.00 95.81 648 THR A N 1
ATOM 4962 C CA . THR A 1 648 ? -17.799 -7.858 20.282 1.00 95.81 648 THR A CA 1
ATOM 4963 C C . THR A 1 648 ? -18.768 -8.607 21.195 1.00 95.81 648 THR A C 1
ATOM 4965 O O . THR A 1 648 ? -19.985 -8.581 20.995 1.00 95.81 648 THR A O 1
ATOM 4968 N N . THR A 1 649 ? -18.243 -9.313 22.194 1.00 93.94 649 THR A N 1
ATOM 4969 C CA . THR A 1 649 ? -19.039 -10.071 23.161 1.00 93.94 649 THR A CA 1
ATOM 4970 C C . THR A 1 649 ? -20.090 -9.187 23.848 1.00 93.94 649 THR A C 1
ATOM 4972 O O . THR A 1 649 ? -19.734 -8.085 24.281 1.00 93.94 649 THR A O 1
ATOM 4975 N N . PRO A 1 650 ? -21.346 -9.655 23.992 1.00 95.31 650 PRO A N 1
ATOM 4976 C CA . PRO A 1 650 ? -22.420 -8.864 24.595 1.00 95.31 650 PRO A CA 1
ATOM 4977 C C . PRO A 1 650 ? -22.154 -8.458 26.046 1.00 95.31 650 PRO A C 1
ATOM 4979 O O . PRO A 1 650 ? -21.359 -9.091 26.749 1.00 95.31 650 PRO A O 1
ATOM 4982 N N . SER A 1 651 ? -22.835 -7.408 26.502 1.00 95.44 651 SER A N 1
ATOM 4983 C CA . SER A 1 651 ? -22.829 -7.000 27.905 1.00 95.44 651 SER A CA 1
ATOM 4984 C C . SER A 1 651 ? -23.637 -7.955 28.792 1.00 95.44 651 SER A C 1
ATOM 4986 O O . SER A 1 651 ? -24.416 -8.781 28.314 1.00 95.44 651 SER A O 1
ATOM 4988 N N . ASP A 1 652 ? -23.485 -7.816 30.111 1.00 94.31 652 ASP A N 1
ATOM 4989 C CA . ASP A 1 652 ? -24.276 -8.576 31.089 1.00 94.31 652 ASP A CA 1
ATOM 4990 C C . ASP A 1 652 ? -25.780 -8.224 31.057 1.00 94.31 652 ASP A C 1
ATOM 4992 O O . ASP A 1 652 ? -26.600 -9.001 31.548 1.00 94.31 652 ASP A O 1
ATOM 4996 N N . GLU A 1 653 ? -26.144 -7.063 30.500 1.00 93.38 653 GLU A N 1
ATOM 4997 C CA . GLU A 1 653 ? -27.530 -6.583 30.391 1.00 93.38 653 GLU A CA 1
ATOM 4998 C C . GLU A 1 653 ? -28.188 -6.984 29.056 1.00 93.38 653 GLU A C 1
ATOM 5000 O O . GLU A 1 653 ? -29.385 -6.759 28.864 1.00 93.38 653 GLU A O 1
ATOM 5005 N N . TYR A 1 654 ? -27.427 -7.592 28.140 1.00 96.12 654 TYR A N 1
ATOM 5006 C CA . TYR A 1 654 ? -27.930 -8.088 26.865 1.00 96.12 654 TYR A CA 1
ATOM 5007 C C . TYR A 1 654 ? -28.855 -9.300 27.048 1.00 96.12 654 TYR A C 1
ATOM 5009 O O . TYR A 1 654 ? -28.558 -10.230 27.805 1.00 96.12 654 TYR A O 1
ATOM 5017 N N . ASP A 1 655 ? -29.959 -9.338 26.299 1.00 94.88 655 ASP A N 1
ATOM 5018 C CA . ASP A 1 655 ? -30.854 -10.493 26.243 1.00 94.88 655 ASP A CA 1
ATOM 5019 C C . ASP A 1 655 ? -31.364 -10.776 24.818 1.00 94.88 655 ASP A C 1
ATOM 5021 O O . ASP A 1 655 ? -31.267 -9.937 23.925 1.00 94.88 655 ASP A O 1
ATOM 5025 N N . GLU A 1 656 ? -31.940 -11.968 24.608 1.00 94.31 656 GLU A N 1
ATOM 5026 C CA . GLU A 1 656 ? -32.419 -12.447 23.295 1.00 94.31 656 GLU A CA 1
ATOM 5027 C C . GLU A 1 656 ? -33.481 -11.537 22.640 1.00 94.31 656 GLU A C 1
ATOM 5029 O O . GLU A 1 656 ? -33.755 -11.659 21.447 1.00 94.31 656 GLU A O 1
ATOM 5034 N N . SER A 1 657 ? -34.130 -10.632 23.386 1.00 95.50 657 SER A N 1
ATOM 5035 C CA . SER A 1 657 ? -35.066 -9.664 22.799 1.00 95.50 657 SER A CA 1
ATOM 5036 C C . SER A 1 657 ? -34.367 -8.555 22.009 1.00 95.50 657 SER A C 1
ATOM 5038 O O . SER A 1 657 ? -35.028 -7.890 21.210 1.00 95.50 657 SER A O 1
ATOM 5040 N N . MET A 1 658 ? -33.051 -8.396 22.196 1.00 96.69 658 MET A N 1
ATOM 5041 C CA . MET A 1 658 ? -32.192 -7.447 21.487 1.00 96.69 658 MET A CA 1
ATOM 5042 C C . MET A 1 658 ? -31.522 -8.046 20.236 1.00 96.69 658 MET A C 1
ATOM 5044 O O . MET A 1 658 ? -30.799 -7.338 19.532 1.00 96.69 658 MET A O 1
ATOM 5048 N N . ASP A 1 659 ? -31.739 -9.332 19.934 1.00 96.06 659 ASP A N 1
ATOM 5049 C CA . ASP A 1 659 ? -31.192 -10.003 18.747 1.00 96.06 659 ASP A CA 1
ATOM 5050 C C . ASP A 1 659 ? -31.487 -9.208 17.461 1.00 96.06 659 ASP A C 1
ATOM 5052 O O . ASP A 1 659 ? -32.636 -8.881 17.144 1.00 96.06 659 ASP A O 1
ATOM 5056 N N . GLY A 1 660 ? -30.431 -8.896 16.704 1.00 93.81 660 GLY A N 1
ATOM 5057 C CA . GLY A 1 660 ? -30.509 -8.142 15.452 1.00 93.81 660 GLY A CA 1
ATOM 5058 C C . GLY A 1 660 ? -30.926 -6.672 15.584 1.00 93.81 660 GLY A C 1
ATOM 5059 O O . GLY A 1 660 ? -31.186 -6.035 14.562 1.00 93.81 660 GLY A O 1
ATOM 5060 N N . MET A 1 661 ? -31.008 -6.116 16.799 1.00 96.81 661 MET A N 1
ATOM 5061 C CA . MET A 1 661 ? -31.303 -4.691 16.997 1.00 96.81 661 MET A CA 1
ATOM 5062 C C . MET A 1 661 ? -30.096 -3.788 16.728 1.00 96.81 661 MET A C 1
ATOM 5064 O O . MET A 1 661 ? -30.296 -2.631 16.360 1.00 96.81 661 MET A O 1
ATOM 5068 N N . LEU A 1 662 ? -28.873 -4.309 16.859 1.00 97.44 662 LEU A N 1
ATOM 5069 C CA . LEU A 1 662 ? -27.656 -3.657 16.389 1.00 97.44 662 LEU A CA 1
ATOM 5070 C C . LEU A 1 662 ? -27.348 -4.124 14.964 1.00 97.44 662 LEU A C 1
ATOM 5072 O O . LEU A 1 662 ? -27.328 -5.319 14.671 1.00 97.44 662 LEU A O 1
ATOM 5076 N N . THR A 1 663 ? -27.145 -3.177 14.057 1.00 97.19 663 THR A N 1
ATOM 5077 C CA . THR A 1 663 ? -26.794 -3.445 12.659 1.00 97.19 663 THR A CA 1
ATOM 5078 C C . THR A 1 663 ? -25.593 -2.604 12.255 1.00 97.19 663 THR A C 1
ATOM 5080 O O . THR A 1 663 ? -25.492 -1.449 12.653 1.00 97.19 663 THR A O 1
ATOM 5083 N N . PHE A 1 664 ? -24.702 -3.161 11.441 1.00 96.69 664 PHE A N 1
ATOM 5084 C CA . PHE A 1 664 ? -23.622 -2.426 10.784 1.00 96.69 664 PHE A CA 1
ATOM 5085 C C . PHE A 1 664 ? -23.960 -2.258 9.308 1.00 96.69 664 PHE A C 1
ATOM 5087 O O . PHE A 1 664 ? -24.265 -3.248 8.645 1.00 96.69 664 PHE A O 1
ATOM 5094 N N . THR A 1 665 ? -23.905 -1.034 8.786 1.00 95.81 665 THR A N 1
ATOM 5095 C CA . THR A 1 665 ? -24.000 -0.786 7.340 1.00 95.81 665 THR A CA 1
ATOM 5096 C C . THR A 1 665 ? -22.630 -0.367 6.831 1.00 95.81 665 THR A C 1
ATOM 5098 O O . THR A 1 665 ? -22.199 0.750 7.110 1.00 95.81 665 THR A O 1
ATOM 5101 N N . ARG A 1 666 ? -21.951 -1.267 6.108 1.00 94.06 666 ARG A N 1
ATOM 5102 C CA . ARG A 1 666 ? -20.564 -1.084 5.650 1.00 94.06 666 ARG A CA 1
ATOM 5103 C C . ARG A 1 666 ? -20.388 -1.436 4.169 1.00 94.06 666 ARG A C 1
ATOM 5105 O O . ARG A 1 666 ? -21.131 -2.286 3.656 1.00 94.06 666 ARG A O 1
ATOM 5112 N N . PRO A 1 667 ? -19.419 -0.809 3.480 1.00 96.00 667 PRO A N 1
ATOM 5113 C CA . PRO A 1 667 ? -18.891 -1.314 2.217 1.00 96.00 667 PRO A CA 1
ATOM 5114 C C . PRO A 1 667 ? -18.408 -2.762 2.367 1.00 96.00 667 PRO A C 1
ATOM 5116 O O . PRO A 1 667 ? -17.918 -3.146 3.424 1.00 96.00 667 PRO A O 1
ATOM 5119 N N . ALA A 1 668 ? -18.555 -3.570 1.320 1.00 97.44 668 ALA A N 1
ATOM 5120 C CA . ALA A 1 668 ? -18.227 -4.991 1.350 1.00 97.44 668 ALA A CA 1
ATOM 5121 C C . ALA A 1 668 ? -17.541 -5.471 0.076 1.00 97.44 668 ALA A C 1
ATOM 5123 O O . ALA A 1 668 ? -17.795 -4.922 -1.001 1.00 97.44 668 ALA A O 1
ATOM 5124 N N . TYR A 1 669 ? -16.765 -6.544 0.216 1.00 98.50 669 TYR A N 1
ATOM 5125 C CA . TYR A 1 669 ? -16.372 -7.426 -0.878 1.00 98.50 669 TYR A CA 1
ATOM 5126 C C . TYR A 1 669 ? -17.294 -8.653 -0.904 1.00 98.50 669 TYR A C 1
ATOM 5128 O O . TYR A 1 669 ? -17.132 -9.593 -0.123 1.00 98.50 669 TYR A O 1
ATOM 5136 N N . ASP A 1 670 ? -18.287 -8.642 -1.795 1.00 97.88 670 ASP A N 1
ATOM 5137 C CA . ASP A 1 670 ? -19.260 -9.716 -1.985 1.00 97.88 670 ASP A CA 1
ATOM 5138 C C . ASP A 1 670 ? -18.787 -10.783 -2.975 1.00 97.88 670 ASP A C 1
ATOM 5140 O O . ASP A 1 670 ? -19.115 -10.777 -4.166 1.00 97.88 670 ASP A O 1
ATOM 5144 N N . GLN A 1 671 ? -18.020 -11.743 -2.455 1.00 97.88 671 GLN A N 1
ATOM 5145 C CA . GLN A 1 671 ? -17.509 -12.858 -3.251 1.00 97.88 671 GLN A CA 1
ATOM 5146 C C . GLN A 1 671 ? -18.634 -13.777 -3.748 1.00 97.88 671 GLN A C 1
ATOM 5148 O O . GLN A 1 671 ? -18.508 -14.366 -4.822 1.00 97.88 671 GLN A O 1
ATOM 5153 N N . ALA A 1 672 ? -19.742 -13.905 -3.009 1.00 96.94 672 ALA A N 1
ATOM 5154 C CA . ALA A 1 672 ? -20.855 -14.772 -3.396 1.00 96.94 672 ALA A CA 1
ATOM 5155 C C . ALA A 1 672 ? -21.544 -14.269 -4.673 1.00 96.94 672 ALA A C 1
ATOM 5157 O O . ALA A 1 672 ? -21.880 -15.067 -5.557 1.00 96.94 672 ALA A O 1
ATOM 5158 N N . THR A 1 673 ? -21.709 -12.948 -4.800 1.00 95.75 673 THR A N 1
ATOM 5159 C CA . THR A 1 673 ? -22.233 -12.328 -6.023 1.00 95.75 673 THR A CA 1
ATOM 5160 C C . THR A 1 673 ? -21.328 -12.627 -7.215 1.00 95.75 673 THR A C 1
ATOM 5162 O O . THR A 1 673 ? -21.819 -13.140 -8.225 1.00 95.75 673 THR A O 1
ATOM 5165 N N . VAL A 1 674 ? -20.014 -12.423 -7.088 1.00 96.19 674 VAL A N 1
ATOM 5166 C CA . VAL A 1 674 ? -19.054 -12.710 -8.167 1.00 96.19 674 VAL A CA 1
ATOM 5167 C C . VAL A 1 674 ? -19.080 -14.175 -8.584 1.00 96.19 674 VAL A C 1
ATOM 5169 O O . VAL A 1 674 ? -19.219 -14.466 -9.771 1.00 96.19 674 VAL A O 1
ATOM 5172 N N . VAL A 1 675 ? -19.037 -15.108 -7.628 1.00 95.62 675 VAL A N 1
ATOM 5173 C CA . VAL A 1 675 ? -19.072 -16.553 -7.915 1.00 95.62 675 VAL A CA 1
ATOM 5174 C C . VAL A 1 675 ? -20.314 -16.942 -8.722 1.00 95.62 675 VAL A C 1
ATOM 5176 O O . VAL A 1 675 ? -20.241 -17.804 -9.598 1.00 95.62 675 VAL A O 1
ATOM 5179 N N . SER A 1 676 ? -21.448 -16.272 -8.498 1.00 94.88 676 SER A N 1
ATOM 5180 C CA . SER A 1 676 ? -22.678 -16.512 -9.261 1.00 94.88 676 SER A CA 1
ATOM 5181 C C . SER A 1 676 ? -22.621 -16.037 -10.723 1.00 94.88 676 SER A C 1
ATOM 5183 O O . SER A 1 676 ? -23.406 -16.510 -11.552 1.00 94.88 676 SER A O 1
ATOM 5185 N N . LEU A 1 677 ? -21.705 -15.120 -11.046 1.00 96.56 677 LEU A N 1
ATOM 5186 C CA . LEU A 1 677 ? -21.540 -14.527 -12.374 1.00 96.56 677 LEU A CA 1
ATOM 5187 C C . LEU A 1 677 ? -20.502 -15.256 -13.233 1.00 96.56 677 LEU A C 1
ATOM 5189 O O . LEU A 1 677 ? -20.565 -15.133 -14.459 1.00 96.56 677 LEU A O 1
ATOM 5193 N N . ILE A 1 678 ? -19.605 -16.046 -12.627 1.00 95.12 678 ILE A N 1
ATOM 5194 C CA . ILE A 1 678 ? -18.545 -16.779 -13.333 1.00 95.12 678 ILE A CA 1
ATOM 5195 C C . ILE A 1 678 ? -19.153 -17.670 -14.423 1.00 95.12 678 ILE A C 1
ATOM 5197 O O . ILE A 1 678 ? -19.893 -18.622 -14.158 1.00 95.12 678 ILE A O 1
ATOM 5201 N N . GLN A 1 679 ? -18.820 -17.367 -15.678 1.00 92.75 679 GLN A N 1
ATOM 5202 C CA . GLN A 1 679 ? -19.244 -18.160 -16.826 1.00 92.75 679 GLN A CA 1
ATOM 5203 C C . GLN A 1 679 ? -18.182 -19.209 -17.161 1.00 92.75 679 GLN A C 1
ATOM 5205 O O . GLN A 1 679 ? -17.025 -18.842 -17.347 1.00 92.75 679 GLN A O 1
ATOM 5210 N N . PRO A 1 680 ? -18.545 -20.497 -17.322 1.00 89.19 680 PRO A N 1
ATOM 5211 C CA . PRO A 1 680 ? -17.584 -21.516 -17.716 1.00 89.19 680 PRO A CA 1
ATOM 5212 C C . PRO A 1 680 ? -16.946 -21.185 -19.068 1.00 89.19 680 PRO A C 1
ATOM 5214 O O . PRO A 1 680 ? -17.635 -21.166 -20.094 1.00 89.19 680 PRO A O 1
ATOM 5217 N N . LYS A 1 681 ? -15.622 -21.015 -19.104 1.00 87.12 681 LYS A N 1
ATOM 5218 C CA . LYS A 1 681 ? -14.890 -21.015 -20.371 1.00 87.12 681 LYS A CA 1
ATOM 5219 C C . LYS A 1 681 ? -14.976 -22.400 -21.006 1.00 87.12 681 LYS A C 1
ATOM 5221 O O . LYS A 1 681 ? -14.595 -23.415 -20.419 1.00 87.12 681 LYS A O 1
ATOM 5226 N N . SER A 1 682 ? -15.510 -22.476 -22.226 1.00 65.75 682 SER A N 1
ATOM 5227 C CA . SER A 1 682 ? -15.437 -23.718 -22.988 1.00 65.75 682 SER A CA 1
ATOM 5228 C C . SER A 1 682 ? -13.976 -23.992 -23.316 1.00 65.75 682 SER A C 1
ATOM 5230 O O . SER A 1 682 ? -13.341 -23.171 -23.974 1.00 65.75 682 SER A O 1
ATOM 5232 N N . MET A 1 683 ? -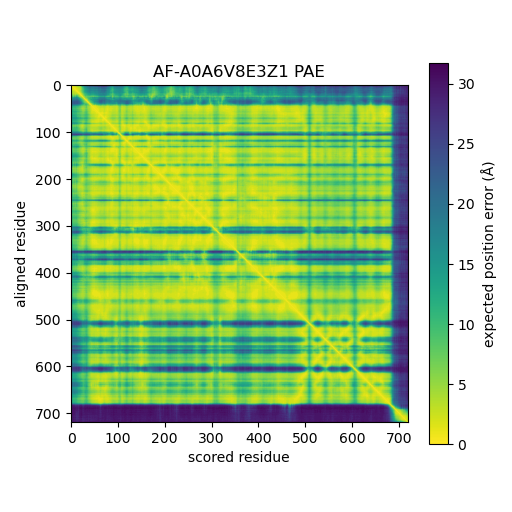13.470 -25.173 -22.957 1.00 52.59 683 MET A N 1
ATOM 5233 C CA . MET A 1 683 ? -12.257 -25.720 -23.568 1.00 52.59 683 MET A CA 1
ATOM 5234 C C . MET A 1 683 ? -12.532 -25.989 -25.058 1.00 52.59 683 MET A C 1
ATOM 5236 O O . MET A 1 683 ? -12.787 -27.120 -25.470 1.00 52.59 683 MET A O 1
ATOM 5240 N N . SER A 1 684 ? -12.579 -24.945 -25.883 1.00 41.06 684 SER A N 1
ATOM 5241 C CA . SER A 1 684 ? -12.823 -25.044 -27.317 1.00 41.06 684 SER A CA 1
ATOM 5242 C C . SER A 1 684 ? -11.558 -24.698 -28.094 1.00 41.06 684 SER A C 1
ATOM 5244 O O . SER A 1 684 ? -11.311 -23.547 -28.425 1.00 41.06 684 SER A O 1
ATOM 5246 N N . GLY A 1 685 ? -10.814 -25.744 -28.455 1.00 38.69 685 GLY A N 1
ATOM 5247 C CA . GLY A 1 685 ? -10.328 -25.900 -29.825 1.00 38.69 685 GLY A CA 1
ATOM 5248 C C . GLY A 1 685 ? -9.235 -24.953 -30.314 1.00 38.69 685 GLY A C 1
ATOM 5249 O O . GLY A 1 685 ? -9.334 -24.473 -31.439 1.00 38.69 685 GLY A O 1
ATOM 5250 N N . GLY A 1 686 ? -8.151 -24.793 -29.555 1.00 31.70 686 GLY A N 1
ATOM 5251 C CA . GLY A 1 686 ? -6.837 -24.646 -30.183 1.00 31.70 686 GLY A CA 1
ATOM 5252 C C . GLY A 1 686 ? -6.504 -25.951 -30.912 1.00 31.70 686 GLY A C 1
ATOM 5253 O O . GLY A 1 686 ? -6.753 -27.039 -30.392 1.00 31.70 686 GLY A O 1
ATOM 5254 N N . THR A 1 687 ? -6.031 -25.866 -32.151 1.00 29.25 687 THR A N 1
ATOM 5255 C CA . THR A 1 687 ? -5.611 -27.008 -32.973 1.00 29.25 687 THR A CA 1
ATOM 5256 C C .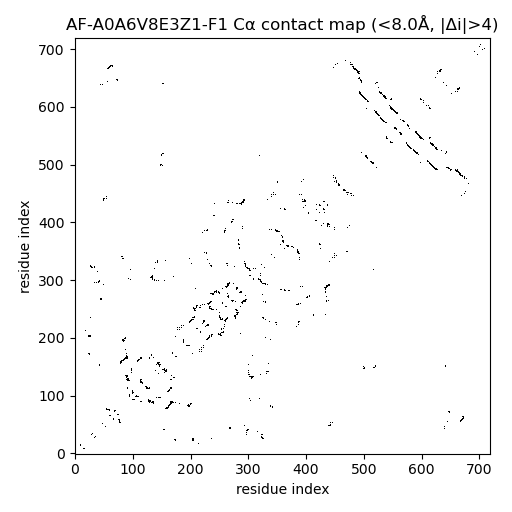 THR A 1 687 ? -4.890 -28.080 -32.159 1.00 29.25 687 THR A C 1
ATOM 5258 O O . THR A 1 687 ? -3.856 -27.831 -31.552 1.00 29.25 687 THR A O 1
ATOM 5261 N N . SER A 1 688 ? -5.424 -29.298 -32.198 1.00 33.50 688 SER A N 1
ATOM 5262 C CA . SER A 1 688 ? -4.778 -30.488 -31.667 1.00 33.50 688 SER A CA 1
ATOM 5263 C C . SER A 1 688 ? -3.420 -30.722 -32.345 1.00 33.50 688 SER A C 1
ATOM 5265 O O . SER A 1 688 ? -3.366 -31.321 -33.422 1.00 33.50 688 SER A O 1
ATOM 5267 N N . SER A 1 689 ? -2.321 -30.343 -31.702 1.00 32.09 689 SER A N 1
ATOM 5268 C CA . SER A 1 689 ? -1.146 -31.212 -31.649 1.00 32.09 689 SER A CA 1
ATOM 5269 C C . SER A 1 689 ? -1.269 -32.024 -30.365 1.00 32.09 689 SER A C 1
ATOM 5271 O O . SER A 1 689 ? -0.988 -31.578 -29.257 1.00 32.09 689 SER A O 1
ATOM 5273 N N . SER A 1 690 ? -1.792 -33.238 -30.509 1.00 41.22 690 SER A N 1
ATOM 5274 C CA . SER A 1 690 ? -1.783 -34.241 -29.455 1.00 41.22 690 SER A CA 1
ATOM 5275 C C . SER A 1 690 ? -0.344 -34.692 -29.198 1.00 41.22 690 SER A C 1
ATOM 5277 O O . SER A 1 690 ? 0.043 -35.766 -29.651 1.00 41.22 690 SER A O 1
ATOM 5279 N N . ASP A 1 691 ? 0.430 -33.894 -28.470 1.00 43.72 691 ASP A N 1
ATOM 5280 C CA . ASP A 1 691 ? 1.724 -34.311 -27.933 1.00 43.72 691 ASP A CA 1
ATOM 5281 C C . ASP A 1 691 ? 1.676 -34.489 -26.414 1.00 43.72 691 ASP A C 1
ATOM 5283 O O . ASP A 1 691 ? 2.545 -34.073 -25.658 1.00 43.72 691 ASP A O 1
ATOM 5287 N N . GLY A 1 692 ? 0.625 -35.170 -25.954 1.00 42.28 692 GLY A N 1
ATOM 5288 C CA . GLY A 1 692 ? 0.604 -35.748 -24.617 1.00 42.28 692 GLY A CA 1
ATOM 5289 C C . GLY A 1 692 ? 1.536 -36.955 -24.564 1.00 42.28 692 GLY A C 1
ATOM 5290 O O . GLY A 1 692 ? 1.467 -37.792 -25.459 1.00 42.28 692 GLY A O 1
ATOM 5291 N N . PHE A 1 693 ? 2.359 -37.033 -23.513 1.00 49.81 693 PHE A N 1
ATOM 5292 C CA . PHE A 1 693 ? 3.186 -38.136 -22.970 1.00 49.81 693 PHE A CA 1
ATOM 5293 C C . PHE A 1 693 ? 3.291 -39.473 -23.752 1.00 49.81 693 PHE A C 1
ATOM 5295 O O . PHE A 1 693 ? 4.371 -40.047 -23.883 1.00 49.81 693 PHE A O 1
ATOM 5302 N N . PHE A 1 694 ? 2.189 -39.999 -24.287 1.00 46.03 694 PHE A N 1
ATOM 5303 C CA . PHE A 1 694 ? 2.150 -41.180 -25.148 1.00 46.03 694 PHE A CA 1
ATOM 5304 C C . PHE A 1 694 ? 2.680 -40.965 -26.579 1.00 46.03 694 PHE A C 1
ATOM 5306 O O . PHE A 1 694 ? 3.147 -41.940 -27.168 1.00 46.03 694 PHE A O 1
ATOM 5313 N N . SER A 1 695 ? 2.657 -39.751 -27.149 1.00 47.44 695 SER A N 1
ATOM 5314 C CA . SER A 1 695 ? 3.281 -39.473 -28.460 1.00 47.44 695 SER A CA 1
ATOM 5315 C C . SER A 1 695 ? 4.804 -39.392 -28.344 1.00 47.44 695 SER A C 1
ATOM 5317 O O . SER A 1 695 ? 5.510 -39.967 -29.166 1.00 47.44 695 SER A O 1
ATOM 5319 N N . THR A 1 696 ? 5.309 -38.799 -27.260 1.00 50.56 696 THR A N 1
ATOM 5320 C CA . THR A 1 696 ? 6.730 -38.764 -26.891 1.00 50.56 696 THR A CA 1
ATOM 5321 C C . THR A 1 696 ? 7.240 -40.171 -26.583 1.00 50.56 696 THR A C 1
ATOM 5323 O O . THR A 1 696 ? 8.299 -40.569 -27.068 1.00 50.56 696 THR A O 1
ATOM 5326 N N . LEU A 1 697 ? 6.445 -40.988 -25.882 1.00 50.19 697 LEU A N 1
ATOM 5327 C CA . LEU A 1 697 ? 6.745 -42.409 -25.686 1.00 50.19 697 LEU A CA 1
ATOM 5328 C C . LEU A 1 697 ? 6.696 -43.197 -27.010 1.00 50.19 697 LEU A C 1
ATOM 5330 O O . LEU A 1 697 ? 7.550 -44.048 -27.255 1.00 50.19 697 LEU A O 1
ATOM 5334 N N . GLY A 1 698 ? 5.736 -42.895 -27.888 1.00 61.94 698 GLY A N 1
ATOM 5335 C CA . GLY A 1 698 ? 5.622 -43.483 -29.224 1.00 61.94 698 GLY A CA 1
ATOM 5336 C C . GLY A 1 698 ? 6.795 -43.127 -30.144 1.00 61.94 698 GLY A C 1
ATOM 5337 O O . GLY A 1 698 ? 7.296 -44.003 -30.848 1.00 61.94 698 GLY A O 1
ATOM 5338 N N . GLY A 1 699 ? 7.276 -41.883 -30.085 1.00 61.12 699 GLY A N 1
ATOM 5339 C CA . GLY A 1 699 ? 8.448 -41.388 -30.809 1.00 61.12 699 GLY A CA 1
ATOM 5340 C C . GLY A 1 699 ? 9.735 -42.063 -30.345 1.00 61.12 699 GLY A C 1
ATOM 5341 O O . GLY A 1 699 ? 10.475 -42.599 -31.162 1.00 61.12 699 GLY A O 1
ATOM 5342 N N . ILE A 1 700 ? 9.942 -42.189 -29.030 1.00 59.44 700 ILE A N 1
ATOM 5343 C CA . ILE A 1 700 ? 11.096 -42.911 -28.462 1.00 59.44 700 ILE A CA 1
ATOM 5344 C C . ILE A 1 700 ? 11.094 -44.397 -28.874 1.00 59.44 700 ILE A C 1
ATOM 5346 O O . ILE A 1 700 ? 12.147 -44.972 -29.158 1.00 59.44 700 ILE A O 1
ATOM 5350 N N . ILE A 1 701 ? 9.918 -45.032 -28.951 1.00 65.19 701 ILE A N 1
ATOM 5351 C CA . ILE A 1 701 ? 9.777 -46.424 -29.413 1.00 65.19 701 ILE A CA 1
ATOM 5352 C C . ILE A 1 701 ? 10.044 -46.550 -30.922 1.00 65.19 701 ILE A C 1
ATOM 5354 O O . ILE A 1 701 ? 10.625 -47.550 -31.354 1.00 65.19 701 ILE A O 1
ATOM 5358 N N . ALA A 1 702 ? 9.641 -45.559 -31.720 1.00 64.31 702 ALA A N 1
ATOM 5359 C CA . ALA A 1 702 ? 9.845 -45.543 -33.167 1.00 64.31 702 ALA A CA 1
ATOM 5360 C C . ALA A 1 702 ? 11.303 -45.248 -33.562 1.00 64.31 702 ALA A C 1
ATOM 5362 O O . ALA A 1 702 ? 11.829 -45.903 -34.464 1.00 64.31 702 ALA A O 1
ATOM 5363 N N . ASP A 1 703 ? 11.969 -44.332 -32.855 1.00 68.38 703 ASP A N 1
ATOM 5364 C CA . ASP A 1 703 ? 13.346 -43.913 -33.139 1.00 68.38 703 ASP A CA 1
ATOM 5365 C C . ASP A 1 703 ? 14.387 -44.880 -32.560 1.00 68.38 703 ASP A C 1
ATOM 5367 O O . ASP A 1 703 ? 15.487 -45.040 -33.105 1.00 68.38 703 ASP A O 1
ATOM 5371 N N . HIS A 1 704 ? 14.047 -45.592 -31.478 1.00 74.50 704 HIS A N 1
ATOM 5372 C CA . HIS A 1 704 ? 14.955 -46.517 -30.796 1.00 74.50 704 HIS A CA 1
ATOM 5373 C C . HIS A 1 704 ? 14.334 -47.898 -30.494 1.00 74.50 704 HIS A C 1
ATOM 5375 O O . HIS A 1 704 ? 14.432 -48.393 -29.363 1.00 74.50 704 HIS A O 1
ATOM 5381 N N . PRO A 1 705 ? 13.780 -48.611 -31.497 1.00 64.38 705 PRO A N 1
ATOM 5382 C CA . PRO A 1 705 ? 13.051 -49.863 -31.277 1.00 64.38 705 PRO A CA 1
ATOM 5383 C C . PRO A 1 705 ? 13.926 -50.948 -30.634 1.00 64.38 705 PRO A C 1
ATOM 5385 O O . PRO A 1 705 ? 13.468 -51.722 -29.796 1.00 64.38 705 PRO A O 1
ATOM 5388 N N . PHE A 1 706 ? 15.220 -50.982 -30.965 1.00 66.75 706 PHE A N 1
ATOM 5389 C CA . PHE A 1 706 ? 16.155 -51.960 -30.408 1.00 66.75 706 PHE A CA 1
ATOM 5390 C C . PHE A 1 706 ? 16.577 -51.657 -28.965 1.00 66.75 706 PHE A C 1
ATOM 5392 O O . PHE A 1 706 ? 16.811 -52.598 -28.209 1.00 66.75 706 PHE A O 1
ATOM 5399 N N . ALA A 1 707 ? 16.640 -50.384 -28.561 1.00 68.00 707 ALA A N 1
ATOM 5400 C CA . ALA A 1 707 ? 16.985 -50.011 -27.188 1.00 68.00 707 ALA A CA 1
ATOM 5401 C C . ALA A 1 707 ? 15.833 -50.338 -26.227 1.00 68.00 707 ALA A C 1
ATOM 5403 O O . ALA A 1 707 ? 16.058 -50.900 -25.158 1.00 68.00 707 ALA A O 1
ATOM 5404 N N . VAL A 1 708 ? 14.591 -50.084 -26.650 1.00 69.69 708 VAL A N 1
ATOM 5405 C CA . VAL A 1 708 ? 13.389 -50.407 -25.869 1.00 69.69 708 VAL A CA 1
ATOM 5406 C C . VAL A 1 708 ? 13.210 -51.922 -25.719 1.00 69.69 708 VAL A C 1
ATOM 5408 O O . VAL A 1 708 ? 12.942 -52.405 -24.618 1.00 69.69 708 VAL A O 1
ATOM 5411 N N . ILE A 1 709 ? 13.441 -52.699 -26.786 1.00 69.62 709 ILE A N 1
ATOM 5412 C CA . ILE A 1 709 ? 13.408 -54.172 -26.728 1.00 69.62 709 ILE A CA 1
ATOM 5413 C C . ILE A 1 709 ? 14.516 -54.720 -25.814 1.00 69.62 709 ILE A C 1
ATOM 5415 O O . ILE A 1 709 ? 14.272 -55.661 -25.059 1.00 69.62 709 ILE A O 1
ATOM 5419 N N . PHE A 1 710 ? 15.716 -54.135 -25.839 1.00 67.19 710 PHE A N 1
ATOM 5420 C CA . PHE A 1 710 ? 16.823 -54.556 -24.976 1.00 67.19 710 PHE A CA 1
ATOM 5421 C C . PHE A 1 710 ? 16.537 -54.282 -23.489 1.00 67.19 710 PHE A C 1
ATOM 5423 O O . PHE A 1 710 ? 16.768 -55.154 -22.651 1.00 67.19 710 PHE A O 1
ATOM 5430 N N . SER A 1 711 ? 15.950 -53.127 -23.164 1.00 64.38 711 SER A N 1
ATOM 5431 C CA . SER A 1 711 ? 15.535 -52.773 -21.799 1.00 64.38 711 SER A CA 1
ATOM 5432 C C . SER A 1 711 ? 14.391 -53.654 -21.279 1.00 64.38 711 SER A C 1
ATOM 5434 O O . SER A 1 711 ? 14.428 -54.099 -20.132 1.00 64.38 711 SER A O 1
ATOM 5436 N N . LEU A 1 712 ? 13.413 -53.993 -22.129 1.00 62.84 712 LEU A N 1
ATOM 5437 C CA . LEU A 1 712 ? 12.339 -54.937 -21.788 1.00 62.84 712 LEU A CA 1
ATOM 5438 C C . LEU A 1 712 ? 12.860 -56.367 -21.581 1.00 62.84 712 LEU A C 1
ATOM 5440 O O . LEU A 1 712 ? 12.416 -57.053 -20.664 1.00 62.84 712 LEU A O 1
ATOM 5444 N N . LEU A 1 713 ? 13.832 -56.814 -22.382 1.00 61.72 713 LEU A N 1
ATOM 5445 C CA . LEU A 1 713 ? 14.477 -58.120 -22.200 1.00 61.72 713 LEU A CA 1
ATOM 5446 C C . LEU A 1 713 ? 15.328 -58.181 -20.922 1.00 61.72 713 LEU A C 1
ATOM 5448 O O . LEU A 1 713 ? 15.367 -59.228 -20.279 1.00 61.72 713 LEU A O 1
ATOM 5452 N N . MET A 1 714 ? 15.961 -57.075 -20.523 1.00 65.31 714 MET A N 1
ATOM 5453 C CA . MET A 1 714 ? 16.684 -56.969 -19.247 1.00 65.31 714 MET A CA 1
ATOM 5454 C C . MET A 1 714 ? 15.732 -57.028 -18.043 1.00 65.31 714 MET A C 1
ATOM 5456 O O . MET A 1 714 ? 16.036 -57.705 -17.064 1.00 65.31 714 MET A O 1
ATOM 5460 N N . LEU A 1 715 ? 14.558 -56.392 -18.133 1.00 54.25 715 LEU A N 1
ATOM 5461 C CA . LEU A 1 715 ? 13.526 -56.433 -17.087 1.00 54.25 715 LEU A CA 1
ATOM 5462 C C . LEU A 1 715 ? 12.862 -57.813 -16.959 1.00 54.25 715 LEU A C 1
ATOM 5464 O O . LEU A 1 715 ? 12.615 -58.270 -15.849 1.00 54.25 715 LEU A O 1
ATOM 5468 N N . ILE A 1 716 ? 12.625 -58.509 -18.074 1.00 58.38 716 ILE A N 1
ATOM 5469 C CA . ILE A 1 716 ? 12.048 -59.867 -18.072 1.00 58.38 716 ILE A CA 1
ATOM 5470 C C . ILE A 1 716 ? 13.096 -60.926 -17.680 1.00 58.38 716 ILE A C 1
ATOM 5472 O O . ILE A 1 716 ? 12.743 -61.971 -17.146 1.00 58.38 716 ILE A O 1
ATOM 5476 N N . GLY A 1 717 ? 14.388 -60.659 -17.898 1.00 50.56 717 GLY A N 1
ATOM 5477 C CA . GLY A 1 717 ? 15.487 -61.514 -17.439 1.00 50.56 717 GLY A CA 1
ATOM 5478 C C . GLY A 1 717 ? 15.837 -61.370 -15.951 1.00 50.56 717 GLY A C 1
ATOM 5479 O O . GLY A 1 717 ? 16.624 -62.169 -15.446 1.00 50.56 717 GLY A O 1
ATOM 5480 N N . ALA A 1 718 ? 15.275 -60.371 -15.263 1.00 50.94 718 ALA A N 1
ATOM 5481 C CA . ALA A 1 718 ? 15.494 -60.092 -13.843 1.00 50.94 718 ALA A CA 1
ATOM 5482 C C . ALA A 1 718 ? 14.293 -60.461 -12.941 1.00 50.94 718 ALA A C 1
ATOM 5484 O O . ALA A 1 718 ? 14.326 -60.154 -11.748 1.00 50.94 718 ALA A O 1
ATOM 5485 N N . ALA A 1 719 ? 13.263 -61.116 -13.495 1.00 42.12 719 ALA A N 1
ATOM 5486 C CA . ALA A 1 719 ? 12.090 -61.631 -12.779 1.00 42.12 719 ALA A CA 1
ATOM 5487 C C . ALA A 1 719 ? 12.136 -63.157 -12.599 1.00 42.12 719 ALA A C 1
ATOM 5489 O O . ALA A 1 719 ? 12.504 -63.862 -13.570 1.00 42.12 719 ALA A O 1
#

Secondary structure (DSSP, 8-state):
--HHHHHHHTT-TT---------EEE--B-HHHH-PPPTT--HHHHHHHTTHHHHHHPEEEPTTSPBPB-TTSPBP--SSTT-EEEEEES--BTTSGGG-TTSSS-SSSEEEEEEEETTTTEEEE-SB--SS--HHHHHHHHHH---GGGTTTT--TTTT-EEEEEE-EETTEE--HHHHHHHHHHHHSTT--TT-EEEEEE-EE-BS---TTSHHHHHHHHHHHHH--EEEEE--S----S---TTS--SBTTTTSTTEEEEEEEPTTSSSB-SSSPPPPTT-GGGS-SEEEE-SSEEEE--TTSHHHHHHGGGS-SSEEEEBSHHHHHHHHHHHHHHHHHH-TT--EEEEE-----SS-BTTTBTT---S---TTGGG-GGGEEEHHHHHHHHH-B-TT-TT-B-TT--S-----S-TT--B-TTSSB-BTTTBT-B--HHHHHHHHHHHHHHH-SS-SSS-S-TT--HHHHHTTGGGGEEEEEEEES-SEEEEEEEEEEEEEEETTT--EEE--EEEEEEE-TTEEEEEEEEEE--EETTTTEEEEEEEEEEETSSS--TTTTTPEEETTEEEEEEE--TTTTTEEEEEEEEEEEEESSGGGT-SSEEEEEEEEEEEEEEEE-TTS-EEE--PPPTT-----EE-SPPTT--GGGTT-EEEEEEEEEHHHHHHH-PPPP---S-----STHHHHHHHHHH-HHHHHHHHHHHHTT-

pLDDT: mean 85.86, std 14.14, range [29.25, 98.88]